Protein AF-0000000078836403 (afdb_homodimer)

Organism: Phenylobacterium zucineum (strain HLK1) (NCBI:txid450851)

Foldseek 3Di:
DPDAAFADDDPVAQDDPPNVQKDTGPVQQVLQQLLDFKKWKWDDDPNDIDTDIFGWHDDDQKIKTKDFPPDPVLVGLQVFGKMKIKGKDFFKWWDAQDPVRTDTWMKMKIFIWGKHWPDDLVVLQVVVLLVLCLQFPPCSVVDDRDDPVNSSGMIMIMTRGNGMMMGGDDDAQVPHDDDPPGDDDTGMGTDFAAAAQDDDDPPDDGDDDPSCVLRDHGDTSSRSSSVSNVNNVVVVVVVVD/DPDAAFADDDPVAQDDPPNVQKDTGPVQQVLQQLLDFKKWKWDDDPNDIDTDIFGWHDDVQKIKTKDFPPDPVLVRLQVFGKMKIKGKDFFKWWDAQDPVRTDTWMKMKIFIWGKHWPDDLVVLQVVVLLSLCLLFPPCSVVDDRDDPVRSSGMIMIMTRGNGMMMGGDDDAQVPHDDDPPGDDDTGMGTDFAAAAQDDDDPPDDGDDDPSCVLRDHGDTSSRSSSVSNVNNVVVVVVVVD

Sequence (482 aa):
MDDAPAFTPTPRSQVRRRPQRAAYDEAAVFEILDAGLMAHVGYVIDGQPYVTPTAYWREGRTLYWHGAAASRMLGTVGQGVPVCVTVSFLDGLIVGRSGIMHSLNYRSVMAFGRARAVAEPAAKRAAMDAFIDRLYAGRPLKLRPTTDAELARIALVEMEIEEASAKVRSADAAELEPEPGWAAWAGVFPIETRIGAPAPARGEAAPHTPDLSPYAEGARLDAALAAASRASRSAGSGRSGMDDAPAFTPTPRSQVRRRPQRAAYDEAAVFEILDAGLMAHVGYVIDGQPYVTPTAYWREGRTLYWHGAAASRMLGTVGQGVPVCVTVSFLDGLIVGRSGIMHSLNYRSVMAFGRARAVAEPAAKRAAMDAFIDRLYAGRPLKLRPTTDAELARIALVEMEIEEASAKVRSADAAELEPEPGWAAWAGVFPIETRIGAPAPARGEAAPHTPDLSPYAEGARLDAALAAASRASRSAGSGRSG

Secondary structure (DSSP, 8-state):
-----BPPP-TTT---SSGGGEE-BHHHHHHHHHT-SEEEEEEEETTEEEEEEEEEEEETTEEEEEEETT-HHHHHHTEEEEEEEEEEEEEEEEE-SBGGG-EEEEEEEEEEEEEEE---HHHHHHHHHHHHHHHSTTGGGGSBPPPHHHHHTEEEEEEE--EEEEEEE---GGGPPP-TT-----EEEEEEEEE---EEPTT------GGGTTS-TT-BHHHHHHHHHHHHHHHHHTT--/-----BPPP-TTT---SSGGGEE-BHHHHHHHHHT-SEEEEEEEETTEEEEEEEEEEEETTEEEEEEETT-HHHHHHTEEEEEEEEEEEEEEEEE-SBGGG-EEEEEEEEEEEEEEE---HHHHHHHHHHHHHHHSTTGGGGSBPPPHHHHHTEEEEEEE--EEEEEEE---GGGSPP-TT-----EEEEEEEEE---EEPTT------GGGTTS-TT-BHHHHHHHHHHHHHHHHHTT--

InterPro domains:
  IPR012349 FMN-binding split barrel [G3DSA:2.30.110.10] (7-217)
  IPR024747 Pyridoxamine 5'-phosphate oxidase-related [PF12900] (25-167)

Solvent-accessible surface area (backbone atoms only — not comparable to full-atom values): 24856 Å² total; per-residue (Å²): 131,90,75,71,67,53,40,71,73,42,93,84,42,47,65,71,79,68,47,86,34,48,44,35,37,44,68,64,38,47,52,55,57,44,32,49,51,60,31,33,39,10,32,70,58,95,82,38,31,40,40,48,74,40,57,48,50,73,59,91,64,27,39,35,40,63,45,46,52,82,31,66,65,56,63,50,38,30,71,47,42,58,32,14,42,23,37,73,45,71,42,24,43,32,42,36,49,29,71,86,54,42,49,64,20,30,42,33,35,44,32,31,34,43,25,32,56,52,78,54,65,70,60,41,52,52,50,55,44,50,50,48,17,32,65,22,31,70,41,60,82,48,36,45,78,80,46,70,73,59,53,65,48,47,33,42,32,39,24,55,58,67,32,36,28,21,40,49,43,78,81,52,27,66,71,49,74,86,54,89,96,46,81,43,69,37,24,26,35,36,33,45,48,26,27,36,68,70,37,42,13,68,94,48,66,80,89,84,49,78,39,52,56,58,70,36,64,70,34,47,44,39,59,24,36,36,51,19,38,51,49,26,52,55,54,51,59,54,63,77,99,130,93,74,73,67,54,38,71,73,44,91,84,41,46,64,72,80,67,49,86,33,48,45,36,38,43,68,64,39,47,53,56,57,45,31,49,52,59,33,34,39,9,33,69,59,95,82,38,32,39,40,48,74,40,56,47,49,73,61,90,63,28,39,36,41,64,48,50,53,81,31,65,66,56,64,49,38,30,71,48,42,57,32,15,44,23,38,73,46,72,42,23,42,33,39,36,49,28,71,88,53,42,49,65,22,29,41,34,34,44,32,31,33,43,26,32,56,51,76,53,66,69,59,41,52,53,49,54,40,47,50,48,17,32,64,22,30,69,43,61,82,48,34,44,78,80,46,70,72,59,54,64,48,46,34,40,32,40,24,53,58,68,32,38,26,20,42,49,42,78,81,51,26,64,71,49,73,88,51,89,95,45,78,46,70,38,24,26,35,36,32,45,46,26,27,35,68,70,37,41,13,67,94,48,66,80,90,81,50,80,38,52,57,58,71,36,64,71,34,48,43,41,59,24,36,36,51,19,37,51,50,26,51,56,54,54,60,54,64,78,98

pLDDT: mean 92.57, std 10.83, range [29.58, 98.94]

Radius of gyration: 22.56 Å; Cα contacts (8 Å, |Δi|>4): 1110; chains: 2; bounding box: 73×68×55 Å

Nearest PDB structures (foldseek):
  6rk0-assembly1_B  TM=8.862E-01  e=1.348E-21  Azotobacter vinelandii DJ
  4ybn-assembly1_B  TM=8.807E-01  e=3.259E-19  Mycolicibacterium smegmatis MC2 155
  2fur-assembly1_B  TM=8.818E-01  e=2.005E-16  Thermoplasma acidophilum
  2x1k-assembly1_A-2  TM=7.635E-01  e=1.810E-12  Deinococcus radiodurans
  2vpa-assembly1_A  TM=7.583E-01  e=4.884E-12  Deinococcus radiodurans

Structure (mmCIF, N/CA/C/O backbone):
data_AF-0000000078836403-model_v1
#
loop_
_entity.id
_entity.type
_entity.pdbx_description
1 polymer 'Conserved predicted flavin-nucleotide-binding protein'
#
loop_
_atom_site.group_PDB
_atom_site.id
_atom_site.type_symbol
_atom_site.label_atom_id
_atom_site.label_alt_id
_atom_site.label_comp_id
_atom_site.label_asym_id
_atom_site.label_entity_id
_atom_site.label_seq_id
_atom_site.pdbx_PDB_ins_code
_atom_site.Cartn_x
_atom_site.Cartn_y
_atom_site.Cartn_z
_atom_site.occupancy
_atom_site.B_iso_or_equiv
_atom_site.auth_seq_id
_atom_site.auth_comp_id
_atom_site.auth_asym_id
_atom_site.auth_atom_id
_atom_site.pdbx_PDB_model_num
ATOM 1 N N . MET A 1 1 ? 38.125 0.993 -4.699 1 35.19 1 MET A N 1
ATOM 2 C CA . MET A 1 1 ? 36.906 1.354 -3.994 1 35.19 1 MET A CA 1
ATOM 3 C C . MET A 1 1 ? 35.719 0.514 -4.484 1 35.19 1 MET A C 1
ATOM 5 O O . MET A 1 1 ? 35.281 0.66 -5.629 1 35.19 1 MET A O 1
ATOM 9 N N . ASP A 1 2 ? 35.531 -0.74 -4.316 1 46.12 2 ASP A N 1
ATOM 10 C CA . ASP A 1 2 ? 34.781 -1.883 -4.848 1 46.12 2 ASP A CA 1
ATOM 11 C C . ASP A 1 2 ? 33.281 -1.595 -4.898 1 46.12 2 ASP A C 1
ATOM 13 O O . ASP A 1 2 ? 32.625 -1.437 -3.857 1 46.12 2 ASP A O 1
ATOM 17 N N . ASP A 1 3 ? 32.594 -0.59 -5.848 1 62.5 3 ASP A N 1
ATOM 18 C CA . ASP A 1 3 ? 31.391 0.214 -6.02 1 62.5 3 ASP A CA 1
ATOM 19 C C . ASP A 1 3 ? 30.141 -0.666 -6.043 1 62.5 3 ASP A C 1
ATOM 21 O O . ASP A 1 3 ? 30 -1.528 -6.914 1 62.5 3 ASP A O 1
ATOM 25 N N . ALA A 1 4 ? 29.547 -0.943 -4.926 1 77.5 4 ALA A N 1
ATOM 26 C CA . ALA A 1 4 ? 28.344 -1.755 -4.824 1 77.5 4 ALA A CA 1
ATOM 27 C C . ALA A 1 4 ? 27.359 -1.422 -5.945 1 77.5 4 ALA A C 1
ATOM 29 O O . ALA A 1 4 ? 27.219 -0.257 -6.324 1 77.5 4 ALA A O 1
ATOM 30 N N . PRO A 1 5 ? 26.906 -2.514 -6.738 1 92.19 5 PRO A N 1
ATOM 31 C CA . PRO A 1 5 ? 25.938 -2.264 -7.816 1 92.19 5 PRO A CA 1
ATOM 32 C C . PRO A 1 5 ? 24.797 -1.34 -7.391 1 92.19 5 PRO A C 1
ATOM 34 O O . PRO A 1 5 ? 24.328 -1.425 -6.258 1 92.19 5 PRO A O 1
ATOM 37 N N . ALA A 1 6 ? 24.594 -0.326 -8.195 1 94.38 6 ALA A N 1
ATOM 38 C CA . ALA A 1 6 ? 23.562 0.67 -7.879 1 94.38 6 ALA A CA 1
ATOM 39 C C . ALA A 1 6 ? 22.812 1.102 -9.133 1 94.38 6 ALA A C 1
ATOM 41 O O . ALA A 1 6 ? 23.328 0.971 -10.25 1 94.38 6 ALA A O 1
ATOM 42 N N . PHE A 1 7 ? 21.656 1.489 -8.992 1 95.94 7 PHE A N 1
ATOM 43 C CA . PHE A 1 7 ? 20.922 2.174 -10.055 1 95.94 7 PHE A CA 1
ATOM 44 C C . PHE A 1 7 ? 21.375 3.627 -10.172 1 95.94 7 PHE A C 1
ATOM 46 O O . PHE A 1 7 ? 21.547 4.309 -9.156 1 95.94 7 PHE A O 1
ATOM 53 N N . THR A 1 8 ? 21.562 4.109 -11.328 1 93.75 8 THR A N 1
ATOM 54 C CA . THR A 1 8 ? 21.969 5.492 -11.547 1 93.75 8 THR A CA 1
ATOM 55 C C . THR A 1 8 ? 20.766 6.43 -11.453 1 93.75 8 THR A C 1
ATOM 57 O O . THR A 1 8 ? 19.797 6.293 -12.211 1 93.75 8 THR A O 1
ATOM 60 N N . PRO A 1 9 ? 20.844 7.32 -10.523 1 92.94 9 PRO A N 1
ATOM 61 C CA . PRO A 1 9 ? 19.734 8.273 -10.445 1 92.94 9 PRO A CA 1
ATOM 62 C C . PRO A 1 9 ? 19.594 9.125 -11.703 1 92.94 9 PRO A C 1
ATOM 64 O O . PRO A 1 9 ? 20.609 9.5 -12.312 1 92.94 9 PRO A O 1
ATOM 67 N N . THR A 1 10 ? 18.438 9.383 -12.18 1 93.69 10 THR A N 1
ATOM 68 C CA . THR A 1 10 ? 18.047 10.258 -13.289 1 93.69 10 THR A CA 1
ATOM 69 C C . THR A 1 10 ? 17 11.266 -12.836 1 93.69 10 THR A C 1
ATOM 71 O O . THR A 1 10 ? 16.484 11.18 -11.719 1 93.69 10 THR A O 1
ATOM 74 N N . PRO A 1 11 ? 16.672 12.227 -13.656 1 90.81 11 PRO A N 1
ATOM 75 C CA . PRO A 1 11 ? 15.594 13.148 -13.273 1 90.81 11 PRO A CA 1
ATOM 76 C C . PRO A 1 11 ? 14.289 12.43 -12.93 1 90.81 11 PRO A C 1
ATOM 78 O O . PRO A 1 11 ? 13.5 12.93 -12.125 1 90.81 11 PRO A O 1
ATOM 81 N N . ARG A 1 12 ? 14.086 11.273 -13.406 1 91.88 12 ARG A N 1
ATOM 82 C CA . ARG A 1 12 ? 12.883 10.477 -13.18 1 91.88 12 ARG A CA 1
ATOM 83 C C . ARG A 1 12 ? 12.914 9.82 -11.805 1 91.88 12 ARG A C 1
ATOM 85 O O . ARG A 1 12 ? 11.93 9.859 -11.07 1 91.88 12 ARG A O 1
ATOM 92 N N . SER A 1 13 ? 14.039 9.344 -11.422 1 91.5 13 SER A N 1
ATOM 93 C CA . SER A 1 13 ? 14.086 8.477 -10.258 1 91.5 13 SER A CA 1
ATOM 94 C C . SER A 1 13 ? 14.703 9.188 -9.062 1 91.5 13 SER A C 1
ATOM 96 O O . SER A 1 13 ? 14.625 8.703 -7.93 1 91.5 13 SER A O 1
ATOM 98 N N . GLN A 1 14 ? 15.281 10.281 -9.266 1 90.75 14 GLN A N 1
ATOM 99 C CA . GLN A 1 14 ? 15.969 10.977 -8.188 1 90.75 14 GLN A CA 1
ATOM 100 C C . GLN A 1 14 ? 14.977 11.539 -7.172 1 90.75 14 GLN A C 1
ATOM 102 O O . GLN A 1 14 ? 14.047 12.258 -7.543 1 90.75 14 GLN A O 1
ATOM 107 N N . VAL A 1 15 ? 15.25 11.211 -5.941 1 87.81 15 VAL A N 1
ATOM 108 C CA . VAL A 1 15 ? 14.445 11.758 -4.852 1 87.81 15 VAL A CA 1
ATOM 109 C C . VAL A 1 15 ? 14.82 13.219 -4.613 1 87.81 15 VAL A C 1
ATOM 111 O O . VAL A 1 15 ? 15.992 13.547 -4.457 1 87.81 15 VAL A O 1
ATOM 114 N N . ARG A 1 16 ? 13.836 14.039 -4.566 1 82.81 16 ARG A N 1
ATOM 115 C CA . ARG A 1 16 ? 14.102 15.469 -4.422 1 82.81 16 ARG A CA 1
ATOM 116 C C . ARG A 1 16 ? 13.812 15.938 -3 1 82.81 16 ARG A C 1
ATOM 118 O O . ARG A 1 16 ? 14.625 16.656 -2.402 1 82.81 16 ARG A O 1
ATOM 125 N N . ARG A 1 17 ? 12.703 15.578 -2.49 1 80.38 17 ARG A N 1
ATOM 126 C CA . ARG A 1 17 ? 12.367 15.961 -1.124 1 80.38 17 ARG A CA 1
ATOM 127 C C . ARG A 1 17 ? 13.109 15.094 -0.114 1 80.38 17 ARG A C 1
ATOM 129 O O . ARG A 1 17 ? 12.945 13.875 -0.09 1 80.38 17 ARG A O 1
ATOM 136 N N . ARG A 1 18 ? 13.867 15.711 0.8 1 86.69 18 ARG A N 1
ATOM 137 C CA . ARG A 1 18 ? 14.656 15.023 1.817 1 86.69 18 ARG A CA 1
ATOM 138 C C . ARG A 1 18 ? 15.547 13.953 1.192 1 86.69 18 ARG A C 1
ATOM 140 O O . ARG A 1 18 ? 15.445 12.773 1.539 1 86.69 18 ARG A O 1
ATOM 147 N N . PRO A 1 19 ? 16.516 14.344 0.31 1 86 19 PRO A N 1
ATOM 148 C CA . PRO A 1 19 ? 17.344 13.406 -0.463 1 86 19 PRO A CA 1
ATOM 149 C C . PRO A 1 19 ? 18.219 12.523 0.42 1 86 19 PRO A C 1
ATOM 151 O O . PRO A 1 19 ? 18.656 11.453 -0.017 1 86 19 PRO A O 1
ATOM 154 N N . GLN A 1 20 ? 18.375 12.906 1.633 1 86.56 20 GLN A N 1
ATOM 155 C CA . GLN A 1 20 ? 19.203 12.109 2.537 1 86.56 20 GLN A CA 1
ATOM 156 C C . GLN A 1 20 ? 18.5 10.812 2.92 1 86.56 20 GLN A C 1
ATOM 158 O O . GLN A 1 20 ? 19.125 9.898 3.471 1 86.56 20 GLN A O 1
ATOM 163 N N . ARG A 1 21 ? 17.25 10.727 2.623 1 91.44 21 ARG A N 1
ATOM 164 C CA . ARG A 1 21 ? 16.484 9.516 2.922 1 91.44 21 ARG A CA 1
ATOM 165 C C . ARG A 1 21 ? 16.5 8.547 1.746 1 91.44 21 ARG A C 1
ATOM 167 O O . ARG A 1 21 ? 15.93 7.457 1.824 1 91.44 21 ARG A O 1
ATOM 174 N N . ALA A 1 22 ? 17.219 8.922 0.697 1 94.44 22 ALA A N 1
ATOM 175 C CA . ALA A 1 22 ? 17.203 8.125 -0.527 1 94.44 22 ALA A CA 1
ATOM 176 C C . ALA A 1 22 ? 18.391 7.18 -0.591 1 94.44 22 ALA A C 1
ATOM 178 O O . ALA A 1 22 ? 19.453 7.473 -0.028 1 94.44 22 ALA A O 1
ATOM 179 N N . ALA A 1 23 ? 18.188 6.066 -1.176 1 94.12 23 ALA A N 1
ATOM 180 C CA . ALA A 1 23 ? 19.25 5.121 -1.545 1 94.12 23 ALA A CA 1
ATOM 181 C C . ALA A 1 23 ? 19.016 4.559 -2.943 1 94.12 23 ALA A C 1
ATOM 183 O O . ALA A 1 23 ? 17.859 4.359 -3.355 1 94.12 23 ALA A O 1
ATOM 184 N N . TYR A 1 24 ? 20.109 4.27 -3.621 1 95.5 24 TYR A N 1
ATOM 185 C CA . TYR A 1 24 ? 20.016 3.805 -5 1 95.5 24 TYR A CA 1
ATOM 186 C C . TYR A 1 24 ? 20.766 2.49 -5.188 1 95.5 24 TYR A C 1
ATOM 188 O O . TYR A 1 24 ? 20.703 1.874 -6.254 1 95.5 24 TYR A O 1
ATOM 196 N N . ASP A 1 25 ? 21.5 2.133 -4.184 1 96.31 25 ASP A N 1
ATOM 197 C CA . ASP A 1 25 ? 22.234 0.878 -4.312 1 96.31 25 ASP A CA 1
ATOM 198 C C . ASP A 1 25 ? 21.281 -0.314 -4.355 1 96.31 25 ASP A C 1
ATOM 200 O O . ASP A 1 25 ? 20.219 -0.286 -3.738 1 96.31 25 ASP A O 1
ATOM 204 N N . GLU A 1 26 ? 21.625 -1.345 -5.035 1 97.25 26 GLU A N 1
ATOM 205 C CA . GLU A 1 26 ? 20.781 -2.518 -5.246 1 97.25 26 GLU A CA 1
ATOM 206 C C . GLU A 1 26 ? 20.422 -3.18 -3.918 1 97.25 26 GLU A C 1
ATOM 208 O O . GLU A 1 26 ? 19.297 -3.646 -3.74 1 97.25 26 GLU A O 1
ATOM 213 N N . ALA A 1 27 ? 21.344 -3.252 -3.014 1 96.88 27 ALA A N 1
ATOM 214 C CA . ALA A 1 27 ? 21.109 -3.916 -1.735 1 96.88 27 ALA A CA 1
ATOM 215 C C . ALA A 1 27 ? 19.922 -3.291 -1.009 1 96.88 27 ALA A C 1
ATOM 217 O O . ALA A 1 27 ? 19.016 -4 -0.56 1 96.88 27 ALA A O 1
ATOM 218 N N . ALA A 1 28 ? 19.875 -1.956 -0.91 1 97.12 28 ALA A N 1
ATOM 219 C CA . ALA A 1 28 ? 18.797 -1.248 -0.233 1 97.12 28 ALA A CA 1
ATOM 220 C C . ALA A 1 28 ? 17.469 -1.426 -0.976 1 97.12 28 ALA A C 1
ATOM 222 O O . ALA A 1 28 ? 16.438 -1.689 -0.361 1 97.12 28 ALA A O 1
ATOM 223 N N . VAL A 1 29 ? 17.531 -1.277 -2.289 1 98.31 29 VAL A N 1
ATOM 224 C CA . VAL A 1 29 ? 16.328 -1.407 -3.121 1 98.31 29 VAL A CA 1
ATOM 225 C C . VAL A 1 29 ? 15.773 -2.826 -3.012 1 98.31 29 VAL A C 1
ATOM 227 O O . VAL A 1 29 ? 14.586 -3.014 -2.758 1 98.31 29 VAL A O 1
ATOM 230 N N . PHE A 1 30 ? 16.625 -3.816 -3.09 1 97.5 30 PHE A N 1
ATOM 231 C CA . PHE A 1 30 ? 16.203 -5.207 -3.111 1 97.5 30 PHE A CA 1
ATOM 232 C C . PHE A 1 30 ? 15.695 -5.641 -1.74 1 97.5 30 PHE A C 1
ATOM 234 O O . PHE A 1 30 ? 14.766 -6.445 -1.641 1 97.5 30 PHE A O 1
ATOM 241 N N . GLU A 1 31 ? 16.297 -5.137 -0.706 1 97.25 31 GLU A N 1
ATOM 242 C CA . GLU A 1 31 ? 15.836 -5.453 0.641 1 97.25 31 GLU A CA 1
ATOM 243 C C . GLU A 1 31 ? 14.375 -5.051 0.826 1 97.25 31 GLU A C 1
ATOM 245 O O . GLU A 1 31 ? 13.578 -5.812 1.379 1 97.25 31 GLU A O 1
ATOM 250 N N . ILE A 1 32 ? 14.031 -3.867 0.341 1 98.19 32 ILE A N 1
ATOM 251 C CA . ILE A 1 32 ? 12.656 -3.381 0.462 1 98.19 32 ILE A CA 1
ATOM 252 C C . ILE A 1 32 ? 11.742 -4.195 -0.447 1 98.19 32 ILE A C 1
ATOM 254 O O . ILE A 1 32 ? 10.656 -4.617 -0.03 1 98.19 32 ILE A O 1
ATOM 258 N N . LEU A 1 33 ? 12.156 -4.445 -1.658 1 98.12 33 LEU A N 1
ATOM 259 C CA . LEU A 1 33 ? 11.336 -5.211 -2.594 1 98.12 33 LEU A CA 1
ATOM 260 C C . LEU A 1 33 ? 11.078 -6.617 -2.062 1 98.12 33 LEU A C 1
ATOM 262 O O . LEU A 1 33 ? 9.961 -7.125 -2.15 1 98.12 33 LEU A O 1
ATOM 266 N N . ASP A 1 34 ? 12.086 -7.258 -1.456 1 96.69 34 ASP A N 1
ATOM 267 C CA . ASP A 1 34 ? 11.969 -8.648 -1.019 1 96.69 34 ASP A CA 1
ATOM 268 C C . ASP A 1 34 ? 11.156 -8.75 0.267 1 96.69 34 ASP A C 1
ATOM 270 O O . ASP A 1 34 ? 10.727 -9.844 0.649 1 96.69 34 ASP A O 1
ATOM 274 N N . ALA A 1 35 ? 10.914 -7.617 0.895 1 97.25 35 ALA A N 1
ATOM 275 C CA . ALA A 1 35 ? 10.125 -7.586 2.127 1 97.25 35 ALA A CA 1
ATOM 276 C C . ALA A 1 35 ? 8.641 -7.469 1.826 1 97.25 35 ALA A C 1
ATOM 278 O O . ALA A 1 35 ? 7.801 -7.613 2.723 1 97.25 35 ALA A O 1
ATOM 279 N N . GLY A 1 36 ? 8.328 -7.211 0.576 1 97.31 36 GLY A N 1
ATOM 280 C CA . GLY A 1 36 ? 6.934 -6.977 0.219 1 97.31 36 GLY A CA 1
ATOM 281 C C . GLY A 1 36 ? 6.344 -8.086 -0.63 1 97.31 36 GLY A C 1
ATOM 282 O O . GLY A 1 36 ? 7.066 -8.961 -1.115 1 97.31 36 GLY A O 1
ATOM 283 N N . LEU A 1 37 ? 5.004 -8.047 -0.761 1 98 37 LEU A N 1
ATOM 284 C CA . LEU A 1 37 ? 4.242 -8.984 -1.576 1 98 37 LEU A CA 1
ATOM 285 C C . LEU A 1 37 ? 3.293 -8.242 -2.514 1 98 37 LEU A C 1
ATOM 287 O O . LEU A 1 37 ? 2.951 -8.75 -3.584 1 98 37 LEU A O 1
ATOM 291 N N . MET A 1 38 ? 2.891 -7.074 -2.125 1 98.38 38 MET A N 1
ATOM 292 C CA . MET A 1 38 ? 1.973 -6.273 -2.928 1 98.38 38 MET A CA 1
ATOM 293 C C . MET A 1 38 ? 2.666 -5.023 -3.461 1 98.38 38 MET A C 1
ATOM 295 O O . MET A 1 38 ? 3.361 -4.328 -2.719 1 98.38 38 MET A O 1
ATOM 299 N N . ALA A 1 39 ? 2.516 -4.789 -4.691 1 98.88 39 ALA A N 1
ATOM 300 C CA . ALA A 1 39 ? 3.002 -3.584 -5.359 1 98.88 39 ALA A CA 1
ATOM 301 C C . ALA A 1 39 ? 1.853 -2.803 -5.988 1 98.88 39 ALA A C 1
ATOM 303 O O . ALA A 1 39 ? 0.739 -3.318 -6.113 1 98.88 39 ALA A O 1
ATOM 304 N N . HIS A 1 40 ? 2.066 -1.578 -6.258 1 98.94 40 HIS A N 1
ATOM 305 C CA . HIS A 1 40 ? 1.158 -0.721 -7.012 1 98.94 40 HIS A CA 1
ATOM 306 C C . HIS A 1 40 ? 1.749 -0.349 -8.367 1 98.94 40 HIS A C 1
ATOM 308 O O . HIS A 1 40 ? 2.725 0.401 -8.438 1 98.94 40 HIS A O 1
ATOM 314 N N . VAL A 1 41 ? 1.129 -0.866 -9.406 1 98.94 41 VAL A N 1
ATOM 315 C CA . VAL A 1 41 ? 1.634 -0.713 -10.766 1 98.94 41 VAL A CA 1
ATOM 316 C C . VAL A 1 41 ? 0.95 0.473 -11.438 1 98.94 41 VAL A C 1
ATOM 318 O O . VAL A 1 41 ? -0.275 0.493 -11.578 1 98.94 41 VAL A O 1
ATOM 321 N N . GLY A 1 42 ? 1.77 1.457 -11.828 1 98.94 42 GLY A N 1
ATOM 322 C CA . GLY A 1 42 ? 1.281 2.6 -12.586 1 98.94 42 GLY A CA 1
ATOM 323 C C . GLY A 1 42 ? 1.465 2.449 -14.078 1 98.94 42 GLY A C 1
ATOM 324 O O . GLY A 1 42 ? 2.549 2.092 -14.547 1 98.94 42 GLY A O 1
ATOM 325 N N . TYR A 1 43 ? 0.484 2.676 -14.828 1 98.88 43 TYR A N 1
ATOM 326 C CA . TYR A 1 43 ? 0.46 2.635 -16.281 1 98.88 43 TYR A CA 1
ATOM 327 C C . TYR A 1 43 ? -0.584 3.596 -16.844 1 98.88 43 TYR A C 1
ATOM 329 O O . TYR A 1 43 ? -1.366 4.176 -16.094 1 98.88 43 TYR A O 1
ATOM 337 N N . VAL A 1 44 ? -0.549 3.812 -18.219 1 98.69 44 VAL A N 1
ATOM 338 C CA . VAL A 1 44 ? -1.408 4.824 -18.828 1 98.69 44 VAL A CA 1
ATOM 339 C C . VAL A 1 44 ? -2.242 4.195 -19.938 1 98.69 44 VAL A C 1
ATOM 341 O O . VAL A 1 44 ? -1.721 3.434 -20.75 1 98.69 44 VAL A O 1
ATOM 344 N N . ILE A 1 45 ? -3.52 4.348 -19.906 1 97.56 45 ILE A N 1
ATOM 345 C CA . ILE A 1 45 ? -4.418 4.02 -21.016 1 97.56 45 ILE A CA 1
ATOM 346 C C . ILE A 1 45 ? -5.109 5.285 -21.516 1 97.56 45 ILE A C 1
ATOM 348 O O . ILE A 1 45 ? -5.836 5.941 -20.75 1 97.56 45 ILE A O 1
ATOM 352 N N . ASP A 1 46 ? -4.887 5.664 -22.75 1 95.56 46 ASP A N 1
ATOM 353 C CA . ASP A 1 46 ? -5.52 6.824 -23.375 1 95.56 46 ASP A CA 1
ATOM 354 C C . ASP A 1 46 ? -5.336 8.078 -22.516 1 95.56 46 ASP A C 1
ATOM 356 O O . ASP A 1 46 ? -6.297 8.797 -22.25 1 95.56 46 ASP A O 1
ATOM 360 N N . GLY A 1 47 ? -4.172 8.273 -21.953 1 96.5 47 GLY A N 1
ATOM 361 C CA . GLY A 1 47 ? -3.814 9.469 -21.203 1 96.5 47 GLY A CA 1
ATOM 362 C C . GLY A 1 47 ? -4.184 9.375 -19.734 1 96.5 47 GLY A C 1
ATOM 363 O O . GLY A 1 47 ? -3.715 10.172 -18.922 1 96.5 47 GLY A O 1
ATOM 364 N N . GLN A 1 48 ? -5.043 8.43 -19.328 1 98.31 48 GLN A N 1
ATOM 365 C CA . GLN A 1 48 ? -5.477 8.227 -17.953 1 98.31 48 GLN A CA 1
ATOM 366 C C . GLN A 1 48 ? -4.516 7.305 -17.203 1 98.31 48 GLN A C 1
ATOM 368 O O . GLN A 1 48 ? -4.293 6.164 -17.625 1 98.31 48 GLN A O 1
ATOM 373 N N . PRO A 1 49 ? -3.875 7.832 -16.141 1 98.75 49 PRO A N 1
ATOM 374 C CA . PRO A 1 49 ? -3.09 6.906 -15.328 1 98.75 49 PRO A CA 1
ATOM 375 C C . PRO A 1 49 ? -3.961 5.945 -14.523 1 98.75 49 PRO A C 1
ATOM 377 O O . PRO A 1 49 ? -5.047 6.32 -14.07 1 98.75 49 PRO A O 1
ATOM 380 N N . TYR A 1 50 ? -3.539 4.754 -14.375 1 98.81 50 TYR A N 1
ATOM 381 C CA . TYR A 1 50 ? -4.09 3.725 -13.5 1 98.81 50 TYR A CA 1
ATOM 382 C C . TYR A 1 50 ? -3.043 3.246 -12.5 1 98.81 50 TYR A C 1
ATOM 384 O O . TYR A 1 50 ? -1.849 3.229 -12.805 1 98.81 50 TYR A O 1
ATOM 392 N N . VAL A 1 51 ? -3.414 2.959 -11.312 1 98.88 51 VAL A N 1
ATOM 393 C CA . VAL A 1 51 ? -2.578 2.35 -10.281 1 98.88 51 VAL A CA 1
ATOM 394 C C . VAL A 1 51 ? -3.236 1.067 -9.781 1 98.88 51 VAL A C 1
ATOM 396 O O . VAL A 1 51 ? -4.141 1.114 -8.938 1 98.88 51 VAL A O 1
ATOM 399 N N . THR A 1 52 ? -2.797 -0.061 -10.211 1 98.62 52 THR A N 1
ATOM 400 C CA . THR A 1 52 ? -3.408 -1.338 -9.859 1 98.62 52 THR A CA 1
ATOM 401 C C . THR A 1 52 ? -2.553 -2.092 -8.852 1 98.62 52 THR A C 1
ATOM 403 O O . THR A 1 52 ? -1.365 -2.328 -9.086 1 98.62 52 THR A O 1
ATOM 406 N N . PRO A 1 53 ? -3.139 -2.391 -7.691 1 98.56 53 PRO A N 1
ATOM 407 C CA . PRO A 1 53 ? -2.393 -3.242 -6.762 1 98.56 53 PRO A CA 1
ATOM 408 C C . PRO A 1 53 ? -2.33 -4.699 -7.215 1 98.56 53 PRO A C 1
ATOM 410 O O . PRO A 1 53 ? -3.301 -5.215 -7.773 1 98.56 53 PRO A O 1
ATOM 413 N N . THR A 1 54 ? -1.225 -5.352 -7.062 1 98.19 54 THR A N 1
ATOM 414 C CA . THR A 1 54 ? -1.042 -6.746 -7.445 1 98.19 54 THR A CA 1
ATOM 415 C C . THR A 1 54 ? 0.108 -7.375 -6.66 1 98.19 54 THR A C 1
ATOM 417 O O . THR A 1 54 ? 0.979 -6.668 -6.152 1 98.19 54 THR A O 1
ATOM 420 N N . ALA A 1 55 ? 0.094 -8.695 -6.555 1 98.12 55 ALA A N 1
ATOM 421 C CA . ALA A 1 55 ? 1.26 -9.406 -6.035 1 98.12 55 ALA A CA 1
ATOM 422 C C . ALA A 1 55 ? 2.412 -9.375 -7.035 1 98.12 55 ALA A C 1
ATOM 424 O O . ALA A 1 55 ? 2.189 -9.32 -8.25 1 98.12 55 ALA A O 1
ATOM 425 N N . TYR A 1 56 ? 3.623 -9.375 -6.508 1 98.25 56 TYR A N 1
ATOM 426 C CA . TYR A 1 56 ? 4.824 -9.359 -7.332 1 98.25 56 TYR A CA 1
ATOM 427 C C . TYR A 1 56 ? 5.926 -10.211 -6.703 1 98.25 56 TYR A C 1
ATOM 429 O O . TYR A 1 56 ? 5.812 -10.633 -5.551 1 98.25 56 TYR A O 1
ATOM 437 N N . TRP A 1 57 ? 6.902 -10.5 -7.484 1 96.69 57 TRP A N 1
ATOM 438 C CA . TRP A 1 57 ? 8.156 -11.008 -6.938 1 96.69 57 TRP A CA 1
ATOM 439 C C . TRP A 1 57 ? 9.344 -10.562 -7.785 1 96.69 57 TRP A C 1
ATOM 441 O O . TRP A 1 57 ? 9.164 -9.992 -8.867 1 96.69 57 TRP A O 1
ATOM 451 N N . ARG A 1 58 ? 10.484 -10.742 -7.223 1 96.5 58 ARG A N 1
ATOM 452 C CA . ARG A 1 58 ? 11.719 -10.289 -7.867 1 96.5 58 ARG A CA 1
ATOM 453 C C . ARG A 1 58 ? 12.688 -11.445 -8.078 1 96.5 58 ARG A C 1
ATOM 455 O O . ARG A 1 58 ? 12.844 -12.297 -7.195 1 96.5 58 ARG A O 1
ATOM 462 N N . GLU A 1 59 ? 13.305 -11.547 -9.203 1 95 59 GLU A N 1
ATOM 463 C CA . GLU A 1 59 ? 14.484 -12.352 -9.516 1 95 59 GLU A CA 1
ATOM 464 C C . GLU A 1 59 ? 15.602 -11.484 -10.102 1 95 59 GLU A C 1
ATOM 466 O O . GLU A 1 59 ? 15.492 -10.992 -11.219 1 95 59 GLU A O 1
ATOM 471 N N . GLY A 1 60 ? 16.672 -11.352 -9.344 1 94.5 60 GLY A N 1
ATOM 472 C CA . GLY A 1 60 ? 17.672 -10.375 -9.758 1 94.5 60 GLY A CA 1
ATOM 473 C C . GLY A 1 60 ? 17.109 -8.977 -9.914 1 94.5 60 GLY A C 1
ATOM 474 O O . GLY A 1 60 ? 16.469 -8.453 -9.008 1 94.5 60 GLY A O 1
ATOM 475 N N . ARG A 1 61 ? 17.297 -8.336 -11.125 1 97.56 61 ARG A N 1
ATOM 476 C CA . ARG A 1 61 ? 16.797 -6.996 -11.398 1 97.56 61 ARG A CA 1
ATOM 477 C C . ARG A 1 61 ? 15.453 -7.043 -12.102 1 97.56 61 ARG A C 1
ATOM 479 O O . ARG A 1 61 ? 15.031 -6.059 -12.711 1 97.56 61 ARG A O 1
ATOM 486 N N . THR A 1 62 ? 14.852 -8.18 -12.047 1 98 62 THR A N 1
ATOM 487 C CA . THR A 1 62 ? 13.609 -8.328 -12.789 1 98 62 THR A CA 1
ATOM 488 C C . THR A 1 62 ? 12.422 -8.484 -11.836 1 98 62 THR A C 1
ATOM 490 O O . THR A 1 62 ? 12.484 -9.273 -10.891 1 98 62 THR A O 1
ATOM 493 N N . LEU A 1 63 ? 11.422 -7.703 -12.078 1 98.62 63 LEU A N 1
ATOM 494 C CA . LEU A 1 63 ? 10.141 -7.848 -11.391 1 98.62 63 LEU A CA 1
ATOM 495 C C . LEU A 1 63 ? 9.156 -8.648 -12.242 1 98.62 63 LEU A C 1
ATOM 497 O O . LEU A 1 63 ? 9.141 -8.516 -13.469 1 98.62 63 LEU A O 1
ATOM 501 N N . TYR A 1 64 ? 8.352 -9.438 -11.555 1 98.56 64 TYR A N 1
ATOM 502 C CA . TYR A 1 64 ? 7.285 -10.219 -12.18 1 98.56 64 TYR A CA 1
ATOM 503 C C . TYR A 1 64 ? 5.949 -9.961 -11.492 1 98.56 64 TYR A C 1
ATOM 505 O O . TYR A 1 64 ? 5.895 -9.773 -10.273 1 98.56 64 TYR A O 1
ATOM 513 N N . TRP A 1 65 ? 4.93 -9.922 -12.297 1 98.5 65 TRP A N 1
ATOM 514 C CA . TRP A 1 65 ? 3.588 -10 -11.727 1 98.5 65 TRP A CA 1
ATOM 515 C C . TRP A 1 65 ? 2.607 -10.609 -12.727 1 98.5 65 TRP A C 1
ATOM 517 O O . TRP A 1 65 ? 2.9 -10.695 -13.922 1 98.5 65 TRP A O 1
ATOM 527 N N . HIS A 1 66 ? 1.524 -11.18 -12.18 1 97.75 66 HIS A N 1
ATOM 528 C CA . HIS A 1 66 ? 0.568 -11.914 -13 1 97.75 66 HIS A CA 1
ATOM 529 C C . HIS A 1 66 ? -0.858 -11.438 -12.742 1 97.75 66 HIS A C 1
ATOM 531 O O . HIS A 1 66 ? -1.095 -10.633 -11.836 1 97.75 66 HIS A O 1
ATOM 537 N N . GLY A 1 67 ? -1.728 -11.859 -13.547 1 95.94 67 GLY A N 1
ATOM 538 C CA . GLY A 1 67 ? -3.162 -11.633 -13.477 1 95.94 67 GLY A CA 1
ATOM 539 C C . GLY A 1 67 ? -3.949 -12.469 -14.469 1 95.94 67 GLY A C 1
ATOM 540 O O . GLY A 1 67 ? -3.438 -13.453 -15.008 1 95.94 67 GLY A O 1
ATOM 541 N N . ALA A 1 68 ? -5.188 -12.109 -14.562 1 95.12 68 ALA A N 1
ATOM 542 C CA . ALA A 1 68 ? -6.035 -12.805 -15.523 1 95.12 68 ALA A CA 1
ATOM 543 C C . ALA A 1 68 ? -5.586 -12.531 -16.953 1 95.12 68 ALA A C 1
ATOM 545 O O . ALA A 1 68 ? -5.117 -11.43 -17.266 1 95.12 68 ALA A O 1
ATOM 546 N N . ALA A 1 69 ? -5.805 -13.531 -17.781 1 94 69 ALA A N 1
ATOM 547 C CA . ALA A 1 69 ? -5.473 -13.375 -19.188 1 94 69 ALA A CA 1
ATOM 548 C C . ALA A 1 69 ? -6.219 -12.195 -19.797 1 94 69 ALA A C 1
ATOM 550 O O . ALA A 1 69 ? -5.703 -11.523 -20.703 1 94 69 ALA A O 1
ATOM 551 N N . ALA A 1 70 ? -7.371 -11.906 -19.297 1 92.56 70 ALA A N 1
ATOM 552 C CA . ALA A 1 70 ? -8.211 -10.844 -19.844 1 92.56 70 ALA A CA 1
ATOM 553 C C . ALA A 1 70 ? -7.926 -9.516 -19.156 1 92.56 70 ALA A C 1
ATOM 555 O O . ALA A 1 70 ? -8.602 -8.516 -19.422 1 92.56 70 ALA A O 1
ATOM 556 N N . SER A 1 71 ? -6.957 -9.453 -18.312 1 94.31 71 SER A N 1
ATOM 557 C CA . SER A 1 71 ? -6.629 -8.258 -17.547 1 94.31 71 SER A CA 1
ATOM 558 C C . SER A 1 71 ? -6.281 -7.094 -18.453 1 94.31 71 SER A C 1
ATOM 560 O O . SER A 1 71 ? -5.375 -7.195 -19.281 1 94.31 71 SER A O 1
ATOM 562 N N . ARG A 1 72 ? -6.922 -5.988 -18.25 1 93.31 72 ARG A N 1
ATOM 563 C CA . ARG A 1 72 ? -6.613 -4.762 -18.984 1 93.31 72 ARG A CA 1
ATOM 564 C C . ARG A 1 72 ? -5.207 -4.27 -18.656 1 93.31 72 ARG A C 1
ATOM 566 O O . ARG A 1 72 ? -4.48 -3.811 -19.547 1 93.31 72 ARG A O 1
ATOM 573 N N . MET A 1 73 ? -4.832 -4.328 -17.391 1 95.62 73 MET A N 1
ATOM 574 C CA . MET A 1 73 ? -3.49 -3.92 -16.984 1 95.62 73 MET A CA 1
ATOM 575 C C . MET A 1 73 ? -2.426 -4.734 -17.719 1 95.62 73 MET A C 1
ATOM 577 O O . MET A 1 73 ? -1.518 -4.168 -18.328 1 95.62 73 MET A O 1
ATOM 581 N N . LEU A 1 74 ? -2.559 -6.055 -17.703 1 97.44 74 LEU A N 1
ATOM 582 C CA . LEU A 1 74 ? -1.522 -6.918 -18.25 1 97.44 74 LEU A CA 1
ATOM 583 C C . LEU A 1 74 ? -1.474 -6.809 -19.766 1 97.44 74 LEU A C 1
ATOM 585 O O . LEU A 1 74 ? -0.393 -6.836 -20.359 1 97.44 74 LEU A O 1
ATOM 589 N N . GLY A 1 75 ? -2.678 -6.68 -20.391 1 97 75 GLY A N 1
ATOM 590 C CA . GLY A 1 75 ? -2.705 -6.426 -21.812 1 97 75 GLY A CA 1
ATOM 591 C C . GLY A 1 75 ? -2.01 -5.137 -22.203 1 97 75 GLY A C 1
ATOM 592 O O . GLY A 1 75 ? -1.398 -5.051 -23.281 1 97 75 GLY A O 1
ATOM 593 N N . THR A 1 76 ? -2.074 -4.141 -21.375 1 97.75 76 THR A N 1
ATOM 594 C CA . THR A 1 76 ? -1.485 -2.832 -21.625 1 97.75 76 THR A CA 1
ATOM 595 C C . THR A 1 76 ? 0.02 -2.855 -21.375 1 97.75 76 THR A C 1
ATOM 597 O O . THR A 1 76 ? 0.808 -2.6 -22.297 1 97.75 76 THR A O 1
ATOM 600 N N . VAL A 1 77 ? 0.424 -3.252 -20.172 1 98.38 77 VAL A N 1
ATOM 601 C CA . VAL A 1 77 ? 1.829 -3.131 -19.797 1 98.38 77 VAL A CA 1
ATOM 602 C C . VAL A 1 77 ? 2.658 -4.152 -20.578 1 98.38 77 VAL A C 1
ATOM 604 O O . VAL A 1 77 ? 3.842 -3.924 -20.844 1 98.38 77 VAL A O 1
ATOM 607 N N . GLY A 1 78 ? 2.047 -5.234 -20.969 1 98.25 78 GLY A N 1
ATOM 608 C CA . GLY A 1 78 ? 2.744 -6.258 -21.734 1 98.25 78 GLY A CA 1
ATOM 609 C C . GLY A 1 78 ? 3.207 -5.777 -23.094 1 98.25 78 GLY A C 1
ATOM 610 O O . GLY A 1 78 ? 4.02 -6.434 -23.75 1 98.25 78 GLY A O 1
ATOM 611 N N . GLN A 1 79 ? 2.734 -4.621 -23.547 1 97.62 79 GLN A N 1
ATOM 612 C CA . GLN A 1 79 ? 3.092 -4.059 -24.844 1 97.62 79 GLN A CA 1
ATOM 613 C C . GLN A 1 79 ? 4.375 -3.234 -24.75 1 97.62 79 GLN A C 1
ATOM 615 O O . GLN A 1 79 ? 4.805 -2.635 -25.734 1 97.62 79 GLN A O 1
ATOM 620 N N . GLY A 1 80 ? 4.91 -3.139 -23.625 1 98.19 80 GLY A N 1
ATOM 621 C CA . GLY A 1 80 ? 6.195 -2.473 -23.469 1 98.19 80 GLY A CA 1
ATOM 622 C C . GLY A 1 80 ? 6.066 -0.978 -23.25 1 98.19 80 GLY A C 1
ATOM 623 O O . GLY A 1 80 ? 6.969 -0.213 -23.594 1 98.19 80 GLY A O 1
ATOM 624 N N . VAL A 1 81 ? 4.953 -0.518 -22.734 1 98.19 81 VAL A N 1
ATOM 625 C CA . VAL A 1 81 ? 4.781 0.894 -22.406 1 98.19 81 VAL A CA 1
ATOM 626 C C . VAL A 1 81 ? 5.52 1.22 -21.109 1 98.19 81 VAL A C 1
ATOM 628 O O . VAL A 1 81 ? 5.859 0.319 -20.344 1 98.19 81 VAL A O 1
ATOM 631 N N . PRO A 1 82 ? 5.879 2.539 -20.828 1 98.62 82 PRO A N 1
ATOM 632 C CA . PRO A 1 82 ? 6.5 2.896 -19.547 1 98.62 82 PRO A CA 1
ATOM 633 C C . PRO A 1 82 ? 5.629 2.543 -18.344 1 98.62 82 PRO A C 1
ATOM 635 O O . PRO A 1 82 ? 4.414 2.748 -18.375 1 98.62 82 PRO A O 1
ATOM 638 N N . VAL A 1 83 ? 6.242 1.981 -17.312 1 98.88 83 VAL A N 1
ATOM 639 C CA . VAL A 1 83 ? 5.559 1.544 -16.109 1 98.88 83 VAL A CA 1
ATOM 640 C C . VAL A 1 83 ? 6.309 2.053 -14.875 1 98.88 83 VAL A C 1
ATOM 642 O O . VAL A 1 83 ? 7.531 2.197 -14.906 1 98.88 83 VAL A O 1
ATOM 645 N N . CYS A 1 84 ? 5.664 2.402 -13.859 1 98.94 84 CYS A N 1
ATOM 646 C CA . CYS A 1 84 ? 6.199 2.637 -12.523 1 98.94 84 CYS A CA 1
ATOM 647 C C . CYS A 1 84 ? 5.648 1.624 -11.531 1 98.94 84 CYS A C 1
ATOM 649 O O . CYS A 1 84 ? 4.43 1.471 -11.406 1 98.94 84 CYS A O 1
ATOM 651 N N . VAL A 1 85 ? 6.453 0.88 -10.867 1 98.94 85 VAL A N 1
ATOM 652 C CA . VAL A 1 85 ? 6.059 -0.079 -9.844 1 98.94 85 VAL A CA 1
ATOM 653 C C . VAL A 1 85 ? 6.516 0.414 -8.469 1 98.94 85 VAL A C 1
ATOM 655 O O . VAL A 1 85 ? 7.711 0.63 -8.25 1 98.94 85 VAL A O 1
ATOM 658 N N . THR A 1 86 ? 5.594 0.606 -7.527 1 98.94 86 THR A N 1
ATOM 659 C CA . THR A 1 86 ? 5.918 1.134 -6.207 1 98.94 86 THR A CA 1
ATOM 660 C C . THR A 1 86 ? 5.586 0.113 -5.121 1 98.94 86 THR A C 1
ATOM 662 O O . THR A 1 86 ? 4.508 -0.485 -5.133 1 98.94 86 THR A O 1
ATOM 665 N N . VAL A 1 87 ? 6.492 -0.149 -4.246 1 98.88 87 VAL A N 1
ATOM 666 C CA . VAL A 1 87 ? 6.316 -0.927 -3.021 1 98.88 87 VAL A CA 1
ATOM 667 C C . VAL A 1 87 ? 6.574 -0.041 -1.805 1 98.88 87 VAL A C 1
ATOM 669 O O . VAL A 1 87 ? 7.582 0.668 -1.748 1 98.88 87 VAL A O 1
ATOM 672 N N . SER A 1 88 ? 5.648 -0.008 -0.892 1 98.69 88 SER A N 1
ATOM 673 C CA . SER A 1 88 ? 5.785 0.885 0.255 1 98.69 88 SER A CA 1
ATOM 674 C C . SER A 1 88 ? 5.328 0.205 1.541 1 98.69 88 SER A C 1
ATOM 676 O O . SER A 1 88 ? 4.496 -0.705 1.508 1 98.69 88 SER A O 1
ATOM 678 N N . PHE A 1 89 ? 5.871 0.615 2.623 1 98.56 89 PHE A N 1
ATOM 679 C CA . PHE A 1 89 ? 5.543 0.167 3.971 1 98.56 89 PHE A CA 1
ATOM 680 C C . PHE A 1 89 ? 5.305 1.355 4.895 1 98.56 89 PHE A C 1
ATOM 682 O O . PHE A 1 89 ? 6.039 2.344 4.848 1 98.56 89 PHE A O 1
ATOM 689 N N . LEU A 1 90 ? 4.246 1.295 5.641 1 98.5 90 LEU A N 1
ATOM 690 C CA . LEU A 1 90 ? 4.039 2.186 6.777 1 98.5 90 LEU A CA 1
ATOM 691 C C . LEU A 1 90 ? 4.621 1.581 8.055 1 98.5 90 LEU A C 1
ATOM 693 O O . LEU A 1 90 ? 4.102 0.586 8.562 1 98.5 90 LEU A O 1
ATOM 697 N N . ASP A 1 91 ? 5.68 2.201 8.594 1 98.44 91 ASP A N 1
ATOM 698 C CA . ASP A 1 91 ? 6.422 1.571 9.688 1 98.44 91 ASP A CA 1
ATOM 699 C C . ASP A 1 91 ? 6.172 2.289 11.008 1 98.44 91 ASP A C 1
ATOM 701 O O . ASP A 1 91 ? 6.508 1.771 12.078 1 98.44 91 ASP A O 1
ATOM 705 N N . GLY A 1 92 ? 5.543 3.477 10.93 1 98.5 92 GLY A N 1
ATOM 706 C CA . GLY A 1 92 ? 5.293 4.164 12.188 1 98.5 92 GLY A CA 1
ATOM 707 C C . GLY A 1 92 ? 4.547 5.473 12.008 1 98.5 92 GLY A C 1
ATOM 708 O O . GLY A 1 92 ? 4.598 6.086 10.945 1 98.5 92 GLY A O 1
ATOM 709 N N . LEU A 1 93 ? 3.836 5.875 13.062 1 98.06 93 LEU A N 1
ATOM 710 C CA . LEU A 1 93 ? 3.234 7.195 13.188 1 98.06 93 LEU A CA 1
ATOM 711 C C . LEU A 1 93 ? 4.07 8.086 14.102 1 98.06 93 LEU A C 1
ATOM 713 O O . LEU A 1 93 ? 4.281 7.762 15.266 1 98.06 93 LEU A O 1
ATOM 717 N N . ILE A 1 94 ? 4.57 9.125 13.555 1 97.12 94 ILE A N 1
ATOM 718 C CA . ILE A 1 94 ? 5.289 10.109 14.344 1 97.12 94 ILE A CA 1
ATOM 719 C C . ILE A 1 94 ? 4.328 11.211 14.789 1 97.12 94 ILE A C 1
ATOM 721 O O . ILE A 1 94 ? 3.719 11.883 13.953 1 97.12 94 ILE A O 1
ATOM 725 N N . VAL A 1 95 ? 4.246 11.375 16.047 1 95.69 95 VAL A N 1
ATOM 726 C CA . VAL A 1 95 ? 3.373 12.367 16.672 1 95.69 95 VAL A CA 1
ATOM 727 C C . VAL A 1 95 ? 4.215 13.43 17.375 1 95.69 95 VAL A C 1
ATOM 729 O O . VAL A 1 95 ? 5.047 13.109 18.219 1 95.69 95 VAL A O 1
ATOM 732 N N . GLY A 1 96 ? 3.963 14.672 16.922 1 93.38 96 GLY A N 1
ATOM 733 C CA . GLY A 1 96 ? 4.723 15.766 17.5 1 93.38 96 GLY A CA 1
ATOM 734 C C . GLY A 1 96 ? 3.85 16.812 18.188 1 93.38 96 GLY A C 1
ATOM 735 O O . GLY A 1 96 ? 2.689 16.531 18.5 1 93.38 96 GLY A O 1
ATOM 736 N N . ARG A 1 97 ? 4.492 18.016 18.469 1 93.5 97 ARG A N 1
ATOM 737 C CA . ARG A 1 97 ? 3.795 19.047 19.219 1 93.5 97 ARG A CA 1
ATOM 738 C C . ARG A 1 97 ? 3.381 20.203 18.328 1 93.5 97 ARG A C 1
ATOM 740 O O . ARG A 1 97 ? 2.971 21.266 18.812 1 93.5 97 ARG A O 1
ATOM 747 N N . SER A 1 98 ? 3.52 20.031 17.078 1 92.81 98 SER A N 1
ATOM 748 C CA . SER A 1 98 ? 2.959 20.891 16.031 1 92.81 98 SER A CA 1
ATOM 749 C C . SER A 1 98 ? 2.514 20.078 14.828 1 92.81 98 SER A C 1
ATOM 751 O O . SER A 1 98 ? 2.941 18.922 14.648 1 92.81 98 SER A O 1
ATOM 753 N N . GLY A 1 99 ? 1.599 20.609 14.078 1 91.94 99 GLY A N 1
ATOM 754 C CA . GLY A 1 99 ? 1.093 19.891 12.914 1 91.94 99 GLY A CA 1
ATOM 755 C C . GLY A 1 99 ? 2.191 19.406 11.992 1 91.94 99 GLY A C 1
ATOM 756 O O . GLY A 1 99 ? 2.168 18.25 11.547 1 91.94 99 GLY A O 1
ATOM 757 N N . ILE A 1 100 ? 3.182 20.234 11.742 1 91 100 ILE A N 1
ATOM 758 C CA . ILE A 1 100 ? 4.203 19.938 10.742 1 91 100 ILE A CA 1
ATOM 759 C C . ILE A 1 100 ? 5.148 18.875 11.281 1 91 100 ILE A C 1
ATOM 761 O O . ILE A 1 100 ? 5.926 18.281 10.516 1 91 100 ILE A O 1
ATOM 765 N N . MET A 1 101 ? 5.133 18.609 12.609 1 91.88 101 MET A N 1
ATOM 766 C CA . MET A 1 101 ? 6.012 17.609 13.219 1 91.88 101 MET A CA 1
ATOM 767 C C . MET A 1 101 ? 5.352 16.234 13.219 1 91.88 101 MET A C 1
ATOM 769 O O . MET A 1 101 ? 5.965 15.258 13.641 1 91.88 101 MET A O 1
ATOM 773 N N . HIS A 1 102 ? 4.109 16.156 12.828 1 95.19 102 HIS A N 1
ATOM 774 C CA . HIS A 1 102 ? 3.502 14.852 12.57 1 95.19 102 HIS A CA 1
ATOM 775 C C . HIS A 1 102 ? 3.975 14.281 11.234 1 95.19 102 HIS A C 1
ATOM 777 O O . HIS A 1 102 ? 4.059 15.008 10.242 1 95.19 102 HIS A O 1
ATOM 783 N N . SER A 1 103 ? 4.309 13.031 11.281 1 95.81 103 SER A N 1
ATOM 784 C CA . SER A 1 103 ? 4.84 12.398 10.078 1 95.81 103 SER A CA 1
ATOM 785 C C . SER A 1 103 ? 4.727 10.883 10.156 1 95.81 103 SER A C 1
ATOM 787 O O . SER A 1 103 ? 3.902 10.352 10.906 1 95.81 103 SER A O 1
ATOM 789 N N . LEU A 1 104 ? 5.41 10.227 9.211 1 97.62 104 LEU A N 1
ATOM 790 C CA . LEU A 1 104 ? 5.398 8.766 9.141 1 97.62 104 LEU A CA 1
ATOM 791 C C . LEU A 1 104 ? 6.816 8.219 9.047 1 97.62 104 LEU A C 1
ATOM 793 O O . LEU A 1 104 ? 7.684 8.828 8.414 1 97.62 104 LEU A O 1
ATOM 797 N N . ASN A 1 105 ? 7.082 7.148 9.742 1 98.06 105 ASN A N 1
ATOM 798 C CA . ASN A 1 105 ? 8.156 6.25 9.328 1 98.06 105 ASN A CA 1
ATOM 799 C C . ASN A 1 105 ? 7.703 5.309 8.219 1 98.06 105 ASN A C 1
ATOM 801 O O . ASN A 1 105 ? 6.582 4.797 8.25 1 98.06 105 ASN A O 1
ATOM 805 N N . TYR A 1 106 ? 8.555 5.133 7.223 1 98.44 106 TYR A N 1
ATOM 806 C CA . TYR A 1 106 ? 8.164 4.359 6.051 1 98.44 106 TYR A CA 1
ATOM 807 C C . TYR A 1 106 ? 9.391 3.793 5.34 1 98.44 106 TYR A C 1
ATOM 809 O O . TYR A 1 106 ? 10.516 4.223 5.594 1 98.44 106 TYR A O 1
ATOM 817 N N . ARG A 1 107 ? 9.258 2.832 4.52 1 98.44 107 ARG A N 1
ATOM 818 C CA . ARG A 1 107 ? 10.148 2.33 3.475 1 98.44 107 ARG A CA 1
ATOM 819 C C . ARG A 1 107 ? 9.43 2.256 2.133 1 98.44 107 ARG A C 1
ATOM 821 O O . ARG A 1 107 ? 8.273 1.821 2.062 1 98.44 107 ARG A O 1
ATOM 828 N N . SER A 1 108 ? 10.094 2.693 1.1 1 98.69 108 SER A N 1
ATOM 829 C CA . SER A 1 108 ? 9.461 2.572 -0.209 1 98.69 108 SER A CA 1
ATOM 830 C C . SER A 1 108 ? 10.5 2.434 -1.316 1 98.69 108 SER A C 1
ATOM 832 O O . SER A 1 108 ? 11.656 2.812 -1.139 1 98.69 108 SER A O 1
ATOM 834 N N . VAL A 1 109 ? 10.109 1.833 -2.389 1 98.81 109 VAL A N 1
ATOM 835 C CA . VAL A 1 109 ? 10.852 1.79 -3.648 1 98.81 109 VAL A CA 1
ATOM 836 C C . VAL A 1 109 ? 9.93 2.189 -4.801 1 98.81 109 VAL A C 1
ATOM 838 O O . VAL A 1 109 ? 8.781 1.738 -4.871 1 98.81 109 VAL A O 1
ATOM 841 N N . MET A 1 110 ? 10.367 3.051 -5.57 1 98.81 110 MET A N 1
ATOM 842 C CA . MET A 1 110 ? 9.781 3.293 -6.887 1 98.81 110 MET A CA 1
ATOM 843 C C . MET A 1 110 ? 10.703 2.805 -7.992 1 98.81 110 MET A C 1
ATOM 845 O O . MET A 1 110 ? 11.859 3.236 -8.086 1 98.81 110 MET A O 1
ATOM 849 N N . ALA A 1 111 ? 10.227 1.907 -8.805 1 98.88 111 ALA A N 1
ATOM 850 C CA . ALA A 1 111 ? 10.992 1.299 -9.891 1 98.88 111 ALA A CA 1
ATOM 851 C C . ALA A 1 111 ? 10.359 1.607 -11.242 1 98.88 111 ALA A C 1
ATOM 853 O O . ALA A 1 111 ? 9.133 1.591 -11.383 1 98.88 111 ALA A O 1
ATOM 854 N N . PHE A 1 112 ? 11.227 1.832 -12.195 1 98.88 112 PHE A N 1
ATOM 855 C CA . PHE A 1 112 ? 10.773 2.207 -13.531 1 98.88 112 PHE A CA 1
ATOM 856 C C . PHE A 1 112 ? 11.32 1.24 -14.57 1 98.88 112 PHE A C 1
ATOM 858 O O . PHE A 1 112 ? 12.453 0.765 -14.461 1 98.88 112 PHE A O 1
ATOM 865 N N . GLY A 1 113 ? 10.5 1 -15.562 1 98.75 113 GLY A N 1
ATOM 866 C CA . GLY A 1 113 ? 10.883 0.153 -16.688 1 98.75 113 GLY A CA 1
ATOM 867 C C . GLY A 1 113 ? 9.766 -0.047 -17.688 1 98.75 113 GLY A C 1
ATOM 868 O O . GLY A 1 113 ? 8.812 0.733 -17.734 1 98.75 113 GLY A O 1
ATOM 869 N N . ARG A 1 114 ? 9.93 -1.003 -18.547 1 98.81 114 ARG A N 1
ATOM 870 C CA . ARG A 1 114 ? 8.961 -1.463 -19.531 1 98.81 114 ARG A CA 1
ATOM 871 C C . ARG A 1 114 ? 8.727 -2.965 -19.406 1 98.81 114 ARG A C 1
ATOM 873 O O . ARG A 1 114 ? 9.672 -3.756 -19.531 1 98.81 114 ARG A O 1
ATOM 880 N N . ALA A 1 115 ? 7.48 -3.305 -19.125 1 98.69 115 ALA A N 1
ATOM 881 C CA . ALA A 1 115 ? 7.168 -4.719 -18.938 1 98.69 115 ALA A CA 1
ATOM 882 C C . ALA A 1 115 ? 6.906 -5.398 -20.281 1 98.69 115 ALA A C 1
ATOM 884 O O . ALA A 1 115 ? 6.547 -4.738 -21.266 1 98.69 115 ALA A O 1
ATOM 885 N N . ARG A 1 116 ? 7.094 -6.652 -20.312 1 98.31 116 ARG A N 1
ATOM 886 C CA . ARG A 1 116 ? 6.801 -7.484 -21.484 1 98.31 116 ARG A CA 1
ATOM 887 C C . ARG A 1 116 ? 6.059 -8.75 -21.062 1 98.31 116 ARG A C 1
ATOM 889 O O . ARG A 1 116 ? 6.316 -9.312 -20 1 98.31 116 ARG A O 1
ATOM 896 N N . ALA A 1 117 ? 5.242 -9.211 -21.953 1 98.25 117 ALA A N 1
ATOM 897 C CA . ALA A 1 117 ? 4.496 -10.445 -21.719 1 98.25 117 ALA A CA 1
ATOM 898 C C . ALA A 1 117 ? 5.422 -11.664 -21.766 1 98.25 117 ALA A C 1
ATOM 900 O O . ALA A 1 117 ? 6.309 -11.742 -22.609 1 98.25 117 ALA A O 1
ATOM 901 N N . VAL A 1 118 ? 5.324 -12.516 -20.797 1 97.75 118 VAL A N 1
ATOM 902 C CA . VAL A 1 118 ? 5.914 -13.844 -20.875 1 97.75 118 VAL A CA 1
ATOM 903 C C . VAL A 1 118 ? 4.934 -14.812 -21.547 1 97.75 118 VAL A C 1
ATOM 905 O O . VAL A 1 118 ? 3.996 -15.289 -20.906 1 97.75 118 VAL A O 1
ATOM 908 N N . ALA A 1 119 ? 5.156 -15.133 -22.812 1 93.81 119 ALA A N 1
ATOM 909 C CA . ALA A 1 119 ? 4.141 -15.805 -23.625 1 93.81 119 ALA A CA 1
ATOM 910 C C . ALA A 1 119 ? 4.418 -17.297 -23.719 1 93.81 119 ALA A C 1
ATOM 912 O O . ALA A 1 119 ? 3.494 -18.109 -23.875 1 93.81 119 ALA A O 1
ATOM 913 N N . GLU A 1 120 ? 5.676 -17.719 -23.641 1 95.31 120 GLU A N 1
ATOM 914 C CA . GLU A 1 120 ? 6.02 -19.125 -23.797 1 95.31 120 GLU A CA 1
ATOM 915 C C . GLU A 1 120 ? 5.527 -19.953 -22.609 1 95.31 120 GLU A C 1
ATOM 917 O O . GLU A 1 120 ? 5.891 -19.672 -21.469 1 95.31 120 GLU A O 1
ATOM 922 N N . PRO A 1 121 ? 4.73 -20.984 -22.859 1 95.31 121 PRO A N 1
ATOM 923 C CA . PRO A 1 121 ? 4.086 -21.719 -21.766 1 95.31 121 PRO A CA 1
ATOM 924 C C . PRO A 1 121 ? 5.086 -22.297 -20.766 1 95.31 121 PRO A C 1
ATOM 926 O O . PRO A 1 121 ? 4.852 -22.25 -19.562 1 95.31 121 PRO A O 1
ATOM 929 N N . ALA A 1 122 ? 6.156 -22.859 -21.25 1 95.5 122 ALA A N 1
ATOM 930 C CA . ALA A 1 122 ? 7.152 -23.422 -20.344 1 95.5 122 ALA A CA 1
ATOM 931 C C . ALA A 1 122 ? 7.746 -22.344 -19.438 1 95.5 122 ALA A C 1
ATOM 933 O O . ALA A 1 122 ? 7.949 -22.578 -18.234 1 95.5 122 ALA A O 1
ATOM 934 N N . ALA A 1 123 ? 8.047 -21.219 -20 1 95.56 123 ALA A N 1
ATOM 935 C CA . ALA A 1 123 ? 8.578 -20.094 -19.234 1 95.56 123 ALA A CA 1
ATOM 936 C C . ALA A 1 123 ? 7.555 -19.594 -18.219 1 95.56 123 ALA A C 1
ATOM 938 O O . ALA A 1 123 ? 7.902 -19.281 -17.078 1 95.56 123 ALA A O 1
ATOM 939 N N . LYS A 1 124 ? 6.348 -19.516 -18.641 1 95.25 124 LYS A N 1
ATOM 940 C CA . LYS A 1 124 ? 5.273 -19.094 -17.75 1 95.25 124 LYS A CA 1
ATOM 941 C C . LYS A 1 124 ? 5.133 -20.047 -16.562 1 95.25 124 LYS A C 1
ATOM 943 O O . LYS A 1 124 ? 5.043 -19.609 -15.414 1 95.25 124 LYS A O 1
ATOM 948 N N . ARG A 1 125 ? 5.133 -21.312 -16.844 1 95.06 125 ARG A N 1
ATOM 949 C CA . ARG A 1 125 ? 5.023 -22.312 -15.797 1 95.06 125 ARG A CA 1
ATOM 950 C C . ARG A 1 125 ? 6.168 -22.203 -14.797 1 95.06 125 ARG A C 1
ATOM 952 O O . ARG A 1 125 ? 5.945 -22.203 -13.586 1 95.06 125 ARG A O 1
ATOM 959 N N . ALA A 1 126 ? 7.344 -22.078 -15.336 1 94.19 126 ALA A N 1
ATOM 960 C CA . ALA A 1 126 ? 8.523 -21.953 -14.484 1 94.19 126 ALA A CA 1
ATOM 961 C C . ALA A 1 126 ? 8.43 -20.719 -13.594 1 94.19 126 ALA A C 1
ATOM 963 O O . ALA A 1 126 ? 8.758 -20.781 -12.406 1 94.19 126 ALA A O 1
ATOM 964 N N . ALA A 1 127 ? 7.996 -19.625 -14.141 1 94.5 127 ALA A N 1
ATOM 965 C CA . ALA A 1 127 ? 7.887 -18.375 -13.398 1 94.5 127 ALA A CA 1
ATOM 966 C C . ALA A 1 127 ? 6.824 -18.469 -12.305 1 94.5 127 ALA A C 1
ATOM 968 O O . ALA A 1 127 ? 7.027 -18 -11.188 1 94.5 127 ALA A O 1
ATOM 969 N N . MET A 1 128 ? 5.746 -19.062 -12.609 1 94.5 128 MET A N 1
ATOM 970 C CA . MET A 1 128 ? 4.68 -19.203 -11.617 1 94.5 128 MET A CA 1
ATOM 971 C C . MET A 1 128 ? 5.121 -20.094 -10.469 1 94.5 128 MET A C 1
ATOM 973 O O . MET A 1 128 ? 4.801 -19.828 -9.305 1 94.5 128 MET A O 1
ATOM 977 N N . ASP A 1 129 ? 5.836 -21.156 -10.828 1 94.06 129 ASP A N 1
ATOM 978 C CA . ASP A 1 129 ? 6.402 -22 -9.789 1 94.06 129 ASP A CA 1
ATOM 979 C C . ASP A 1 129 ? 7.402 -21.234 -8.922 1 94.06 129 ASP A C 1
ATOM 981 O O . ASP A 1 129 ? 7.43 -21.391 -7.703 1 94.06 129 ASP A O 1
ATOM 985 N N . ALA A 1 130 ? 8.195 -20.422 -9.586 1 94.06 130 ALA A N 1
ATOM 986 C CA . ALA A 1 130 ? 9.172 -19.609 -8.867 1 94.06 130 ALA A CA 1
ATOM 987 C C . ALA A 1 130 ? 8.477 -18.656 -7.902 1 94.06 130 ALA A C 1
ATOM 989 O O . ALA A 1 130 ? 8.938 -18.438 -6.777 1 94.06 130 ALA A O 1
ATOM 990 N N . PHE A 1 131 ? 7.406 -18.141 -8.391 1 96.19 131 PHE A N 1
ATOM 991 C CA . PHE A 1 131 ? 6.625 -17.25 -7.543 1 96.19 131 PHE A CA 1
ATOM 992 C C . PHE A 1 131 ? 6.199 -17.953 -6.258 1 96.19 131 PHE A C 1
ATOM 994 O O . PHE A 1 131 ? 6.441 -17.453 -5.16 1 96.19 131 PHE A O 1
ATOM 1001 N N . ILE A 1 132 ? 5.594 -19.062 -6.312 1 96 132 ILE A N 1
ATOM 1002 C CA . ILE A 1 132 ? 5.129 -19.812 -5.16 1 96 132 ILE A CA 1
ATOM 1003 C C . ILE A 1 132 ? 6.32 -20.219 -4.289 1 96 132 ILE A C 1
ATOM 1005 O O . ILE A 1 132 ? 6.262 -20.109 -3.061 1 96 132 ILE A O 1
ATOM 1009 N N . ASP A 1 133 ? 7.391 -20.609 -4.934 1 95.62 133 ASP A N 1
ATOM 1010 C CA . ASP A 1 133 ? 8.586 -21.031 -4.199 1 95.62 133 ASP A CA 1
ATOM 1011 C C . ASP A 1 133 ? 9.156 -19.859 -3.395 1 95.62 133 ASP A C 1
ATOM 1013 O O . ASP A 1 133 ? 9.648 -20.062 -2.279 1 95.62 133 ASP A O 1
ATOM 1017 N N . ARG A 1 134 ? 9.086 -18.703 -3.906 1 94.56 134 ARG A N 1
ATOM 1018 C CA . ARG A 1 134 ? 9.594 -17.516 -3.23 1 94.56 134 ARG A CA 1
ATOM 1019 C C . ARG A 1 134 ? 8.812 -17.234 -1.95 1 94.56 134 ARG A C 1
ATOM 1021 O O . ARG A 1 134 ? 9.383 -16.75 -0.965 1 94.56 134 ARG A O 1
ATOM 1028 N N . LEU A 1 135 ? 7.566 -17.531 -1.972 1 96.25 135 LEU A N 1
ATOM 1029 C CA . LEU A 1 135 ? 6.719 -17.297 -0.809 1 96.25 135 LEU A CA 1
ATOM 1030 C C . LEU A 1 135 ? 6.73 -18.5 0.131 1 96.25 135 LEU A C 1
ATOM 1032 O O . LEU A 1 135 ? 6.688 -18.328 1.353 1 96.25 135 LEU A O 1
ATOM 1036 N N . TYR A 1 136 ? 6.727 -19.641 -0.483 1 96.44 136 TYR A N 1
ATOM 1037 C CA . TYR A 1 136 ? 6.648 -20.906 0.228 1 96.44 136 TYR A CA 1
ATOM 1038 C C . TYR A 1 136 ? 7.699 -21.891 -0.283 1 96.44 136 TYR A C 1
ATOM 1040 O O . TYR A 1 136 ? 7.398 -22.766 -1.104 1 96.44 136 TYR A O 1
ATOM 1048 N N . ALA A 1 137 ? 8.883 -21.734 0.308 1 94.75 137 ALA A N 1
ATOM 1049 C CA . ALA A 1 137 ? 10.047 -22.438 -0.211 1 94.75 137 ALA A CA 1
ATOM 1050 C C . ALA A 1 137 ? 9.812 -23.953 -0.22 1 94.75 137 ALA A C 1
ATOM 1052 O O . ALA A 1 137 ? 9.461 -24.531 0.808 1 94.75 137 ALA A O 1
ATOM 1053 N N . GLY A 1 138 ? 9.953 -24.578 -1.442 1 94 138 GLY A N 1
ATOM 1054 C CA . GLY A 1 138 ? 9.82 -26.016 -1.605 1 94 138 GLY A CA 1
ATOM 1055 C C . GLY A 1 138 ? 8.391 -26.453 -1.877 1 94 138 GLY A C 1
ATOM 1056 O O . GLY A 1 138 ? 8.148 -27.609 -2.225 1 94 138 GLY A O 1
ATOM 1057 N N . ARG A 1 139 ? 7.422 -25.625 -1.83 1 94.81 139 ARG A N 1
ATOM 1058 C CA . ARG A 1 139 ? 6.012 -25.984 -1.884 1 94.81 139 ARG A CA 1
ATOM 1059 C C . ARG A 1 139 ? 5.617 -26.453 -3.283 1 94.81 139 ARG A C 1
ATOM 1061 O O . ARG A 1 139 ? 4.793 -27.359 -3.434 1 94.81 139 ARG A O 1
ATOM 1068 N N . PRO A 1 140 ? 6.125 -25.859 -4.324 1 94.25 140 PRO A N 1
ATOM 1069 C CA . PRO A 1 140 ? 5.707 -26.297 -5.66 1 94.25 140 PRO A CA 1
ATOM 1070 C C . PRO A 1 140 ? 5.824 -27.797 -5.863 1 94.25 140 PRO A C 1
ATOM 1072 O O . PRO A 1 140 ? 5.023 -28.391 -6.59 1 94.25 140 PRO A O 1
ATOM 1075 N N . LEU A 1 141 ? 6.727 -28.453 -5.195 1 92.38 141 LEU A N 1
ATOM 1076 C CA . LEU A 1 141 ? 6.98 -29.891 -5.352 1 92.38 141 LEU A CA 1
ATOM 1077 C C . LEU A 1 141 ? 5.852 -30.703 -4.742 1 92.38 141 LEU A C 1
ATOM 1079 O O . LEU A 1 141 ? 5.73 -31.906 -5.016 1 92.38 141 LEU A O 1
ATOM 1083 N N . LYS A 1 142 ? 5.016 -30.109 -3.984 1 92.25 142 LYS A N 1
ATOM 1084 C CA . LYS A 1 142 ? 3.971 -30.828 -3.25 1 92.25 142 LYS A CA 1
ATOM 1085 C C . LYS A 1 142 ? 2.592 -30.531 -3.834 1 92.25 142 LYS A C 1
ATOM 1087 O O . LYS A 1 142 ? 1.589 -31.078 -3.385 1 92.25 142 LYS A O 1
ATOM 1092 N N . LEU A 1 143 ? 2.527 -29.688 -4.812 1 94.31 143 LEU A N 1
ATOM 1093 C CA . LEU A 1 143 ? 1.253 -29.188 -5.328 1 94.31 143 LEU A CA 1
ATOM 1094 C C . LEU A 1 143 ? 0.778 -30.031 -6.504 1 94.31 143 LEU A C 1
ATOM 1096 O O . LEU A 1 143 ? 1.593 -30.609 -7.23 1 94.31 143 LEU A O 1
ATOM 1100 N N . ARG A 1 144 ? -0.558 -30.109 -6.574 1 94 144 ARG A N 1
ATOM 1101 C CA . ARG A 1 144 ? -1.114 -30.578 -7.84 1 94 144 ARG A CA 1
ATOM 1102 C C . ARG A 1 144 ? -0.588 -29.75 -9.008 1 94 144 ARG A C 1
ATOM 1104 O O . ARG A 1 144 ? -0.633 -28.516 -8.969 1 94 144 ARG A O 1
ATOM 1111 N N . PRO A 1 145 ? -0.164 -30.406 -10.039 1 91.69 145 PRO A N 1
ATOM 1112 C CA . PRO A 1 145 ? 0.367 -29.641 -11.18 1 91.69 145 PRO A CA 1
ATOM 1113 C C . PRO A 1 145 ? -0.686 -28.766 -11.844 1 91.69 145 PRO A C 1
ATOM 1115 O O . PRO A 1 145 ? -1.854 -29.141 -11.938 1 91.69 145 PRO A O 1
ATOM 1118 N N . THR A 1 146 ? -0.211 -27.594 -12.25 1 92.75 146 THR A N 1
ATOM 1119 C CA . THR A 1 146 ? -1.069 -26.688 -13.008 1 92.75 146 THR A CA 1
ATOM 1120 C C . THR A 1 146 ? -1.343 -27.25 -14.398 1 92.75 146 THR A C 1
ATOM 1122 O O . THR A 1 146 ? -0.418 -27.656 -15.102 1 92.75 146 THR A O 1
ATOM 1125 N N . THR A 1 147 ? -2.594 -27.25 -14.805 1 94.31 147 THR A N 1
ATOM 1126 C CA . THR A 1 147 ? -2.949 -27.75 -16.125 1 94.31 147 THR A CA 1
ATOM 1127 C C . THR A 1 147 ? -2.705 -26.672 -17.188 1 94.31 147 THR A C 1
ATOM 1129 O O . THR A 1 147 ? -2.576 -25.484 -16.859 1 94.31 147 THR A O 1
ATOM 1132 N N . ASP A 1 148 ? -2.691 -27.141 -18.438 1 95.5 148 ASP A N 1
ATOM 1133 C CA . ASP A 1 148 ? -2.551 -26.188 -19.531 1 95.5 148 ASP A CA 1
ATOM 1134 C C . ASP A 1 148 ? -3.738 -25.219 -19.578 1 95.5 148 ASP A C 1
ATOM 1136 O O . ASP A 1 148 ? -3.574 -24.031 -19.875 1 95.5 148 ASP A O 1
ATOM 1140 N N . ALA A 1 149 ? -4.875 -25.781 -19.312 1 95.5 149 ALA A N 1
ATOM 1141 C CA . ALA A 1 149 ? -6.078 -24.953 -19.312 1 95.5 149 ALA A CA 1
ATOM 1142 C C . ALA A 1 149 ? -6.008 -23.891 -18.234 1 95.5 149 ALA A C 1
ATOM 1144 O O . ALA A 1 149 ? -6.402 -22.75 -18.453 1 95.5 149 ALA A O 1
ATOM 1145 N N . GLU A 1 150 ? -5.52 -24.234 -17.078 1 94.19 150 GLU A N 1
ATOM 1146 C CA . GLU A 1 150 ? -5.348 -23.281 -15.984 1 94.19 150 GLU A CA 1
ATOM 1147 C C . GLU A 1 150 ? -4.293 -22.234 -16.328 1 94.19 150 GLU A C 1
ATOM 1149 O O . GLU A 1 150 ? -4.496 -21.047 -16.094 1 94.19 150 GLU A O 1
ATOM 1154 N N . LEU A 1 151 ? -3.217 -22.672 -16.844 1 95.5 151 LEU A N 1
ATOM 1155 C CA . LEU A 1 151 ? -2.133 -21.766 -17.219 1 95.5 151 LEU A CA 1
ATOM 1156 C C . LEU A 1 151 ? -2.605 -20.75 -18.266 1 95.5 151 LEU A C 1
ATOM 1158 O O . LEU A 1 151 ? -2.191 -19.594 -18.219 1 95.5 151 LEU A O 1
ATOM 1162 N N . ALA A 1 152 ? -3.494 -21.172 -19.172 1 94.81 152 ALA A N 1
ATOM 1163 C CA . ALA A 1 152 ? -3.988 -20.328 -20.25 1 94.81 152 ALA A CA 1
ATOM 1164 C C . ALA A 1 152 ? -4.832 -19.188 -19.703 1 94.81 152 ALA A C 1
ATOM 1166 O O . ALA A 1 152 ? -5.027 -18.172 -20.375 1 94.81 152 ALA A O 1
ATOM 1167 N N . ARG A 1 153 ? -5.305 -19.297 -18.516 1 94.31 153 ARG A N 1
ATOM 1168 C CA . ARG A 1 153 ? -6.164 -18.281 -17.906 1 94.31 153 ARG A CA 1
ATOM 1169 C C . ARG A 1 153 ? -5.336 -17.203 -17.219 1 94.31 153 ARG A C 1
ATOM 1171 O O . ARG A 1 153 ? -5.883 -16.234 -16.703 1 94.31 153 ARG A O 1
ATOM 1178 N N . ILE A 1 154 ? -4.062 -17.359 -17.172 1 95.19 154 ILE A N 1
ATOM 1179 C CA . ILE A 1 154 ? -3.156 -16.453 -16.469 1 95.19 154 ILE A CA 1
ATOM 1180 C C . ILE A 1 154 ? -2.318 -15.672 -17.469 1 95.19 154 ILE A C 1
ATOM 1182 O O . ILE A 1 154 ? -1.818 -16.234 -18.453 1 95.19 154 ILE A O 1
ATOM 1186 N N . ALA A 1 155 ? -2.26 -14.422 -17.375 1 97.31 155 ALA A N 1
ATOM 1187 C CA . ALA A 1 155 ? -1.236 -13.602 -18.016 1 97.31 155 ALA A CA 1
ATOM 1188 C C . ALA A 1 155 ? -0.106 -13.273 -17.047 1 97.31 155 ALA A C 1
ATOM 1190 O O . ALA A 1 155 ? -0.327 -13.18 -15.828 1 97.31 155 ALA A O 1
ATOM 1191 N N . LEU A 1 156 ? 1.111 -13.211 -17.516 1 98 156 LEU A N 1
ATOM 1192 C CA . LEU A 1 156 ? 2.326 -12.938 -16.766 1 98 156 LEU A CA 1
ATOM 1193 C C . LEU A 1 156 ? 3.205 -11.93 -17.484 1 98 156 LEU A C 1
ATOM 1195 O O . LEU A 1 156 ? 3.383 -12.016 -18.703 1 98 156 LEU A O 1
ATOM 1199 N N . VAL A 1 157 ? 3.752 -10.969 -16.734 1 98.62 157 VAL A N 1
ATOM 1200 C CA . VAL A 1 157 ? 4.707 -10.039 -17.328 1 98.62 157 VAL A CA 1
ATOM 1201 C C . VAL A 1 157 ? 5.984 -10.008 -16.5 1 98.62 157 VAL A C 1
ATOM 1203 O O . VAL A 1 157 ? 5.977 -10.383 -15.32 1 98.62 157 VAL A O 1
ATOM 1206 N N . GLU A 1 158 ? 7.027 -9.656 -17.109 1 98.62 158 GLU A N 1
ATOM 1207 C CA . GLU A 1 158 ? 8.305 -9.352 -16.484 1 98.62 158 GLU A CA 1
ATOM 1208 C C . GLU A 1 158 ? 8.773 -7.941 -16.828 1 98.62 158 GLU A C 1
ATOM 1210 O O . GLU A 1 158 ? 8.477 -7.438 -17.922 1 98.62 158 GLU A O 1
ATOM 1215 N N . MET A 1 159 ? 9.492 -7.305 -15.922 1 98.81 159 MET A N 1
ATOM 1216 C CA . MET A 1 159 ? 10.047 -5.969 -16.141 1 98.81 159 MET A CA 1
ATOM 1217 C C . MET A 1 159 ? 11.453 -5.863 -15.555 1 98.81 159 MET A C 1
ATOM 1219 O O . MET A 1 159 ? 11.648 -5.996 -14.352 1 98.81 159 MET A O 1
ATOM 1223 N N . GLU A 1 160 ? 12.398 -5.664 -16.422 1 98.69 160 GLU A N 1
ATOM 1224 C CA . GLU A 1 160 ? 13.703 -5.262 -15.906 1 98.69 160 GLU A CA 1
ATOM 1225 C C . GLU A 1 160 ? 13.641 -3.885 -15.258 1 98.69 160 GLU A C 1
ATOM 1227 O O . GLU A 1 160 ? 13.125 -2.936 -15.852 1 98.69 160 GLU A O 1
ATOM 1232 N N . ILE A 1 161 ? 14.164 -3.781 -14.031 1 98.75 161 ILE A N 1
ATOM 1233 C CA . ILE A 1 161 ? 14.266 -2.482 -13.383 1 98.75 161 ILE A CA 1
ATOM 1234 C C . ILE A 1 161 ? 15.336 -1.637 -14.062 1 98.75 161 ILE A C 1
ATOM 1236 O O . ILE A 1 161 ? 16.531 -1.932 -13.961 1 98.75 161 ILE A O 1
ATOM 1240 N N . GLU A 1 162 ? 14.93 -0.643 -14.734 1 98.56 162 GLU A N 1
ATOM 1241 C CA . GLU A 1 162 ? 15.867 0.262 -15.391 1 98.56 162 GLU A CA 1
ATOM 1242 C C . GLU A 1 162 ? 16.375 1.321 -14.422 1 98.56 162 GLU A C 1
ATOM 1244 O O . GLU A 1 162 ? 17.562 1.659 -14.438 1 98.56 162 GLU A O 1
ATOM 1249 N N . GLU A 1 163 ? 15.508 1.879 -13.672 1 98.31 163 GLU A N 1
ATOM 1250 C CA . GLU A 1 163 ? 15.781 2.861 -12.625 1 98.31 163 GLU A CA 1
ATOM 1251 C C . GLU A 1 163 ? 15 2.543 -11.352 1 98.31 163 GLU A C 1
ATOM 1253 O O . GLU A 1 163 ? 13.898 1.994 -11.414 1 98.31 163 GLU A O 1
ATOM 1258 N N . ALA A 1 164 ? 15.578 2.896 -10.25 1 98.56 164 ALA A N 1
ATOM 1259 C CA . ALA A 1 164 ? 14.867 2.729 -8.984 1 98.56 164 ALA A CA 1
ATOM 1260 C C . ALA A 1 164 ? 15.422 3.666 -7.918 1 98.56 164 ALA A C 1
ATOM 1262 O O . ALA A 1 164 ? 16.594 4.047 -7.965 1 98.56 164 ALA A O 1
ATOM 1263 N N . SER A 1 165 ? 14.602 4.031 -7.016 1 98.12 165 SER A N 1
ATOM 1264 C CA . SER A 1 165 ? 14.984 4.766 -5.812 1 98.12 165 SER A CA 1
ATOM 1265 C C . SER A 1 165 ? 14.305 4.191 -4.578 1 98.12 165 SER A C 1
ATOM 1267 O O . SER A 1 165 ? 13.109 3.889 -4.605 1 98.12 165 SER A O 1
ATOM 1269 N N . ALA A 1 166 ? 15.078 3.961 -3.574 1 98.31 166 ALA A N 1
ATOM 1270 C CA . ALA A 1 166 ? 14.555 3.652 -2.248 1 98.31 166 ALA A CA 1
ATOM 1271 C C . ALA A 1 166 ? 14.469 4.91 -1.386 1 98.31 166 ALA A C 1
ATOM 1273 O O . ALA A 1 166 ? 15.328 5.785 -1.472 1 98.31 166 ALA A O 1
ATOM 1274 N N . LYS A 1 167 ? 13.469 5.035 -0.639 1 97.62 167 LYS A N 1
ATOM 1275 C CA . LYS A 1 167 ? 13.32 6.094 0.356 1 97.62 167 LYS A CA 1
ATOM 1276 C C . LYS A 1 167 ? 12.922 5.52 1.712 1 97.62 167 LYS A C 1
ATOM 1278 O O . LYS A 1 167 ? 11.969 4.742 1.805 1 97.62 167 LYS A O 1
ATOM 1283 N N . VAL A 1 168 ? 13.68 5.824 2.756 1 97.56 168 VAL A N 1
ATOM 1284 C CA . VAL A 1 168 ? 13.445 5.27 4.086 1 97.56 168 VAL A CA 1
ATOM 1285 C C . VAL A 1 168 ? 13.5 6.387 5.125 1 97.56 168 VAL A C 1
ATOM 1287 O O . VAL A 1 168 ? 14.398 7.23 5.094 1 97.56 168 VAL A O 1
ATOM 1290 N N . ARG A 1 169 ? 12.5 6.41 5.945 1 96.44 169 ARG A N 1
ATOM 1291 C CA . ARG A 1 169 ? 12.547 7.184 7.184 1 96.44 169 ARG A CA 1
ATOM 1292 C C . ARG A 1 169 ? 12.383 6.277 8.398 1 96.44 169 ARG A C 1
ATOM 1294 O O . ARG A 1 169 ? 11.477 5.449 8.445 1 96.44 169 ARG A O 1
ATOM 1301 N N . SER A 1 170 ? 13.203 6.406 9.336 1 93.69 170 SER A N 1
ATOM 1302 C CA . SER A 1 170 ? 13.156 5.66 10.586 1 93.69 170 SER A CA 1
ATOM 1303 C C . SER A 1 170 ? 13.508 6.551 11.773 1 93.69 170 SER A C 1
ATOM 1305 O O . SER A 1 170 ? 14.469 6.277 12.5 1 93.69 170 SER A O 1
ATOM 1307 N N . ALA A 1 171 ? 12.695 7.539 11.898 1 88.31 171 ALA A N 1
ATOM 1308 C CA . ALA A 1 171 ? 12.938 8.461 13 1 88.31 171 ALA A CA 1
ATOM 1309 C C . ALA A 1 171 ? 12.734 7.777 14.344 1 88.31 171 ALA A C 1
ATOM 1311 O O . ALA A 1 171 ? 11.805 6.988 14.508 1 88.31 171 ALA A O 1
ATOM 1312 N N . ASP A 1 172 ? 13.633 8.133 15.234 1 88.5 172 ASP A N 1
ATOM 1313 C CA . ASP A 1 172 ? 13.555 7.648 16.609 1 88.5 172 ASP A CA 1
ATOM 1314 C C . ASP A 1 172 ? 12.844 8.648 17.516 1 88.5 172 ASP A C 1
ATOM 1316 O O . ASP A 1 172 ? 13.07 9.859 17.406 1 88.5 172 ASP A O 1
ATOM 1320 N N . ALA A 1 173 ? 11.977 8.086 18.344 1 87.56 173 ALA A N 1
ATOM 1321 C CA . ALA A 1 173 ? 11.227 8.938 19.25 1 87.56 173 ALA A CA 1
ATOM 1322 C C . ALA A 1 173 ? 12.164 9.836 20.062 1 87.56 173 ALA A C 1
ATOM 1324 O O . ALA A 1 173 ? 11.828 10.984 20.359 1 87.56 173 ALA A O 1
ATOM 1325 N N . ALA A 1 174 ? 13.273 9.328 20.328 1 83.25 174 ALA A N 1
ATOM 1326 C CA . ALA A 1 174 ? 14.242 10.055 21.141 1 83.25 174 ALA A CA 1
ATOM 1327 C C . ALA A 1 174 ? 14.766 11.289 20.406 1 83.25 174 ALA A C 1
ATOM 1329 O O . ALA A 1 174 ? 15.32 12.203 21.031 1 83.25 174 ALA A O 1
ATOM 1330 N N . GLU A 1 175 ? 14.586 11.32 19.094 1 82.44 175 GLU A N 1
ATOM 1331 C CA . GLU A 1 175 ? 15.094 12.414 18.281 1 82.44 175 GLU A CA 1
ATOM 1332 C C . GLU A 1 175 ? 14.102 13.57 18.219 1 82.44 175 GLU A C 1
ATOM 1334 O O . GLU A 1 175 ? 14.438 14.664 17.766 1 82.44 175 GLU A O 1
ATOM 1339 N N . LEU A 1 176 ? 12.953 13.266 18.734 1 83.75 176 LEU A N 1
ATOM 1340 C CA . LEU A 1 176 ? 11.93 14.305 18.703 1 83.75 176 LEU A CA 1
ATOM 1341 C C . LEU A 1 176 ? 12.195 15.352 19.781 1 83.75 176 LEU A C 1
ATOM 1343 O O . LEU A 1 176 ? 12.43 15.008 20.953 1 83.75 176 LEU A O 1
ATOM 1347 N N . GLU A 1 177 ? 12.211 16.594 19.359 1 77.12 177 GLU A N 1
ATOM 1348 C CA . GLU A 1 177 ? 12.586 17.688 20.266 1 77.12 177 GLU A CA 1
ATOM 1349 C C . GLU A 1 177 ? 11.383 18.188 21.047 1 77.12 177 GLU A C 1
ATOM 1351 O O . GLU A 1 177 ? 10.297 18.375 20.484 1 77.12 177 GLU A O 1
ATOM 1356 N N . PRO A 1 178 ? 11.688 18.406 22.344 1 74 178 PRO A N 1
ATOM 1357 C CA . PRO A 1 178 ? 10.625 19.047 23.125 1 74 178 PRO A CA 1
ATOM 1358 C C . PRO A 1 178 ? 10.328 20.469 22.672 1 74 178 PRO A C 1
ATOM 1360 O O . PRO A 1 178 ? 11.227 21.172 22.219 1 74 178 PRO A O 1
ATOM 1363 N N . GLU A 1 179 ? 9.141 20.859 22.594 1 78.25 179 GLU A N 1
ATOM 1364 C CA . GLU A 1 179 ? 8.703 22.25 22.406 1 78.25 179 GLU A CA 1
ATOM 1365 C C . GLU A 1 179 ? 8.195 22.844 23.719 1 78.25 179 GLU A C 1
ATOM 1367 O O . GLU A 1 179 ? 7.059 22.578 24.125 1 78.25 179 GLU A O 1
ATOM 1372 N N . PRO A 1 180 ? 9.039 23.641 24.281 1 78.44 180 PRO A N 1
ATOM 1373 C CA . PRO A 1 180 ? 8.617 24.188 25.578 1 78.44 180 PRO A CA 1
ATOM 1374 C C . PRO A 1 180 ? 7.27 24.906 25.516 1 78.44 180 PRO A C 1
ATOM 1376 O O . PRO A 1 180 ? 6.98 25.594 24.531 1 78.44 180 PRO A O 1
ATOM 1379 N N . GLY A 1 181 ? 6.457 24.656 26.453 1 83.19 181 GLY A N 1
ATOM 1380 C CA . GLY A 1 181 ? 5.188 25.359 26.562 1 83.19 181 GLY A CA 1
ATOM 1381 C C . GLY A 1 181 ? 4.027 24.594 25.953 1 83.19 181 GLY A C 1
ATOM 1382 O O . GLY A 1 181 ? 2.873 25.016 26.078 1 83.19 181 GLY A O 1
ATOM 1383 N N . TRP A 1 182 ? 4.348 23.562 25.281 1 83.94 182 TRP A N 1
ATOM 1384 C CA . TRP A 1 182 ? 3.281 22.766 24.688 1 83.94 182 TRP A CA 1
ATOM 1385 C C . TRP A 1 182 ? 3.295 21.344 25.234 1 83.94 182 TRP A C 1
ATOM 1387 O O . TRP A 1 182 ? 4.324 20.656 25.188 1 83.94 182 TRP A O 1
ATOM 1397 N N . ALA A 1 183 ? 2.146 20.953 25.75 1 82.75 183 ALA A N 1
ATOM 1398 C CA . ALA A 1 183 ? 2.104 19.734 26.547 1 82.75 183 ALA A CA 1
ATOM 1399 C C . ALA A 1 183 ? 1.608 18.547 25.734 1 82.75 183 ALA A C 1
ATOM 1401 O O . ALA A 1 183 ? 1.532 17.422 26.25 1 82.75 183 ALA A O 1
ATOM 1402 N N . ALA A 1 184 ? 1.302 18.734 24.484 1 91.19 184 ALA A N 1
ATOM 1403 C CA . ALA A 1 184 ? 0.875 17.578 23.688 1 91.19 184 ALA A CA 1
ATOM 1404 C C . ALA A 1 184 ? 1.932 16.484 23.703 1 91.19 184 ALA A C 1
ATOM 1406 O O . ALA A 1 184 ? 3.131 16.766 23.641 1 91.19 184 ALA A O 1
ATOM 1407 N N . TRP A 1 185 ? 1.508 15.25 23.875 1 93.44 185 TRP A N 1
ATOM 1408 C CA . TRP A 1 185 ? 2.422 14.109 23.875 1 93.44 185 TRP A CA 1
ATOM 1409 C C . TRP A 1 185 ? 3.145 13.977 22.547 1 93.44 185 TRP A C 1
ATOM 1411 O O . TRP A 1 185 ? 2.545 14.172 21.484 1 93.44 185 TRP A O 1
ATOM 1421 N N . ALA A 1 186 ? 4.371 13.656 22.609 1 94.69 186 ALA A N 1
ATOM 1422 C CA . ALA A 1 186 ? 5.18 13.406 21.422 1 94.69 186 ALA A CA 1
ATOM 1423 C C . ALA A 1 186 ? 5.828 12.023 21.484 1 94.69 186 ALA A C 1
ATOM 1425 O O . ALA A 1 186 ? 6.27 11.586 22.547 1 94.69 186 ALA A O 1
ATOM 1426 N N . GLY A 1 187 ? 5.914 11.336 20.406 1 96.06 187 GLY A N 1
ATOM 1427 C CA . GLY A 1 187 ? 6.504 10.008 20.312 1 96.06 187 GLY A CA 1
ATOM 1428 C C . GLY A 1 187 ? 6.207 9.312 19 1 96.06 187 GLY A C 1
ATOM 1429 O O . GLY A 1 187 ? 5.875 9.961 18 1 96.06 187 GLY A O 1
ATOM 1430 N N . VAL A 1 188 ? 6.508 8.047 18.984 1 97.5 188 VAL A N 1
ATOM 1431 C CA . VAL A 1 188 ? 6.316 7.242 17.781 1 97.5 188 VAL A CA 1
ATOM 1432 C C . VAL A 1 188 ? 5.457 6.02 18.109 1 97.5 188 VAL A C 1
ATOM 1434 O O . VAL A 1 188 ? 5.664 5.363 19.141 1 97.5 188 VAL A O 1
ATOM 1437 N N . PHE A 1 189 ? 4.406 5.812 17.359 1 97.75 189 PHE A N 1
ATOM 1438 C CA . PHE A 1 189 ? 3.699 4.535 17.359 1 97.75 189 PHE A CA 1
ATOM 1439 C C . PHE A 1 189 ? 4.254 3.615 16.281 1 97.75 189 PHE A C 1
ATOM 1441 O O . PHE A 1 189 ? 4.016 3.83 15.086 1 97.75 189 PHE A O 1
ATOM 1448 N N . PRO A 1 190 ? 5.016 2.576 16.688 1 97.75 190 PRO A N 1
ATOM 1449 C CA . PRO A 1 190 ? 5.449 1.627 15.656 1 97.75 190 PRO A CA 1
ATOM 1450 C C . PRO A 1 190 ? 4.277 0.917 14.977 1 97.75 190 PRO A C 1
ATOM 1452 O O . PRO A 1 190 ? 3.277 0.609 15.633 1 97.75 190 PRO A O 1
ATOM 1455 N N . ILE A 1 191 ? 4.352 0.733 13.719 1 98.56 191 ILE A N 1
ATOM 1456 C CA . ILE A 1 191 ? 3.352 0.009 12.938 1 98.56 191 ILE A CA 1
ATOM 1457 C C . ILE A 1 191 ? 3.988 -1.224 12.305 1 98.56 191 ILE A C 1
ATOM 1459 O O . ILE A 1 191 ? 5.07 -1.139 11.719 1 98.56 191 ILE A O 1
ATOM 1463 N N . GLU A 1 192 ? 3.318 -2.359 12.422 1 98.19 192 GLU A N 1
ATOM 1464 C CA . GLU A 1 192 ? 3.824 -3.609 11.859 1 98.19 192 GLU A CA 1
ATOM 1465 C C . GLU A 1 192 ? 2.701 -4.422 11.227 1 98.19 192 GLU A C 1
ATOM 1467 O O . GLU A 1 192 ? 1.585 -4.465 11.75 1 98.19 192 GLU A O 1
ATOM 1472 N N . THR A 1 193 ? 2.975 -5.012 10.109 1 98.5 193 THR A N 1
ATOM 1473 C CA . THR A 1 193 ? 2.08 -6.008 9.531 1 98.5 193 THR A CA 1
ATOM 1474 C C . THR A 1 193 ? 2.4 -7.398 10.078 1 98.5 193 THR A C 1
ATOM 1476 O O . THR A 1 193 ? 3.529 -7.879 9.938 1 98.5 193 THR A O 1
ATOM 1479 N N . ARG A 1 194 ? 1.441 -8.031 10.641 1 98.19 194 ARG A N 1
ATOM 1480 C CA . ARG A 1 194 ? 1.673 -9.281 11.344 1 98.19 194 ARG A CA 1
ATOM 1481 C C . ARG A 1 194 ? 0.792 -10.398 10.789 1 98.19 194 ARG A C 1
ATOM 1483 O O . ARG A 1 194 ? -0.256 -10.125 10.195 1 98.19 194 ARG A O 1
ATOM 1490 N N . ILE A 1 195 ? 1.235 -11.586 11.023 1 98.25 195 ILE A N 1
ATOM 1491 C CA . ILE A 1 195 ? 0.538 -12.805 10.617 1 98.25 195 ILE A CA 1
ATOM 1492 C C . ILE A 1 195 ? -0.346 -13.297 11.758 1 98.25 195 ILE A C 1
ATOM 1494 O O . ILE A 1 195 ? 0.117 -13.445 12.891 1 98.25 195 ILE A O 1
ATOM 1498 N N . GLY A 1 196 ? -1.63 -13.484 11.453 1 96.88 196 GLY A N 1
ATOM 1499 C CA . GLY A 1 196 ? -2.553 -14.023 12.438 1 96.88 196 GLY A CA 1
ATOM 1500 C C . GLY A 1 196 ? -2.5 -15.531 12.547 1 96.88 196 GLY A C 1
ATOM 1501 O O . GLY A 1 196 ? -1.679 -16.188 11.891 1 96.88 196 GLY A O 1
ATOM 1502 N N . ALA A 1 197 ? -3.365 -16.047 13.438 1 95.94 197 ALA A N 1
ATOM 1503 C CA . ALA A 1 197 ? -3.469 -17.5 13.586 1 95.94 197 ALA A CA 1
ATOM 1504 C C . ALA A 1 197 ? -3.91 -18.141 12.273 1 95.94 197 ALA A C 1
ATOM 1506 O O . ALA A 1 197 ? -4.918 -17.75 11.688 1 95.94 197 ALA A O 1
ATOM 1507 N N . PRO A 1 198 ? -3.127 -19.156 11.852 1 96.06 198 PRO A N 1
ATOM 1508 C CA . PRO A 1 198 ? -3.557 -19.828 10.625 1 96.06 198 PRO A CA 1
ATOM 1509 C C . PRO A 1 198 ? -4.949 -20.438 10.742 1 96.06 198 PRO A C 1
ATOM 1511 O O . PRO A 1 198 ? -5.277 -21.031 11.766 1 96.06 198 PRO A O 1
ATOM 1514 N N . ALA A 1 199 ? -5.746 -20.219 9.75 1 95.88 199 ALA A N 1
ATOM 1515 C CA . ALA A 1 199 ? -7.062 -20.844 9.648 1 95.88 199 ALA A CA 1
ATOM 1516 C C . ALA A 1 199 ? -7.043 -22 8.656 1 95.88 199 ALA A C 1
ATOM 1518 O O . ALA A 1 199 ? -6.965 -21.797 7.441 1 95.88 199 ALA A O 1
ATOM 1519 N N . PRO A 1 200 ? -7.141 -23.234 9.148 1 93.69 200 PRO A N 1
ATOM 1520 C CA . PRO A 1 200 ? -7.07 -24.391 8.258 1 93.69 200 PRO A CA 1
ATOM 1521 C C . PRO A 1 200 ? -8.344 -24.578 7.43 1 93.69 200 PRO A C 1
ATOM 1523 O O . PRO A 1 200 ? -9.438 -24.234 7.887 1 93.69 200 PRO A O 1
ATOM 1526 N N . ALA A 1 201 ? -8.117 -25.062 6.207 1 91.81 201 ALA A N 1
ATOM 1527 C CA . ALA A 1 201 ? -9.281 -25.531 5.453 1 91.81 201 ALA A CA 1
ATOM 1528 C C . ALA A 1 201 ? -10.039 -26.594 6.227 1 91.81 201 ALA A C 1
ATOM 1530 O O . ALA A 1 201 ? -9.539 -27.109 7.23 1 91.81 201 ALA A O 1
ATOM 1531 N N . ARG A 1 202 ? -11.266 -26.75 5.746 1 82.94 202 ARG A N 1
ATOM 1532 C CA . ARG A 1 202 ? -12.102 -27.734 6.434 1 82.94 202 ARG A CA 1
ATOM 1533 C C . ARG A 1 202 ? -11.398 -29.078 6.527 1 82.94 202 ARG A C 1
ATOM 1535 O O . ARG A 1 202 ? -10.914 -29.609 5.523 1 82.94 202 ARG A O 1
ATOM 1542 N N . GLY A 1 203 ? -11.297 -29.625 7.785 1 82 203 GLY A N 1
ATOM 1543 C CA . GLY A 1 203 ? -10.75 -30.953 7.988 1 82 203 GLY A CA 1
ATOM 1544 C C . GLY A 1 203 ? -9.234 -30.969 8.109 1 82 203 GLY A C 1
ATOM 1545 O O . GLY A 1 203 ? -8.625 -32 8.312 1 82 203 GLY A O 1
ATOM 1546 N N . GLU A 1 204 ? -8.625 -29.812 7.977 1 86.31 204 GLU A N 1
ATOM 1547 C CA . GLU A 1 204 ? -7.168 -29.719 8.062 1 86.31 204 GLU A CA 1
ATOM 1548 C C . GLU A 1 204 ? -6.715 -29.391 9.477 1 86.31 204 GLU A C 1
ATOM 1550 O O . GLU A 1 204 ? -7.41 -28.672 10.211 1 86.31 204 GLU A O 1
ATOM 1555 N N . ALA A 1 205 ? -5.59 -29.969 9.844 1 86.69 205 ALA A N 1
ATOM 1556 C CA . ALA A 1 205 ? -4.918 -29.578 11.078 1 86.69 205 ALA A CA 1
ATOM 1557 C C . ALA A 1 205 ? -4.129 -28.281 10.898 1 86.69 205 ALA A C 1
ATOM 1559 O O . ALA A 1 205 ? -4.148 -27.688 9.812 1 86.69 205 ALA A O 1
ATOM 1560 N N . ALA A 1 206 ? -3.527 -27.859 11.945 1 86.81 206 ALA A N 1
ATOM 1561 C CA . ALA A 1 206 ? -2.66 -26.688 11.867 1 86.81 206 ALA A CA 1
ATOM 1562 C C . ALA A 1 206 ? -1.455 -26.969 10.969 1 86.81 206 ALA A C 1
ATOM 1564 O O . ALA A 1 206 ? -0.979 -28.094 10.883 1 86.81 206 ALA A O 1
ATOM 1565 N N . PRO A 1 207 ? -1.047 -25.859 10.289 1 82.81 207 PRO A N 1
ATOM 1566 C CA . PRO A 1 207 ? 0.117 -26.078 9.422 1 82.81 207 PRO A CA 1
ATOM 1567 C C . PRO A 1 207 ? 1.375 -26.438 10.211 1 82.81 207 PRO A C 1
ATOM 1569 O O . PRO A 1 207 ? 1.648 -25.844 11.25 1 82.81 207 PRO A O 1
ATOM 1572 N N . HIS A 1 208 ? 2.141 -27.391 9.633 1 81.31 208 HIS A N 1
ATOM 1573 C CA . HIS A 1 208 ? 3.342 -27.828 10.328 1 81.31 208 HIS A CA 1
ATOM 1574 C C . HIS A 1 208 ? 4.445 -28.203 9.352 1 81.31 208 HIS A C 1
ATOM 1576 O O . HIS A 1 208 ? 5.406 -28.891 9.719 1 81.31 208 HIS A O 1
ATOM 1582 N N . THR A 1 209 ? 4.391 -27.719 8.18 1 86.75 209 THR A N 1
ATOM 1583 C CA . THR A 1 209 ? 5.383 -28.062 7.168 1 86.75 209 THR A CA 1
ATOM 1584 C C . THR A 1 209 ? 6.418 -26.953 7.016 1 86.75 209 THR A C 1
ATOM 1586 O O . THR A 1 209 ? 6.109 -25.781 7.215 1 86.75 209 THR A O 1
ATOM 1589 N N . PRO A 1 210 ? 7.652 -27.344 6.645 1 87.06 210 PRO A N 1
ATOM 1590 C CA . PRO A 1 210 ? 8.758 -26.375 6.562 1 87.06 210 PRO A CA 1
ATOM 1591 C C . PRO A 1 210 ? 8.461 -25.203 5.629 1 87.06 210 PRO A C 1
ATOM 1593 O O . PRO A 1 210 ? 8.883 -24.078 5.891 1 87.06 210 PRO A O 1
ATOM 1596 N N . ASP A 1 211 ? 7.766 -25.438 4.566 1 90.62 211 ASP A N 1
ATOM 1597 C CA . ASP A 1 211 ? 7.473 -24.391 3.586 1 90.62 211 ASP A CA 1
ATOM 1598 C C . ASP A 1 211 ? 6.617 -23.281 4.199 1 90.62 211 ASP A C 1
ATOM 1600 O O . ASP A 1 211 ? 6.586 -22.156 3.693 1 90.62 211 ASP A O 1
ATOM 1604 N N . LEU A 1 212 ? 5.969 -23.578 5.293 1 95 212 LEU A N 1
ATOM 1605 C CA . LEU A 1 212 ? 5.051 -22.625 5.902 1 95 212 LEU A CA 1
ATOM 1606 C C . LEU A 1 212 ? 5.602 -22.109 7.227 1 95 212 LEU A C 1
ATOM 1608 O O . LEU A 1 212 ? 5.012 -21.219 7.852 1 95 212 LEU A O 1
ATOM 1612 N N . SER A 1 213 ? 6.766 -22.578 7.668 1 94 213 SER A N 1
ATOM 1613 C CA . SER A 1 213 ? 7.336 -22.297 8.984 1 94 213 SER A CA 1
ATOM 1614 C C . SER A 1 213 ? 7.594 -20.812 9.18 1 94 213 SER A C 1
ATOM 1616 O O . SER A 1 213 ? 7.438 -20.281 10.281 1 94 213 SER A O 1
ATOM 1618 N N . PRO A 1 214 ? 7.965 -20.078 8.078 1 95.38 214 PRO A N 1
ATOM 1619 C CA . PRO A 1 214 ? 8.18 -18.641 8.297 1 95.38 214 PRO A CA 1
ATOM 1620 C C . PRO A 1 214 ? 6.902 -17.906 8.68 1 95.38 214 PRO A C 1
ATOM 1622 O O . PRO A 1 214 ? 6.965 -16.797 9.219 1 95.38 214 PRO A O 1
ATOM 1625 N N . TYR A 1 215 ? 5.785 -18.406 8.406 1 97.25 215 TYR A N 1
ATOM 1626 C CA . TYR A 1 215 ? 4.512 -17.734 8.594 1 97.25 215 TYR A CA 1
ATOM 1627 C C . TYR A 1 215 ? 3.861 -18.141 9.906 1 97.25 215 TYR A C 1
ATOM 1629 O O . TYR A 1 215 ? 2.729 -18.625 9.922 1 97.25 215 TYR A O 1
ATOM 1637 N N . ALA A 1 216 ? 4.578 -17.828 10.969 1 96.5 216 ALA A N 1
ATOM 1638 C CA . ALA A 1 216 ? 4.129 -18.156 12.32 1 96.5 216 ALA A CA 1
ATOM 1639 C C . ALA A 1 216 ? 3.186 -17.094 12.867 1 96.5 216 ALA A C 1
ATOM 1641 O O . ALA A 1 216 ? 3.352 -15.906 12.586 1 96.5 216 ALA A O 1
ATOM 1642 N N . GLU A 1 217 ? 2.246 -17.578 13.664 1 96.31 217 GLU A N 1
ATOM 1643 C CA . GLU A 1 217 ? 1.351 -16.641 14.336 1 96.31 217 GLU A CA 1
ATOM 1644 C C . GLU A 1 217 ? 2.137 -15.578 15.109 1 96.31 217 GLU A C 1
ATOM 1646 O O . GLU A 1 217 ? 3.027 -15.914 15.891 1 96.31 217 GLU A O 1
ATOM 1651 N N . GLY A 1 218 ? 1.785 -14.312 14.836 1 95.81 218 GLY A N 1
ATOM 1652 C CA . GLY A 1 218 ? 2.412 -13.219 15.562 1 95.81 218 GLY A CA 1
ATOM 1653 C C . GLY A 1 218 ? 3.652 -12.688 14.875 1 95.81 218 GLY A C 1
ATOM 1654 O O . GLY A 1 218 ? 4.125 -11.594 15.195 1 95.81 218 GLY A O 1
ATOM 1655 N N . ALA A 1 219 ? 4.203 -13.406 13.93 1 97.25 219 ALA A N 1
ATOM 1656 C CA . ALA A 1 219 ? 5.414 -12.969 13.242 1 97.25 219 ALA A CA 1
ATOM 1657 C C . ALA A 1 219 ? 5.125 -11.781 12.328 1 97.25 219 ALA A C 1
ATOM 1659 O O . ALA A 1 219 ? 3.988 -11.578 11.898 1 97.25 219 ALA A O 1
ATOM 1660 N N . ARG A 1 220 ? 6.133 -10.953 12.141 1 98.06 220 ARG A N 1
ATOM 1661 C CA . ARG A 1 220 ? 6.023 -9.891 11.148 1 98.06 220 ARG A CA 1
ATOM 1662 C C . ARG A 1 220 ? 6.004 -10.461 9.734 1 98.06 220 ARG A C 1
ATOM 1664 O O . ARG A 1 220 ? 6.809 -11.336 9.398 1 98.06 220 ARG A O 1
ATOM 1671 N N . LEU A 1 221 ? 5.129 -9.953 8.922 1 98.5 221 LEU A N 1
ATOM 1672 C CA . LEU A 1 221 ? 5.008 -10.461 7.559 1 98.5 221 LEU A CA 1
ATOM 1673 C C . LEU A 1 221 ? 6.266 -10.156 6.75 1 98.5 221 LEU A C 1
ATOM 1675 O O . LEU A 1 221 ? 6.738 -11 5.988 1 98.5 221 LEU A O 1
ATOM 1679 N N . ASP A 1 222 ? 6.797 -8.93 6.855 1 98.06 222 ASP A N 1
ATOM 1680 C CA . ASP A 1 222 ? 7.965 -8.555 6.062 1 98.06 222 ASP A CA 1
ATOM 1681 C C . ASP A 1 222 ? 9.156 -9.461 6.379 1 98.06 222 ASP A C 1
ATOM 1683 O O . ASP A 1 222 ? 9.891 -9.867 5.473 1 98.06 222 ASP A O 1
ATOM 1687 N N . ALA A 1 223 ? 9.328 -9.805 7.625 1 96.88 223 ALA A N 1
ATOM 1688 C CA . ALA A 1 223 ? 10.398 -10.719 8.016 1 96.88 223 ALA A CA 1
ATOM 1689 C C . ALA A 1 223 ? 10.164 -12.117 7.453 1 96.88 223 ALA A C 1
ATOM 1691 O O . ALA A 1 223 ? 11.102 -12.773 6.992 1 96.88 223 ALA A O 1
ATOM 1692 N N . ALA A 1 224 ? 8.961 -12.578 7.508 1 97.56 224 ALA A N 1
ATOM 1693 C CA . ALA A 1 224 ? 8.617 -13.898 6.98 1 97.56 224 ALA A CA 1
ATOM 1694 C C . ALA A 1 224 ? 8.883 -13.977 5.48 1 97.56 224 ALA A C 1
ATOM 1696 O O . ALA A 1 224 ? 9.461 -14.953 4.996 1 97.56 224 ALA A O 1
ATOM 1697 N N . LEU A 1 225 ? 8.492 -12.93 4.75 1 97 225 LEU A N 1
ATOM 1698 C CA . LEU A 1 225 ? 8.672 -12.891 3.301 1 97 225 LEU A CA 1
ATOM 1699 C C . LEU A 1 225 ? 10.156 -12.844 2.941 1 97 225 LEU A C 1
ATOM 1701 O O . LEU A 1 225 ? 10.594 -13.523 2.01 1 97 225 LEU A O 1
ATOM 1705 N N . ALA A 1 226 ? 10.875 -12.047 3.678 1 94 226 ALA A N 1
ATOM 1706 C CA . ALA A 1 226 ? 12.312 -11.977 3.439 1 94 226 ALA A CA 1
ATOM 1707 C C . ALA A 1 226 ? 12.977 -13.32 3.707 1 94 226 ALA A C 1
ATOM 1709 O O . ALA A 1 226 ? 13.844 -13.75 2.943 1 94 226 ALA A O 1
ATOM 1710 N N . ALA A 1 227 ? 12.578 -13.992 4.758 1 93.94 227 ALA A N 1
ATOM 1711 C CA . ALA A 1 227 ? 13.125 -15.297 5.102 1 93.94 227 ALA A CA 1
ATOM 1712 C C . ALA A 1 227 ? 12.789 -16.328 4.027 1 93.94 227 ALA A C 1
ATOM 1714 O O . ALA A 1 227 ? 13.641 -17.141 3.639 1 93.94 227 ALA A O 1
ATOM 1715 N N . ALA A 1 228 ? 11.578 -16.312 3.596 1 94.19 228 ALA A N 1
ATOM 1716 C CA . ALA A 1 228 ? 11.141 -17.234 2.555 1 94.19 228 ALA A CA 1
ATOM 1717 C C . ALA A 1 228 ? 11.93 -17.016 1.263 1 94.19 228 ALA A C 1
ATOM 1719 O O . ALA A 1 228 ? 12.32 -17.969 0.598 1 94.19 228 ALA A O 1
ATOM 1720 N N . SER A 1 229 ? 12.102 -15.734 0.936 1 90.56 229 SER A N 1
ATOM 1721 C CA . SER A 1 229 ? 12.859 -15.398 -0.261 1 90.56 229 SER A CA 1
ATOM 1722 C C . SER A 1 229 ? 14.289 -15.93 -0.179 1 90.56 229 SER A C 1
ATOM 1724 O O . SER A 1 229 ? 14.812 -16.469 -1.157 1 90.56 229 SER A O 1
ATOM 1726 N N . ARG A 1 230 ? 14.898 -15.82 0.938 1 89.81 230 ARG A N 1
ATOM 1727 C CA . ARG A 1 230 ? 16.25 -16.312 1.144 1 89.81 230 ARG A CA 1
ATOM 1728 C C . ARG A 1 230 ? 16.312 -17.844 1.034 1 89.81 230 ARG A C 1
ATOM 1730 O O . ARG A 1 230 ? 17.234 -18.391 0.434 1 89.81 230 ARG A O 1
ATOM 1737 N N . ALA A 1 231 ? 15.344 -18.469 1.59 1 90.19 231 ALA A N 1
ATOM 1738 C CA . ALA A 1 231 ? 15.289 -19.922 1.564 1 90.19 231 ALA A CA 1
ATOM 1739 C C . ALA A 1 231 ? 15.125 -20.453 0.138 1 90.19 231 ALA A C 1
ATOM 1741 O O . ALA A 1 231 ? 15.742 -21.453 -0.239 1 90.19 231 ALA A O 1
ATOM 1742 N N . SER A 1 232 ? 14.305 -19.766 -0.594 1 89.88 232 SER A N 1
ATOM 1743 C CA . SER A 1 232 ? 14.062 -20.156 -1.98 1 89.88 232 SER A CA 1
ATOM 1744 C C . SER A 1 232 ? 15.336 -20.016 -2.818 1 89.88 232 SER A C 1
ATOM 1746 O O . SER A 1 232 ? 15.633 -20.875 -3.646 1 89.88 232 SER A O 1
ATOM 1748 N N . ARG A 1 233 ? 16.062 -18.969 -2.643 1 84.5 233 ARG A N 1
ATOM 1749 C CA . ARG A 1 233 ? 17.281 -18.719 -3.398 1 84.5 233 ARG A CA 1
ATOM 1750 C C . ARG A 1 233 ? 18.375 -19.734 -3.051 1 84.5 233 ARG A C 1
ATOM 1752 O O . ARG A 1 233 ? 19.156 -20.125 -3.91 1 84.5 233 ARG A O 1
ATOM 1759 N N . SER A 1 234 ? 18.375 -20.062 -1.81 1 79.94 234 SER A N 1
ATOM 1760 C CA . SER A 1 234 ? 19.359 -21.047 -1.366 1 79.94 234 SER A CA 1
ATOM 1761 C C . SER A 1 234 ? 19.062 -22.422 -1.943 1 79.94 234 SER A C 1
ATOM 1763 O O . SER A 1 234 ? 19.984 -23.172 -2.275 1 79.94 234 SER A O 1
ATOM 1765 N N . ALA A 1 235 ? 17.828 -22.734 -2.072 1 70.19 235 ALA A N 1
ATOM 1766 C CA . ALA A 1 235 ? 17.422 -24.016 -2.621 1 70.19 235 ALA A CA 1
ATOM 1767 C C . ALA A 1 235 ? 17.656 -24.078 -4.129 1 70.19 235 ALA A C 1
ATOM 1769 O O . ALA A 1 235 ? 18 -25.125 -4.676 1 70.19 235 ALA A O 1
ATOM 1770 N N . GLY A 1 236 ? 17.344 -22.969 -4.785 1 62.34 236 GLY A N 1
ATOM 1771 C CA . GLY A 1 236 ? 17.562 -22.906 -6.219 1 62.34 236 GLY A CA 1
ATOM 1772 C C . GLY A 1 236 ? 19.031 -22.938 -6.602 1 62.34 236 GLY A C 1
ATOM 1773 O O . GLY A 1 236 ? 19.391 -23.469 -7.652 1 62.34 236 GLY A O 1
ATOM 1774 N N . SER A 1 237 ? 19.844 -22.156 -5.793 1 52.09 237 SER A N 1
ATOM 1775 C CA . SER A 1 237 ? 21.266 -22.234 -6.051 1 52.09 237 SER A CA 1
ATOM 1776 C C . SER A 1 237 ? 21.781 -23.672 -5.922 1 52.09 237 SER A C 1
ATOM 1778 O O . SER A 1 237 ? 22.75 -24.047 -6.586 1 52.09 237 SER A O 1
ATOM 1780 N N . GLY A 1 238 ? 21.156 -24.406 -5.121 1 41.91 238 GLY A N 1
ATOM 1781 C CA . GLY A 1 238 ? 21.562 -25.797 -5.008 1 41.91 238 GLY A CA 1
ATOM 1782 C C . GLY A 1 238 ? 21.109 -26.641 -6.184 1 41.91 238 GLY A C 1
ATOM 1783 O O . GLY A 1 238 ? 21.562 -27.781 -6.348 1 41.91 238 GLY A O 1
ATOM 1784 N N . ARG A 1 239 ? 20.156 -26.312 -6.914 1 43.31 239 ARG A N 1
ATOM 1785 C CA . ARG A 1 239 ? 19.703 -27.094 -8.055 1 43.31 239 ARG A CA 1
ATOM 1786 C C . ARG A 1 239 ? 20.625 -26.906 -9.258 1 43.31 239 ARG A C 1
ATOM 1788 O O . ARG A 1 239 ? 20.609 -27.703 -10.195 1 43.31 239 ARG A O 1
ATOM 1795 N N . SER A 1 240 ? 21.344 -25.797 -9.375 1 38.25 240 SER A N 1
ATOM 1796 C CA . SER A 1 240 ? 22.297 -25.641 -10.469 1 38.25 240 SER A CA 1
ATOM 1797 C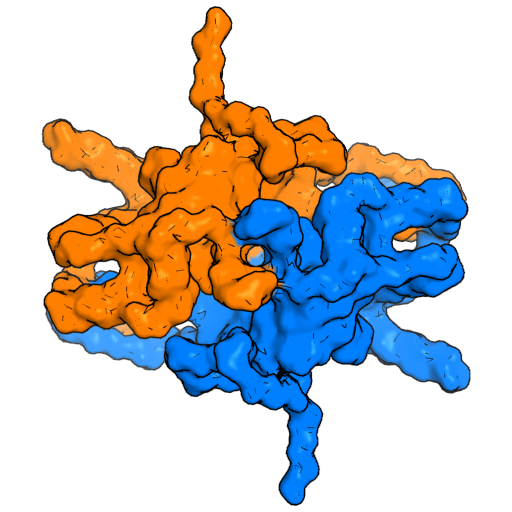 C . SER A 1 240 ? 23.625 -26.312 -10.141 1 38.25 240 SER A C 1
ATOM 1799 O O . SER A 1 240 ? 24.578 -26.234 -10.914 1 38.25 240 SER A O 1
ATOM 1801 N N . GLY A 1 241 ? 23.75 -26.797 -8.945 1 29.92 241 GLY A N 1
ATOM 1802 C CA . GLY A 1 241 ? 24.938 -27.625 -8.812 1 29.92 241 GLY A CA 1
ATOM 1803 C C . GLY A 1 241 ? 24.719 -29.062 -9.266 1 29.92 241 GLY A C 1
ATOM 1804 O O . GLY A 1 241 ? 23.594 -29.562 -9.242 1 29.92 241 GLY A O 1
ATOM 1805 N N . MET B 1 1 ? -37.688 2.568 -3.41 1 35 1 MET B N 1
ATOM 1806 C CA . MET B 1 1 ? -36.438 1.802 -3.273 1 35 1 MET B CA 1
ATOM 1807 C C . MET B 1 1 ? -35.25 2.719 -2.967 1 35 1 MET B C 1
ATOM 1809 O O . MET B 1 1 ? -34.844 3.494 -3.824 1 35 1 MET B O 1
ATOM 1813 N N . ASP B 1 2 ? -35.031 3.391 -1.887 1 45.41 2 ASP B N 1
ATOM 1814 C CA . ASP B 1 2 ? -34.25 4.527 -1.385 1 45.41 2 ASP B CA 1
ATOM 1815 C C . ASP B 1 2 ? -32.75 4.348 -1.665 1 45.41 2 ASP B C 1
ATOM 1817 O O . ASP B 1 2 ? -32.125 3.443 -1.117 1 45.41 2 ASP B O 1
ATOM 1821 N N . ASP B 1 3 ? -32.094 4.422 -3.043 1 61.78 3 ASP B N 1
ATOM 1822 C CA . ASP B 1 3 ? -30.906 4.039 -3.789 1 61.78 3 ASP B CA 1
ATOM 1823 C C . ASP B 1 3 ? -29.641 4.609 -3.143 1 61.78 3 ASP B C 1
ATOM 1825 O O . ASP B 1 3 ? -29.5 5.828 -3.018 1 61.78 3 ASP B O 1
ATOM 1829 N N . ALA B 1 4 ? -29.016 3.916 -2.25 1 76 4 ALA B N 1
ATOM 1830 C CA . ALA B 1 4 ? -27.797 4.352 -1.562 1 76 4 ALA B CA 1
ATOM 1831 C C . ALA B 1 4 ? -26.844 5.027 -2.529 1 76 4 ALA B C 1
ATOM 1833 O O . ALA B 1 4 ? -26.703 4.609 -3.682 1 76 4 ALA B O 1
ATOM 1834 N N . PRO B 1 5 ? -26.359 6.34 -2.17 1 92 5 PRO B N 1
ATOM 1835 C CA . PRO B 1 5 ? -25.406 7.031 -3.049 1 92 5 PRO B CA 1
ATOM 1836 C C . PRO B 1 5 ? -24.281 6.125 -3.521 1 92 5 PRO B C 1
ATOM 1838 O O . PRO B 1 5 ? -23.797 5.289 -2.756 1 92 5 PRO B O 1
ATOM 1841 N N . ALA B 1 6 ? -24.094 6.121 -4.816 1 94.25 6 ALA B N 1
ATOM 1842 C CA . ALA B 1 6 ? -23.078 5.254 -5.41 1 94.25 6 ALA B CA 1
ATOM 1843 C C . ALA B 1 6 ? -22.344 5.973 -6.539 1 94.25 6 ALA B C 1
ATOM 1845 O O . ALA B 1 6 ? -22.859 6.926 -7.121 1 94.25 6 ALA B O 1
ATOM 1846 N N . PHE B 1 7 ? -21.188 5.621 -6.77 1 95.81 7 PHE B N 1
ATOM 1847 C CA . PHE B 1 7 ? -20.453 6.023 -7.969 1 95.81 7 PHE B CA 1
ATOM 1848 C C . PHE B 1 7 ? -20.922 5.211 -9.172 1 95.81 7 PHE B C 1
ATOM 1850 O O . PHE B 1 7 ? -21.062 3.992 -9.086 1 95.81 7 PHE B O 1
ATOM 1857 N N . THR B 1 8 ? -21.125 5.828 -10.266 1 93.44 8 THR B N 1
ATOM 1858 C CA . THR B 1 8 ? -21.547 5.145 -11.484 1 93.44 8 THR B CA 1
ATOM 1859 C C . THR B 1 8 ? -20.344 4.488 -12.172 1 93.44 8 THR B C 1
ATOM 1861 O O . THR B 1 8 ? -19.391 5.168 -12.547 1 93.44 8 THR B O 1
ATOM 1864 N N . PRO B 1 9 ? -20.438 3.199 -12.297 1 92.94 9 PRO B N 1
ATOM 1865 C CA . PRO B 1 9 ? -19.328 2.545 -13 1 92.94 9 PRO B CA 1
ATOM 1866 C C . PRO B 1 9 ? -19.203 3.008 -14.453 1 92.94 9 PRO B C 1
ATOM 1868 O O . PRO B 1 9 ? -20.203 3.252 -15.125 1 92.94 9 PRO B O 1
ATOM 1871 N N . THR B 1 10 ? -18.031 3.236 -14.953 1 93.56 10 THR B N 1
ATOM 1872 C CA . THR B 1 10 ? -17.656 3.561 -16.328 1 93.56 10 THR B CA 1
ATOM 1873 C C . THR B 1 10 ? -16.609 2.582 -16.844 1 93.56 10 THR B C 1
ATOM 1875 O O . THR B 1 10 ? -16.078 1.76 -16.094 1 93.56 10 THR B O 1
ATOM 1878 N N . PRO B 1 11 ? -16.281 2.625 -18.125 1 90.62 11 PRO B N 1
ATOM 1879 C CA . PRO B 1 11 ? -15.203 1.753 -18.609 1 90.62 11 PRO B CA 1
ATOM 1880 C C . PRO B 1 11 ? -13.898 1.929 -17.844 1 90.62 11 PRO B C 1
ATOM 1882 O O . PRO B 1 11 ? -13.109 0.989 -17.75 1 90.62 11 PRO B O 1
ATOM 1885 N N . ARG B 1 12 ? -13.695 3.016 -17.234 1 91.75 12 ARG B N 1
ATOM 1886 C CA . ARG B 1 12 ? -12.484 3.334 -16.484 1 91.75 12 ARG B CA 1
ATOM 1887 C C . ARG B 1 12 ? -12.5 2.67 -15.117 1 91.75 12 ARG B C 1
ATOM 1889 O O . ARG B 1 12 ? -11.508 2.068 -14.703 1 91.75 12 ARG B O 1
ATOM 1896 N N . SER B 1 13 ? -13.617 2.67 -14.5 1 91.44 13 SER B N 1
ATOM 1897 C CA . SER B 1 13 ? -13.648 2.295 -13.094 1 91.44 13 SER B CA 1
ATOM 1898 C C . SER B 1 13 ? -14.258 0.91 -12.906 1 91.44 13 SER B C 1
ATOM 1900 O O . SER B 1 13 ? -14.156 0.325 -11.82 1 91.44 13 SER B O 1
ATOM 1902 N N . GLN B 1 14 ? -14.852 0.398 -13.883 1 90.75 14 GLN B N 1
ATOM 1903 C CA . GLN B 1 14 ? -15.531 -0.884 -13.742 1 90.75 14 GLN B CA 1
ATOM 1904 C C . GLN B 1 14 ? -14.531 -2.023 -13.562 1 90.75 14 GLN B C 1
ATOM 1906 O O . GLN B 1 14 ? -13.609 -2.18 -14.367 1 90.75 14 GLN B O 1
ATOM 1911 N N . VAL B 1 15 ? -14.797 -2.779 -12.539 1 87.94 15 VAL B N 1
ATOM 1912 C CA . VAL B 1 15 ? -13.984 -3.969 -12.297 1 87.94 15 VAL B CA 1
ATOM 1913 C C . VAL B 1 15 ? -14.367 -5.062 -13.289 1 87.94 15 VAL B C 1
ATOM 1915 O O . VAL B 1 15 ? -15.547 -5.395 -13.438 1 87.94 15 VAL B O 1
ATOM 1918 N N . ARG B 1 16 ? -13.391 -5.605 -13.93 1 82.69 16 ARG B N 1
ATOM 1919 C CA . ARG B 1 16 ? -13.656 -6.602 -14.961 1 82.69 16 ARG B CA 1
ATOM 1920 C C . ARG B 1 16 ? -13.367 -8.008 -14.445 1 82.69 16 ARG B C 1
ATOM 1922 O O . ARG B 1 16 ? -14.188 -8.914 -14.617 1 82.69 16 ARG B O 1
ATOM 1929 N N . ARG B 1 17 ? -12.25 -8.195 -13.859 1 80.31 17 ARG B N 1
ATOM 1930 C CA . ARG B 1 17 ? -11.914 -9.508 -13.312 1 80.31 17 ARG B CA 1
ATOM 1931 C C . ARG B 1 17 ? -12.641 -9.758 -12 1 80.31 17 ARG B C 1
ATOM 1933 O O . ARG B 1 17 ? -12.477 -9.008 -11.031 1 80.31 17 ARG B O 1
ATOM 1940 N N . ARG B 1 18 ? -13.391 -10.859 -11.898 1 86.38 18 ARG B N 1
ATOM 1941 C CA . ARG B 1 18 ? -14.164 -11.227 -10.719 1 86.38 18 ARG B CA 1
ATOM 1942 C C . ARG B 1 18 ? -15.055 -10.078 -10.258 1 86.38 18 ARG B C 1
ATOM 1944 O O . ARG B 1 18 ? -14.945 -9.617 -9.125 1 86.38 18 ARG B O 1
ATOM 1951 N N . PRO B 1 19 ? -16.047 -9.641 -11.117 1 85.44 19 PRO B N 1
ATOM 1952 C CA . PRO B 1 19 ? -16.859 -8.453 -10.852 1 85.44 19 PRO B CA 1
ATOM 1953 C C . PRO B 1 19 ? -17.719 -8.594 -9.602 1 85.44 19 PRO B C 1
ATOM 1955 O O . PRO B 1 19 ? -18.156 -7.594 -9.031 1 85.44 19 PRO B O 1
ATOM 1958 N N . GLN B 1 20 ? -17.875 -9.781 -9.141 1 86.25 20 GLN B N 1
ATOM 1959 C CA . GLN B 1 20 ? -18.688 -10 -7.953 1 86.25 20 GLN B CA 1
ATOM 1960 C C . GLN B 1 20 ? -17.969 -9.492 -6.703 1 86.25 20 GLN B C 1
ATOM 1962 O O . GLN B 1 20 ? -18.578 -9.359 -5.641 1 86.25 20 GLN B O 1
ATOM 1967 N N . ARG B 1 21 ? -16.719 -9.203 -6.836 1 91.25 21 ARG B N 1
ATOM 1968 C CA . ARG B 1 21 ? -15.945 -8.688 -5.715 1 91.25 21 ARG B CA 1
ATOM 1969 C C . ARG B 1 21 ? -15.977 -7.16 -5.68 1 91.25 21 ARG B C 1
ATOM 1971 O O . ARG B 1 21 ? -15.406 -6.543 -4.777 1 91.25 21 ARG B O 1
ATOM 1978 N N . ALA B 1 22 ? -16.703 -6.578 -6.621 1 94.44 22 ALA B N 1
ATOM 1979 C CA . ALA B 1 22 ? -16.688 -5.125 -6.758 1 94.44 22 ALA B CA 1
ATOM 1980 C C . ALA B 1 22 ? -17.891 -4.496 -6.051 1 94.44 22 ALA B C 1
ATOM 1982 O O . ALA B 1 22 ? -18.938 -5.121 -5.926 1 94.44 22 ALA B O 1
ATOM 1983 N N . ALA B 1 23 ? -17.688 -3.334 -5.527 1 94.06 23 ALA B N 1
ATOM 1984 C CA . ALA B 1 23 ? -18.75 -2.463 -5.012 1 94.06 23 ALA B CA 1
ATOM 1985 C C . ALA B 1 23 ? -18.516 -1.017 -5.438 1 94.06 23 ALA B C 1
ATOM 1987 O O . ALA B 1 23 ? -17.375 -0.564 -5.539 1 94.06 23 ALA B O 1
ATOM 1988 N N . TYR B 1 24 ? -19.625 -0.318 -5.637 1 95.44 24 TYR B N 1
ATOM 1989 C CA . TYR B 1 24 ? -19.531 1.052 -6.133 1 95.44 24 TYR B CA 1
ATOM 1990 C C . TYR B 1 24 ? -20.281 2.012 -5.211 1 95.44 24 TYR B C 1
ATOM 1992 O O . TYR B 1 24 ? -20.219 3.229 -5.395 1 95.44 24 TYR B O 1
ATOM 2000 N N . ASP B 1 25 ? -21 1.449 -4.297 1 96.19 25 ASP B N 1
ATOM 2001 C CA . ASP B 1 25 ? -21.719 2.324 -3.383 1 96.19 25 ASP B CA 1
ATOM 2002 C C . ASP B 1 25 ? -20.766 3.104 -2.486 1 96.19 25 ASP B C 1
ATOM 2004 O O . ASP B 1 25 ? -19.688 2.605 -2.133 1 96.19 25 ASP B O 1
ATOM 2008 N N . GLU B 1 26 ? -21.109 4.273 -2.1 1 97.25 26 GLU B N 1
ATOM 2009 C CA . GLU B 1 26 ? -20.266 5.168 -1.316 1 97.25 26 GLU B CA 1
ATOM 2010 C C . GLU B 1 26 ? -19.891 4.543 0.022 1 97.25 26 GLU B C 1
ATOM 2012 O O . GLU B 1 26 ? -18.75 4.695 0.489 1 97.25 26 GLU B O 1
ATOM 2017 N N . ALA B 1 27 ? -20.797 3.875 0.654 1 96.88 27 ALA B N 1
ATOM 2018 C CA . ALA B 1 27 ? -20.547 3.287 1.967 1 96.88 27 ALA B CA 1
ATOM 2019 C C . ALA B 1 27 ? -19.359 2.332 1.917 1 96.88 27 ALA B C 1
ATOM 2021 O O . ALA B 1 27 ? -18.453 2.42 2.744 1 96.88 27 ALA B O 1
ATOM 2022 N N . ALA B 1 28 ? -19.328 1.419 0.928 1 97.19 28 ALA B N 1
ATOM 2023 C CA . ALA B 1 28 ? -18.25 0.451 0.783 1 97.19 28 ALA B CA 1
ATOM 2024 C C . ALA B 1 28 ? -16.922 1.148 0.45 1 97.19 28 ALA B C 1
ATOM 2026 O O . ALA B 1 28 ? -15.883 0.832 1.03 1 97.19 28 ALA B O 1
ATOM 2027 N N . VAL B 1 29 ? -16.984 2.092 -0.477 1 98.31 29 VAL B N 1
ATOM 2028 C CA . VAL B 1 29 ? -15.797 2.828 -0.901 1 98.31 29 VAL B CA 1
ATOM 2029 C C . VAL B 1 29 ? -15.234 3.625 0.275 1 98.31 29 VAL B C 1
ATOM 2031 O O . VAL B 1 29 ? -14.039 3.549 0.569 1 98.31 29 VAL B O 1
ATOM 2034 N N . PHE B 1 30 ? -16.078 4.297 1.013 1 97.69 30 PHE B N 1
ATOM 2035 C CA . PHE B 1 30 ? -15.648 5.184 2.088 1 97.69 30 PHE B CA 1
ATOM 2036 C C . PHE B 1 30 ? -15.133 4.379 3.273 1 97.69 30 PHE B C 1
ATOM 2038 O O . PHE B 1 30 ? -14.195 4.801 3.959 1 97.69 30 PHE B O 1
ATOM 2045 N N . GLU B 1 31 ? -15.734 3.25 3.527 1 97.44 31 GLU B N 1
ATOM 2046 C CA . GLU B 1 31 ? -15.258 2.393 4.605 1 97.44 31 GLU B CA 1
ATOM 2047 C C . GLU B 1 31 ? -13.797 2.002 4.395 1 97.44 31 GLU B C 1
ATOM 2049 O O . GLU B 1 31 ? -12.992 2.045 5.328 1 97.44 31 GLU B O 1
ATOM 2054 N N . ILE B 1 32 ? -13.469 1.651 3.164 1 98.25 32 ILE B N 1
ATOM 2055 C CA . ILE B 1 32 ? -12.102 1.26 2.844 1 98.25 32 ILE B CA 1
ATOM 2056 C C . ILE B 1 32 ? -11.18 2.479 2.912 1 98.25 32 ILE B C 1
ATOM 2058 O O . ILE B 1 32 ? -10.094 2.416 3.49 1 98.25 32 ILE B O 1
ATOM 2062 N N . LEU B 1 33 ? -11.609 3.584 2.354 1 98.25 33 LEU B N 1
ATOM 2063 C CA . LEU B 1 33 ? -10.797 4.797 2.367 1 98.25 33 LEU B CA 1
ATOM 2064 C C . LEU B 1 33 ? -10.531 5.254 3.797 1 98.25 33 LEU B C 1
ATOM 2066 O O . LEU B 1 33 ? -9.406 5.637 4.129 1 98.25 33 LEU B O 1
ATOM 2070 N N . ASP B 1 34 ? -11.523 5.172 4.691 1 96.94 34 ASP B N 1
ATOM 2071 C CA . ASP B 1 34 ? -11.398 5.691 6.051 1 96.94 34 ASP B CA 1
ATOM 2072 C C . ASP B 1 34 ? -10.57 4.75 6.922 1 96.94 34 ASP B C 1
ATOM 2074 O O . ASP B 1 34 ? -10.125 5.129 8.008 1 96.94 34 ASP B O 1
ATOM 2078 N N . ALA B 1 35 ? -10.336 3.555 6.418 1 97.44 35 ALA B N 1
ATOM 2079 C CA . ALA B 1 35 ? -9.539 2.572 7.148 1 97.44 35 ALA B CA 1
ATOM 2080 C C . ALA B 1 35 ? -8.047 2.738 6.848 1 97.44 35 ALA B C 1
ATOM 2082 O O . ALA B 1 35 ? -7.207 2.123 7.504 1 97.44 35 ALA B O 1
ATOM 2083 N N . GLY B 1 36 ? -7.75 3.564 5.871 1 97.44 36 GLY B N 1
ATOM 2084 C CA . GLY B 1 36 ? -6.367 3.703 5.453 1 97.44 36 GLY B CA 1
ATOM 2085 C C . GLY B 1 36 ? -5.773 5.059 5.789 1 97.44 36 GLY B C 1
ATOM 2086 O O . GLY B 1 36 ? -6.496 5.977 6.18 1 97.44 36 GLY B O 1
ATOM 2087 N N . LEU B 1 37 ? -4.438 5.141 5.652 1 98.06 37 LEU B N 1
ATOM 2088 C CA . LEU B 1 37 ? -3.676 6.363 5.879 1 98.06 37 LEU B CA 1
ATOM 2089 C C . LEU B 1 37 ? -2.732 6.641 4.711 1 98.06 37 LEU B C 1
ATOM 2091 O O . LEU B 1 37 ? -2.391 7.797 4.445 1 98.06 37 LEU B O 1
ATOM 2095 N N . MET B 1 38 ? -2.334 5.609 4.031 1 98.38 38 MET B N 1
ATOM 2096 C CA . MET B 1 38 ? -1.425 5.746 2.896 1 98.38 38 MET B CA 1
ATOM 2097 C C . MET B 1 38 ? -2.127 5.387 1.592 1 98.38 38 MET B C 1
ATOM 2099 O O . MET B 1 38 ? -2.82 4.371 1.513 1 98.38 38 MET B O 1
ATOM 2103 N N . ALA B 1 39 ? -1.988 6.211 0.648 1 98.88 39 ALA B N 1
ATOM 2104 C CA . ALA B 1 39 ? -2.486 5.984 -0.707 1 98.88 39 ALA B CA 1
ATOM 2105 C C . ALA B 1 39 ? -1.345 6 -1.719 1 98.88 39 ALA B C 1
ATOM 2107 O O . ALA B 1 39 ? -0.231 6.426 -1.403 1 98.88 39 ALA B O 1
ATOM 2108 N N . HIS B 1 40 ? -1.557 5.445 -2.848 1 98.94 40 HIS B N 1
ATOM 2109 C CA . HIS B 1 40 ? -0.657 5.504 -3.992 1 98.94 40 HIS B CA 1
ATOM 2110 C C . HIS B 1 40 ? -1.257 6.332 -5.125 1 98.94 40 HIS B C 1
ATOM 2112 O O . HIS B 1 40 ? -2.232 5.918 -5.754 1 98.94 40 HIS B O 1
ATOM 2118 N N . VAL B 1 41 ? -0.647 7.477 -5.363 1 98.94 41 VAL B N 1
ATOM 2119 C CA . VAL B 1 41 ? -1.163 8.445 -6.32 1 98.94 41 VAL B CA 1
ATOM 2120 C C . VAL B 1 41 ? -0.489 8.242 -7.676 1 98.94 41 VAL B C 1
ATOM 2122 O O . VAL B 1 41 ? 0.734 8.352 -7.793 1 98.94 41 VAL B O 1
ATOM 2125 N N . GLY B 1 42 ? -1.316 7.934 -8.68 1 98.94 42 GLY B N 1
ATOM 2126 C CA . GLY B 1 42 ? -0.838 7.812 -10.055 1 98.94 42 GLY B CA 1
ATOM 2127 C C . GLY B 1 42 ? -1.033 9.078 -10.867 1 98.94 42 GLY B C 1
ATOM 2128 O O . GLY B 1 42 ? -2.123 9.656 -10.875 1 98.94 42 GLY B O 1
ATOM 2129 N N . TYR B 1 43 ? -0.057 9.531 -11.508 1 98.88 43 TYR B N 1
ATOM 2130 C CA . TYR B 1 43 ? -0.044 10.703 -12.383 1 98.88 43 TYR B CA 1
ATOM 2131 C C . TYR B 1 43 ? 0.993 10.547 -13.484 1 98.88 43 TYR B C 1
ATOM 2133 O O . TYR B 1 43 ? 1.778 9.594 -13.477 1 98.88 43 TYR B O 1
ATOM 2141 N N . VAL B 1 44 ? 0.951 11.484 -14.508 1 98.69 44 VAL B N 1
ATOM 2142 C CA . VAL B 1 44 ? 1.803 11.336 -15.68 1 98.69 44 VAL B CA 1
ATOM 2143 C C . VAL B 1 44 ? 2.631 12.609 -15.883 1 98.69 44 VAL B C 1
ATOM 2145 O O . VAL B 1 44 ? 2.107 13.719 -15.789 1 98.69 44 VAL B O 1
ATOM 2148 N N . ILE B 1 45 ? 3.904 12.5 -16 1 97.56 45 ILE B N 1
ATOM 2149 C CA . ILE B 1 45 ? 4.793 13.57 -16.438 1 97.56 45 ILE B CA 1
ATOM 2150 C C . ILE B 1 45 ? 5.477 13.172 -17.75 1 97.56 45 ILE B C 1
ATOM 2152 O O . ILE B 1 45 ? 6.203 12.18 -17.797 1 97.56 45 ILE B O 1
ATOM 2156 N N . ASP B 1 46 ? 5.234 13.898 -18.812 1 95.56 46 ASP B N 1
ATOM 2157 C CA . ASP B 1 46 ? 5.855 13.664 -20.109 1 95.56 46 ASP B CA 1
ATOM 2158 C C . ASP B 1 46 ? 5.672 12.219 -20.562 1 95.56 46 ASP B C 1
ATOM 2160 O O . ASP B 1 46 ? 6.633 11.562 -20.984 1 95.56 46 ASP B O 1
ATOM 2164 N N . GLY B 1 47 ? 4.52 11.656 -20.359 1 96.44 47 GLY B N 1
ATOM 2165 C CA . GLY B 1 47 ? 4.164 10.32 -20.828 1 96.44 47 GLY B CA 1
ATOM 2166 C C . GLY B 1 47 ? 4.543 9.227 -19.844 1 96.44 47 GLY B C 1
ATOM 2167 O O . GLY B 1 47 ? 4.078 8.094 -19.953 1 96.44 47 GLY B O 1
ATOM 2168 N N . GLN B 1 48 ? 5.406 9.5 -18.859 1 98.31 48 GLN B N 1
ATOM 2169 C CA . GLN B 1 48 ? 5.855 8.555 -17.844 1 98.31 48 GLN B CA 1
ATOM 2170 C C . GLN B 1 48 ? 4.902 8.531 -16.656 1 98.31 48 GLN B C 1
ATOM 2172 O O . GLN B 1 48 ? 4.68 9.562 -16.016 1 98.31 48 GLN B O 1
ATOM 2177 N N . PRO B 1 49 ? 4.273 7.371 -16.406 1 98.75 49 PRO B N 1
ATOM 2178 C CA . PRO B 1 49 ? 3.496 7.301 -15.156 1 98.75 49 PRO B CA 1
ATOM 2179 C C . PRO B 1 49 ? 4.379 7.273 -13.914 1 98.75 49 PRO B C 1
ATOM 2181 O O . PRO B 1 49 ? 5.465 6.691 -13.938 1 98.75 49 PRO B O 1
ATOM 2184 N N . TYR B 1 50 ? 3.969 7.902 -12.891 1 98.81 50 TYR B N 1
ATOM 2185 C CA . TYR B 1 50 ? 4.527 7.855 -11.547 1 98.81 50 TYR B CA 1
ATOM 2186 C C . TYR B 1 50 ? 3.49 7.367 -10.539 1 98.81 50 TYR B C 1
ATOM 2188 O O . TYR B 1 50 ? 2.293 7.617 -10.703 1 98.81 50 TYR B O 1
ATOM 2196 N N . VAL B 1 51 ? 3.865 6.609 -9.578 1 98.88 51 VAL B N 1
ATOM 2197 C CA . VAL B 1 51 ? 3.039 6.176 -8.461 1 98.88 51 VAL B CA 1
ATOM 2198 C C . VAL B 1 51 ? 3.703 6.578 -7.141 1 98.88 51 VAL B C 1
ATOM 2200 O O . VAL B 1 51 ? 4.609 5.891 -6.664 1 98.88 51 VAL B O 1
ATOM 2203 N N . THR B 1 52 ? 3.268 7.621 -6.52 1 98.62 52 THR B N 1
ATOM 2204 C CA . THR B 1 52 ? 3.887 8.141 -5.305 1 98.62 52 THR B CA 1
ATOM 2205 C C . THR B 1 52 ? 3.041 7.812 -4.082 1 98.62 52 THR B C 1
ATOM 2207 O O . THR B 1 52 ? 1.854 8.141 -4.031 1 98.62 52 THR B O 1
ATOM 2210 N N . PRO B 1 53 ? 3.633 7.09 -3.133 1 98.56 53 PRO B N 1
ATOM 2211 C CA . PRO B 1 53 ? 2.896 6.887 -1.882 1 98.56 53 PRO B CA 1
ATOM 2212 C C . PRO B 1 53 ? 2.838 8.148 -1.021 1 98.56 53 PRO B C 1
ATOM 2214 O O . PRO B 1 53 ? 3.805 8.914 -0.97 1 98.56 53 PRO B O 1
ATOM 2217 N N . THR B 1 54 ? 1.739 8.43 -0.405 1 98.12 54 THR B N 1
ATOM 2218 C CA . THR B 1 54 ? 1.56 9.594 0.454 1 98.12 54 THR B CA 1
ATOM 2219 C C . THR B 1 54 ? 0.417 9.367 1.44 1 98.12 54 THR B C 1
ATOM 2221 O O . THR B 1 54 ? -0.451 8.523 1.21 1 98.12 54 THR B O 1
ATOM 2224 N N . ALA B 1 55 ? 0.43 10.102 2.537 1 98.19 55 ALA B N 1
ATOM 2225 C CA . ALA B 1 55 ? -0.729 10.133 3.426 1 98.19 55 ALA B CA 1
ATOM 2226 C C . ALA B 1 55 ? -1.889 10.891 2.791 1 98.19 55 ALA B C 1
ATOM 2228 O O . ALA B 1 55 ? -1.674 11.812 1.999 1 98.19 55 ALA B O 1
ATOM 2229 N N . TYR B 1 56 ? -3.098 10.469 3.131 1 98.25 56 TYR B N 1
ATOM 2230 C CA . TYR B 1 56 ? -4.309 11.109 2.617 1 98.25 56 TYR B CA 1
ATOM 2231 C C . TYR B 1 56 ? -5.398 11.141 3.682 1 98.25 56 TYR B C 1
ATOM 2233 O O . TYR B 1 56 ? -5.277 10.492 4.727 1 98.25 56 TYR B O 1
ATOM 2241 N N . TRP B 1 57 ? -6.375 11.938 3.428 1 96.81 57 TRP B N 1
ATOM 2242 C CA . TRP B 1 57 ? -7.621 11.82 4.18 1 96.81 57 TRP B CA 1
ATOM 2243 C C . TRP B 1 57 ? -8.82 12.211 3.314 1 96.81 57 TRP B C 1
ATOM 2245 O O . TRP B 1 57 ? -8.648 12.703 2.195 1 96.81 57 TRP B O 1
ATOM 2255 N N . ARG B 1 58 ? -9.953 11.867 3.809 1 96.62 58 ARG B N 1
ATOM 2256 C CA . ARG B 1 58 ? -11.188 12.086 3.062 1 96.62 58 ARG B CA 1
ATOM 2257 C C . ARG B 1 58 ? -12.156 12.969 3.848 1 96.62 58 ARG B C 1
ATOM 2259 O O . ARG B 1 58 ? -12.305 12.805 5.062 1 96.62 58 ARG B O 1
ATOM 2266 N N . GLU B 1 59 ? -12.781 13.914 3.236 1 95.12 59 GLU B N 1
ATOM 2267 C CA . GLU B 1 59 ? -13.961 14.656 3.678 1 95.12 59 GLU B CA 1
ATOM 2268 C C . GLU B 1 59 ? -15.086 14.57 2.65 1 95.12 59 GLU B C 1
ATOM 2270 O O . GLU B 1 59 ? -14.984 15.156 1.567 1 95.12 59 GLU B O 1
ATOM 2275 N N . GLY B 1 60 ? -16.156 13.875 3.016 1 94.56 60 GLY B N 1
ATOM 2276 C CA . GLY B 1 60 ? -17.156 13.586 2.002 1 94.56 60 GLY B CA 1
ATOM 2277 C C . GLY B 1 60 ? -16.594 12.852 0.799 1 94.56 60 GLY B C 1
ATOM 2278 O O . GLY B 1 60 ? -15.945 11.82 0.948 1 94.56 60 GLY B O 1
ATOM 2279 N N . ARG B 1 61 ? -16.797 13.406 -0.433 1 97.56 61 ARG B N 1
ATOM 2280 C CA . ARG B 1 61 ? -16.312 12.789 -1.665 1 97.56 61 ARG B CA 1
ATOM 2281 C C . ARG B 1 61 ? -14.969 13.375 -2.074 1 97.56 61 ARG B C 1
ATOM 2283 O O . ARG B 1 61 ? -14.555 13.25 -3.227 1 97.56 61 ARG B O 1
ATOM 2290 N N . THR B 1 62 ? -14.375 14.047 -1.144 1 98 62 THR B N 1
ATOM 2291 C CA . THR B 1 62 ? -13.133 14.727 -1.499 1 98 62 THR B CA 1
ATOM 2292 C C . THR B 1 62 ? -11.938 14.078 -0.794 1 98 62 THR B C 1
ATOM 2294 O O . THR B 1 62 ? -11.984 13.828 0.413 1 98 62 THR B O 1
ATOM 2297 N N . LEU B 1 63 ? -10.945 13.781 -1.568 1 98.62 63 LEU B N 1
ATOM 2298 C CA . LEU B 1 63 ? -9.656 13.344 -1.039 1 98.62 63 LEU B CA 1
ATOM 2299 C C . LEU B 1 63 ? -8.68 14.508 -0.948 1 98.62 63 LEU B C 1
ATOM 2301 O O . LEU B 1 63 ? -8.672 15.391 -1.812 1 98.62 63 LEU B O 1
ATOM 2305 N N . TYR B 1 64 ? -7.863 14.469 0.092 1 98.56 64 TYR B N 1
ATOM 2306 C CA . TYR B 1 64 ? -6.797 15.438 0.309 1 98.56 64 TYR B CA 1
ATOM 2307 C C . TYR B 1 64 ? -5.457 14.75 0.519 1 98.56 64 TYR B C 1
ATOM 2309 O O . TYR B 1 64 ? -5.395 13.68 1.129 1 98.56 64 TYR B O 1
ATOM 2317 N N . TRP B 1 65 ? -4.441 15.359 -0.03 1 98.5 65 TRP B N 1
ATOM 2318 C CA . TRP B 1 65 ? -3.096 14.961 0.375 1 98.5 65 TRP B CA 1
ATOM 2319 C C . TRP B 1 65 ? -2.121 16.125 0.225 1 98.5 65 TRP B C 1
ATOM 2321 O O . TRP B 1 65 ? -2.426 17.125 -0.442 1 98.5 65 TRP B O 1
ATOM 2331 N N . HIS B 1 66 ? -1.035 16.062 1.011 1 97.75 66 HIS B N 1
ATOM 2332 C CA . HIS B 1 66 ? -0.081 17.156 1.062 1 97.75 66 HIS B CA 1
ATOM 2333 C C . HIS B 1 66 ? 1.344 16.672 0.835 1 97.75 66 HIS B C 1
ATOM 2335 O O . HIS B 1 66 ? 1.582 15.461 0.756 1 97.75 66 HIS B O 1
ATOM 2341 N N . GLY B 1 67 ? 2.215 17.562 0.652 1 95.81 67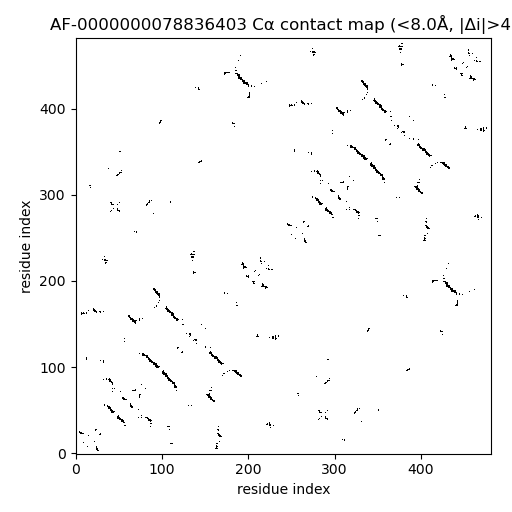 GLY B N 1
ATOM 2342 C CA . GLY B 1 67 ? 3.648 17.359 0.5 1 95.81 67 GLY B CA 1
ATOM 2343 C C . GLY B 1 67 ? 4.434 18.656 0.533 1 95.81 67 GLY B C 1
ATOM 2344 O O . GLY B 1 67 ? 3.924 19.688 0.979 1 95.81 67 GLY B O 1
ATOM 2345 N N . ALA B 1 68 ? 5.676 18.5 0.193 1 95.06 68 ALA B N 1
ATOM 2346 C CA . ALA B 1 68 ? 6.52 19.688 0.138 1 95.06 68 ALA B CA 1
ATOM 2347 C C . ALA B 1 68 ? 6.055 20.641 -0.963 1 95.06 68 ALA B C 1
ATOM 2349 O O . ALA B 1 68 ? 5.586 20.203 -2.016 1 95.06 68 ALA B O 1
ATOM 2350 N N . ALA B 1 69 ? 6.273 21.922 -0.687 1 93.81 69 ALA B N 1
ATOM 2351 C CA . ALA B 1 69 ? 5.93 22.938 -1.684 1 93.81 69 ALA B CA 1
ATOM 2352 C C . ALA B 1 69 ? 6.66 22.688 -2.998 1 93.81 69 ALA B C 1
ATOM 2354 O O . ALA B 1 69 ? 6.133 22.969 -4.074 1 93.81 69 ALA B O 1
ATOM 2355 N N . ALA B 1 70 ? 7.82 22.094 -2.918 1 92.38 70 ALA B N 1
ATOM 2356 C CA . ALA B 1 70 ? 8.648 21.875 -4.102 1 92.38 70 ALA B CA 1
ATOM 2357 C C . ALA B 1 70 ? 8.359 20.5 -4.715 1 92.38 70 ALA B C 1
ATOM 2359 O O . ALA B 1 70 ? 9.023 20.094 -5.668 1 92.38 70 ALA B O 1
ATOM 2360 N N . SER B 1 71 ? 7.398 19.797 -4.223 1 94.25 71 SER B N 1
ATOM 2361 C CA . SER B 1 71 ? 7.066 18.453 -4.68 1 94.25 71 SER B CA 1
ATOM 2362 C C . SER B 1 71 ? 6.707 18.453 -6.164 1 94.25 71 SER B C 1
ATOM 2364 O O . SER B 1 71 ? 5.789 19.172 -6.586 1 94.25 71 SER B O 1
ATOM 2366 N N . ARG B 1 72 ? 7.336 17.609 -6.898 1 93.44 72 ARG B N 1
ATOM 2367 C CA . ARG B 1 72 ? 7.016 17.438 -8.312 1 93.44 72 ARG B CA 1
ATOM 2368 C C . ARG B 1 72 ? 5.609 16.859 -8.484 1 93.44 72 ARG B C 1
ATOM 2370 O O . ARG B 1 72 ? 4.879 17.266 -9.391 1 93.44 72 ARG B O 1
ATOM 2377 N N . MET B 1 73 ? 5.254 15.914 -7.656 1 95.69 73 MET B N 1
ATOM 2378 C CA . MET B 1 73 ? 3.916 15.336 -7.707 1 95.69 73 MET B CA 1
ATOM 2379 C C . MET B 1 73 ? 2.852 16.406 -7.512 1 95.69 73 MET B C 1
ATOM 2381 O O . MET B 1 73 ? 1.936 16.531 -8.328 1 95.69 73 MET B O 1
ATOM 2385 N N . LEU B 1 74 ? 2.988 17.219 -6.477 1 97.44 74 LEU B N 1
ATOM 2386 C CA . LEU B 1 74 ? 1.954 18.188 -6.133 1 97.44 74 LEU B CA 1
ATOM 2387 C C . LEU B 1 74 ? 1.892 19.297 -7.172 1 97.44 74 LEU B C 1
ATOM 2389 O O . LEU B 1 74 ? 0.807 19.781 -7.512 1 97.44 74 LEU B O 1
ATOM 2393 N N . GLY B 1 75 ? 3.086 19.703 -7.66 1 96.94 75 GLY B N 1
ATOM 2394 C CA . GLY B 1 75 ? 3.104 20.672 -8.75 1 96.94 75 GLY B CA 1
ATOM 2395 C C . GLY B 1 75 ? 2.4 20.172 -10 1 96.94 75 GLY B C 1
ATOM 2396 O O . GLY B 1 75 ? 1.783 20.953 -10.727 1 96.94 75 GLY B O 1
ATOM 2397 N N . THR B 1 76 ? 2.469 18.891 -10.25 1 97.75 76 THR B N 1
ATOM 2398 C CA . THR B 1 76 ? 1.874 18.281 -11.438 1 97.75 76 THR B CA 1
ATOM 2399 C C . THR B 1 76 ? 0.37 18.094 -11.25 1 97.75 76 THR B C 1
ATOM 2401 O O . THR B 1 76 ? -0.426 18.656 -12.016 1 97.75 76 THR B O 1
ATOM 2404 N N . VAL B 1 77 ? -0.021 17.391 -10.18 1 98.38 77 VAL B N 1
ATOM 2405 C CA . VAL B 1 77 ? -1.425 17.031 -10.031 1 98.38 77 VAL B CA 1
ATOM 2406 C C . VAL B 1 77 ? -2.254 18.266 -9.711 1 98.38 77 VAL B C 1
ATOM 2408 O O . VAL B 1 77 ? -3.439 18.328 -10.047 1 98.38 77 VAL B O 1
ATOM 2411 N N . GLY B 1 78 ? -1.636 19.25 -9.117 1 98.19 78 GLY B N 1
ATOM 2412 C CA . GLY B 1 78 ? -2.332 20.484 -8.789 1 98.19 78 GLY B CA 1
ATOM 2413 C C . GLY B 1 78 ? -2.811 21.25 -10.008 1 98.19 78 GLY B C 1
ATOM 2414 O O . GLY B 1 78 ? -3.623 22.172 -9.891 1 98.19 78 GLY B O 1
ATOM 2415 N N . GLN B 1 79 ? -2.35 20.891 -11.195 1 97.62 79 GLN B N 1
ATOM 2416 C CA . GLN B 1 79 ? -2.723 21.562 -12.445 1 97.62 79 GLN B CA 1
ATOM 2417 C C . GLN B 1 79 ? -4.012 20.969 -13.016 1 97.62 79 GLN B C 1
ATOM 2419 O O . GLN B 1 79 ? -4.457 21.375 -14.094 1 97.62 79 GLN B O 1
ATOM 2424 N N . GLY B 1 80 ? -4.539 20.016 -12.383 1 98.19 80 GLY B N 1
ATOM 2425 C CA . GLY B 1 80 ? -5.824 19.484 -12.797 1 98.19 80 GLY B CA 1
ATOM 2426 C C . GLY B 1 80 ? -5.707 18.375 -13.82 1 98.19 80 GLY B C 1
ATOM 2427 O O . GLY B 1 80 ? -6.621 18.156 -14.625 1 98.19 80 GLY B O 1
ATOM 2428 N N . VAL B 1 81 ? -4.594 17.688 -13.875 1 98.19 81 VAL B N 1
ATOM 2429 C CA . VAL B 1 81 ? -4.426 16.562 -14.781 1 98.19 81 VAL B CA 1
ATOM 2430 C C . VAL B 1 81 ? -5.152 15.336 -14.227 1 98.19 81 VAL B C 1
ATOM 2432 O O . VAL B 1 81 ? -5.48 15.289 -13.039 1 98.19 81 VAL B O 1
ATOM 2435 N N . PRO B 1 82 ? -5.516 14.297 -15.078 1 98.62 82 PRO B N 1
ATOM 2436 C CA . PRO B 1 82 ? -6.129 13.07 -14.562 1 98.62 82 PRO B CA 1
ATOM 2437 C C . PRO B 1 82 ? -5.242 12.352 -13.547 1 98.62 82 PRO B C 1
ATOM 2439 O O . PRO B 1 82 ? -4.027 12.25 -13.742 1 98.62 82 PRO B O 1
ATOM 2442 N N . VAL B 1 83 ? -5.848 11.891 -12.461 1 98.88 83 VAL B N 1
ATOM 2443 C CA . VAL B 1 83 ? -5.148 11.211 -11.375 1 98.88 83 VAL B CA 1
ATOM 2444 C C . VAL B 1 83 ? -5.891 9.93 -11 1 98.88 83 VAL B C 1
ATOM 2446 O O . VAL B 1 83 ? -7.113 9.859 -11.125 1 98.88 83 VAL B O 1
ATOM 2449 N N . CYS B 1 84 ? -5.23 8.922 -10.656 1 98.94 84 CYS B N 1
ATOM 2450 C CA . CYS B 1 84 ? -5.758 7.727 -10.008 1 98.94 84 CYS B CA 1
ATOM 2451 C C . CYS B 1 84 ? -5.195 7.578 -8.602 1 98.94 84 CYS B C 1
ATOM 2453 O O . CYS B 1 84 ? -3.977 7.582 -8.414 1 98.94 84 CYS B O 1
ATOM 2455 N N . VAL B 1 85 ? -5.992 7.516 -7.594 1 98.94 85 VAL B N 1
ATOM 2456 C CA . VAL B 1 85 ? -5.586 7.309 -6.207 1 98.94 85 VAL B CA 1
ATOM 2457 C C . VAL B 1 85 ? -6.035 5.926 -5.738 1 98.94 85 VAL B C 1
ATOM 2459 O O . VAL B 1 85 ? -7.227 5.613 -5.758 1 98.94 85 VAL B O 1
ATOM 2462 N N . THR B 1 86 ? -5.105 5.074 -5.312 1 98.94 86 THR B N 1
ATOM 2463 C CA . THR B 1 86 ? -5.418 3.711 -4.902 1 98.94 86 THR B CA 1
ATOM 2464 C C . THR B 1 86 ? -5.074 3.494 -3.432 1 98.94 86 THR B C 1
ATOM 2466 O O . THR B 1 86 ? -3.992 3.881 -2.979 1 98.94 86 THR B O 1
ATOM 2469 N N . VAL B 1 87 ? -5.973 2.963 -2.678 1 98.88 87 VAL B N 1
ATOM 2470 C CA . VAL B 1 87 ? -5.785 2.488 -1.311 1 98.88 87 VAL B CA 1
ATOM 2471 C C . VAL B 1 87 ? -6.035 0.984 -1.245 1 98.88 87 VAL B C 1
ATOM 2473 O O . VAL B 1 87 ? -7.047 0.495 -1.753 1 98.88 87 VAL B O 1
ATOM 2476 N N . SER B 1 88 ? -5.102 0.252 -0.708 1 98.69 88 SER B N 1
ATOM 2477 C CA . SER B 1 88 ? -5.23 -1.202 -0.692 1 98.69 88 SER B CA 1
ATOM 2478 C C . SER B 1 88 ? -4.766 -1.784 0.639 1 98.69 88 SER B C 1
ATOM 2480 O O . SER B 1 88 ? -3.936 -1.188 1.326 1 98.69 88 SER B O 1
ATOM 2482 N N . PHE B 1 89 ? -5.312 -2.889 0.992 1 98.56 89 PHE B N 1
ATOM 2483 C CA . PHE B 1 89 ? -4.973 -3.664 2.18 1 98.56 89 PHE B CA 1
ATOM 2484 C C . PHE B 1 89 ? -4.727 -5.125 1.819 1 98.56 89 PHE B C 1
ATOM 2486 O O . PHE B 1 89 ? -5.473 -5.711 1.029 1 98.56 89 PHE B O 1
ATOM 2493 N N . LEU B 1 90 ? -3.658 -5.668 2.32 1 98.56 90 LEU B N 1
ATOM 2494 C CA . LEU B 1 90 ? -3.445 -7.113 2.326 1 98.56 90 LEU B CA 1
ATOM 2495 C C . LEU B 1 90 ? -4.016 -7.742 3.594 1 98.56 90 LEU B C 1
ATOM 2497 O O . LEU B 1 90 ? -3.492 -7.52 4.688 1 98.56 90 LEU B O 1
ATOM 2501 N N . ASP B 1 91 ? -5.062 -8.562 3.453 1 98.44 91 ASP B N 1
ATOM 2502 C CA . ASP B 1 91 ? -5.797 -9.023 4.625 1 98.44 91 ASP B CA 1
ATOM 2503 C C . ASP B 1 91 ? -5.535 -10.508 4.883 1 98.44 91 ASP B C 1
ATOM 2505 O O . ASP B 1 91 ? -5.863 -11.023 5.953 1 98.44 91 ASP B O 1
ATOM 2509 N N . GLY B 1 92 ? -4.91 -11.18 3.895 1 98.56 92 GLY B N 1
ATOM 2510 C CA . GLY B 1 92 ? -4.656 -12.594 4.133 1 98.56 92 GLY B CA 1
ATOM 2511 C C . GLY B 1 92 ? -3.914 -13.266 2.994 1 98.56 92 GLY B C 1
ATOM 2512 O O . GLY B 1 92 ? -3.975 -12.805 1.851 1 98.56 92 GLY B O 1
ATOM 2513 N N . LEU B 1 93 ? -3.205 -14.336 3.328 1 98.12 93 LEU B N 1
ATOM 2514 C CA . LEU B 1 93 ? -2.607 -15.25 2.363 1 98.12 93 LEU B CA 1
ATOM 2515 C C . LEU B 1 93 ? -3.441 -16.516 2.234 1 98.12 93 LEU B C 1
ATOM 2517 O O . LEU B 1 93 ? -3.643 -17.234 3.215 1 98.12 93 LEU B O 1
ATOM 2521 N N . ILE B 1 94 ? -3.945 -16.75 1.087 1 97.19 94 ILE B N 1
ATOM 2522 C CA . ILE B 1 94 ? -4.66 -17.984 0.805 1 97.19 94 ILE B CA 1
ATOM 2523 C C . ILE B 1 94 ? -3.701 -19.016 0.212 1 97.19 94 ILE B C 1
ATOM 2525 O O . ILE B 1 94 ? -3.096 -18.766 -0.835 1 97.19 94 ILE B O 1
ATOM 2529 N N . VAL B 1 95 ? -3.615 -20.109 0.879 1 95.75 95 VAL B N 1
ATOM 2530 C CA . VAL B 1 95 ? -2.744 -21.203 0.474 1 95.75 95 VAL B CA 1
ATOM 2531 C C . VAL B 1 95 ? -3.588 -22.406 0.082 1 95.75 95 VAL B C 1
ATOM 2533 O O . VAL B 1 95 ? -4.406 -22.891 0.871 1 95.75 95 VAL B O 1
ATOM 2536 N N . GLY B 1 96 ? -3.352 -22.828 -1.178 1 93.5 96 GLY B N 1
ATOM 2537 C CA . GLY B 1 96 ? -4.113 -23.969 -1.669 1 93.5 96 GLY B CA 1
ATOM 2538 C C . GLY B 1 96 ? -3.242 -25.141 -2.064 1 93.5 96 GLY B C 1
ATOM 2539 O O . GLY B 1 96 ? -2.076 -25.219 -1.67 1 93.5 96 GLY B O 1
ATOM 2540 N N . ARG B 1 97 ? -3.879 -26.109 -2.828 1 93.69 97 ARG B N 1
ATOM 2541 C CA . ARG B 1 97 ? -3.182 -27.344 -3.168 1 93.69 97 ARG B CA 1
ATOM 2542 C C . ARG B 1 97 ? -2.779 -27.359 -4.641 1 93.69 97 ARG B C 1
ATOM 2544 O O . ARG B 1 97 ? -2.369 -28.391 -5.168 1 93.69 9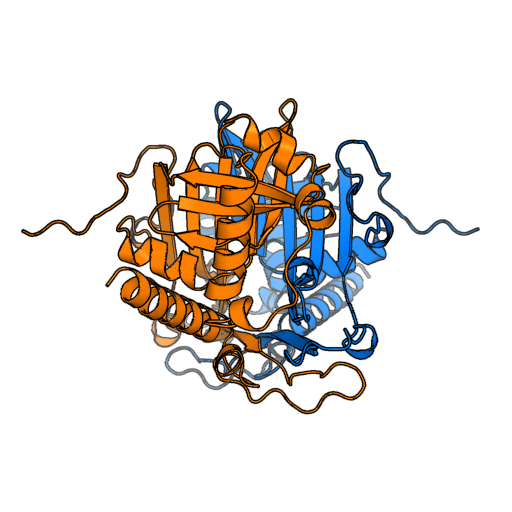7 A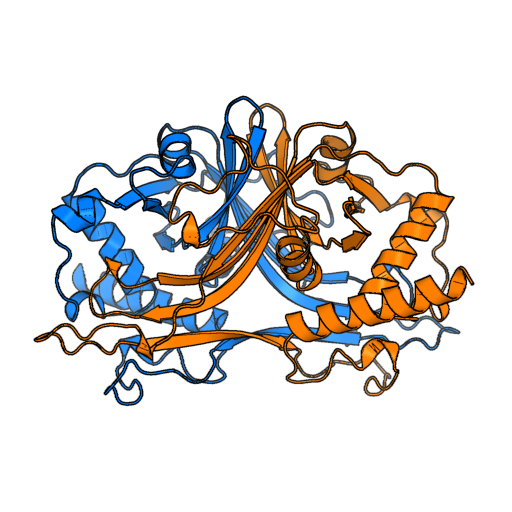RG B O 1
ATOM 2551 N N . SER B 1 98 ? -2.93 -26.281 -5.281 1 92.94 98 SER B N 1
ATOM 2552 C CA . SER B 1 98 ? -2.379 -25.984 -6.602 1 92.94 98 SER B CA 1
ATOM 2553 C C . SER B 1 98 ? -1.936 -24.531 -6.715 1 92.94 98 SER B C 1
ATOM 2555 O O . SER B 1 98 ? -2.354 -23.688 -5.918 1 92.94 98 SER B O 1
ATOM 2557 N N . GLY B 1 99 ? -1.031 -24.281 -7.617 1 92.25 99 GLY B N 1
ATOM 2558 C CA . GLY B 1 99 ? -0.532 -22.922 -7.773 1 92.25 99 GLY B CA 1
ATOM 2559 C C . GLY B 1 99 ? -1.635 -21.906 -7.953 1 92.25 99 GLY B C 1
ATOM 2560 O O . GLY B 1 99 ? -1.61 -20.844 -7.328 1 92.25 99 GLY B O 1
ATOM 2561 N N . ILE B 1 100 ? -2.629 -22.219 -8.758 1 91.25 100 ILE B N 1
ATOM 2562 C CA . ILE B 1 100 ? -3.654 -21.266 -9.133 1 91.25 100 ILE B CA 1
ATOM 2563 C C . ILE B 1 100 ? -4.594 -21.016 -7.957 1 91.25 100 ILE B C 1
ATOM 2565 O O . ILE B 1 100 ? -5.371 -20.062 -7.961 1 91.25 100 ILE B O 1
ATOM 2569 N N . MET B 1 101 ? -4.566 -21.906 -6.926 1 92.06 101 MET B N 1
ATOM 2570 C CA . MET B 1 101 ? -5.434 -21.766 -5.762 1 92.06 101 MET B CA 1
ATOM 2571 C C . MET B 1 101 ? -4.766 -20.906 -4.684 1 92.06 101 MET B C 1
ATOM 2573 O O . MET B 1 101 ? -5.363 -20.641 -3.643 1 92.06 101 MET B O 1
ATOM 2577 N N . HIS B 1 102 ? -3.52 -20.547 -4.871 1 95.31 102 HIS B N 1
ATOM 2578 C CA . HIS B 1 102 ? -2.908 -19.531 -4.023 1 95.31 102 HIS B CA 1
ATOM 2579 C C . HIS B 1 102 ? -3.385 -18.125 -4.402 1 95.31 102 HIS B C 1
ATOM 2581 O O . HIS B 1 102 ? -3.475 -17.797 -5.586 1 95.31 102 HIS B O 1
ATOM 2587 N N . SER B 1 103 ? -3.717 -17.391 -3.393 1 95.88 103 SER B N 1
ATOM 2588 C CA . SER B 1 103 ? -4.254 -16.047 -3.639 1 95.88 103 SER B CA 1
ATOM 2589 C C . SER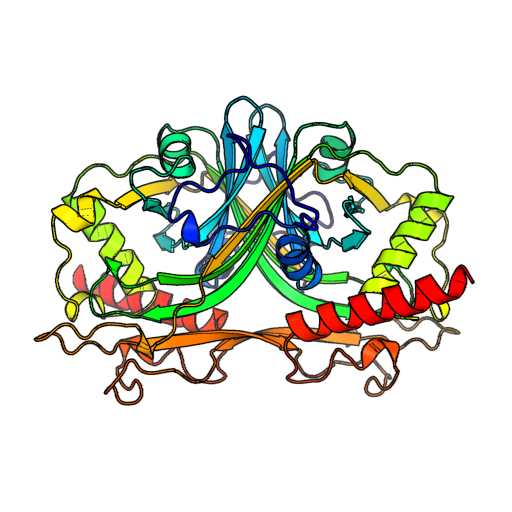 B 1 103 ? -4.137 -15.172 -2.4 1 95.88 103 SER B C 1
ATOM 2591 O O . SER B 1 103 ? -3.312 -15.43 -1.522 1 95.88 103 SER B O 1
ATOM 2593 N N . LEU B 1 104 ? -4.82 -14.023 -2.469 1 97.69 104 LEU B N 1
ATOM 2594 C CA . LEU B 1 104 ? -4.809 -13.062 -1.369 1 97.69 104 LEU B CA 1
ATOM 2595 C C . LEU B 1 104 ? -6.227 -12.656 -0.983 1 97.69 104 LEU B C 1
ATOM 2597 O O . LEU B 1 104 ? -7.102 -12.547 -1.846 1 97.69 104 LEU B O 1
ATOM 2601 N N . ASN B 1 105 ? -6.48 -12.531 0.283 1 98.06 105 ASN B N 1
ATOM 2602 C CA . ASN B 1 105 ? -7.559 -11.656 0.738 1 98.06 105 ASN B CA 1
ATOM 2603 C C . ASN B 1 105 ? -7.109 -10.195 0.783 1 98.06 105 ASN B C 1
ATOM 2605 O O . ASN B 1 105 ? -5.988 -9.898 1.191 1 98.06 105 ASN B O 1
ATOM 2609 N N . TYR B 1 106 ? -7.98 -9.312 0.315 1 98.44 106 TYR B N 1
ATOM 2610 C CA . TYR B 1 106 ? -7.594 -7.914 0.196 1 98.44 106 TYR B CA 1
ATOM 2611 C C . TYR B 1 106 ? -8.82 -7.008 0.205 1 98.44 106 TYR B C 1
ATOM 2613 O O . TYR B 1 106 ? -9.945 -7.48 0.032 1 98.44 106 TYR B O 1
ATOM 2621 N N . ARG B 1 107 ? -8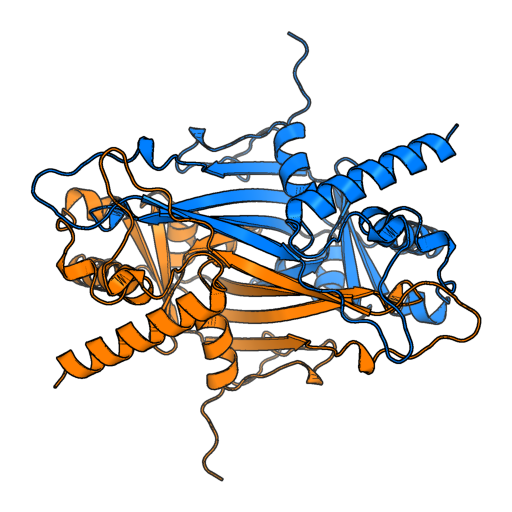.688 -5.766 0.454 1 98.44 107 ARG B N 1
ATOM 2622 C CA . ARG B 1 107 ? -9.578 -4.637 0.208 1 98.44 107 ARG B CA 1
ATOM 2623 C C . ARG B 1 107 ? -8.867 -3.537 -0.573 1 98.44 107 ARG B C 1
ATOM 2625 O O . ARG B 1 107 ? -7.719 -3.207 -0.283 1 98.44 107 ARG B O 1
ATOM 2632 N N . SER B 1 108 ? -9.547 -3.002 -1.554 1 98.69 108 SER B N 1
ATOM 2633 C CA . SER B 1 108 ? -8.922 -1.898 -2.275 1 98.69 108 SER B CA 1
ATOM 2634 C C . SER B 1 108 ? -9.969 -0.948 -2.85 1 98.69 108 SER B C 1
ATOM 2636 O O . SER B 1 108 ? -11.133 -1.327 -3.023 1 98.69 108 SER B O 1
ATOM 2638 N N . VAL B 1 109 ? -9.578 0.269 -3.045 1 98.81 109 VAL B N 1
ATOM 2639 C CA . VAL B 1 109 ? -10.328 1.28 -3.787 1 98.81 109 VAL B CA 1
ATOM 2640 C C . VAL B 1 109 ? -9.414 1.938 -4.824 1 98.81 109 VAL B C 1
ATOM 2642 O O . VAL B 1 109 ? -8.273 2.277 -4.523 1 98.81 109 VAL B O 1
ATOM 2645 N N . MET B 1 110 ? -9.875 2.01 -5.977 1 98.81 110 MET B N 1
ATOM 2646 C CA . MET B 1 110 ? -9.297 2.891 -6.992 1 98.81 110 MET B CA 1
ATOM 2647 C C . MET B 1 110 ? -10.234 4.059 -7.285 1 98.81 110 MET B C 1
ATOM 2649 O O . MET B 1 110 ? -11.383 3.857 -7.668 1 98.81 110 MET B O 1
ATOM 2653 N N . ALA B 1 111 ? -9.758 5.254 -7.09 1 98.88 111 ALA B N 1
ATOM 2654 C CA . ALA B 1 111 ? -10.531 6.48 -7.277 1 98.88 111 ALA B CA 1
ATOM 2655 C C . ALA B 1 111 ? -9.914 7.352 -8.367 1 98.88 111 ALA B C 1
ATOM 2657 O O . ALA B 1 111 ? -8.688 7.477 -8.453 1 98.88 111 ALA B O 1
ATOM 2658 N N . PHE B 1 112 ? -10.781 7.945 -9.125 1 98.88 112 PHE B N 1
ATOM 2659 C CA . PHE B 1 112 ? -10.344 8.758 -10.25 1 98.88 112 PHE B CA 1
ATOM 2660 C C . PHE B 1 112 ? -10.898 10.18 -10.141 1 98.88 112 PHE B C 1
ATOM 2662 O O . PHE B 1 112 ? -12.023 10.375 -9.688 1 98.88 112 PHE B O 1
ATOM 2669 N N . GLY B 1 113 ? -10.086 11.102 -10.57 1 98.75 113 GLY B N 1
ATOM 2670 C CA . GLY B 1 113 ? -10.469 12.5 -10.602 1 98.75 113 GLY B CA 1
ATOM 2671 C C . GLY B 1 113 ? -9.359 13.422 -11.07 1 98.75 113 GLY B C 1
ATOM 2672 O O . GLY B 1 113 ? -8.406 12.969 -11.711 1 98.75 113 GLY B O 1
ATOM 2673 N N . ARG B 1 114 ? -9.531 14.688 -10.859 1 98.81 114 ARG B N 1
ATOM 2674 C CA . ARG B 1 114 ? -8.562 15.75 -11.117 1 98.81 114 ARG B CA 1
ATOM 2675 C C . ARG B 1 114 ? -8.32 16.578 -9.859 1 98.81 114 ARG B C 1
ATOM 2677 O O . ARG B 1 114 ? -9.258 17.156 -9.305 1 98.81 114 ARG B O 1
ATOM 2684 N N . ALA B 1 115 ? -7.078 16.578 -9.43 1 98.69 115 ALA B N 1
ATOM 2685 C CA . ALA B 1 115 ? -6.754 17.312 -8.211 1 98.69 115 ALA B CA 1
ATOM 2686 C C . ALA B 1 115 ? -6.496 18.781 -8.516 1 98.69 115 ALA B C 1
ATOM 2688 O O . ALA B 1 115 ? -6.148 19.141 -9.641 1 98.69 115 ALA B O 1
ATOM 2689 N N . ARG B 1 116 ? -6.676 19.594 -7.551 1 98.31 116 ARG B N 1
ATOM 2690 C CA . ARG B 1 116 ? -6.383 21.016 -7.625 1 98.31 116 ARG B CA 1
ATOM 2691 C C . ARG B 1 116 ? -5.637 21.5 -6.383 1 98.31 116 ARG B C 1
ATOM 2693 O O . ARG B 1 116 ? -5.875 21 -5.281 1 98.31 116 ARG B O 1
ATOM 2700 N N . ALA B 1 117 ? -4.836 22.484 -6.582 1 98.25 117 ALA B N 1
ATOM 2701 C CA . ALA B 1 117 ? -4.086 23.062 -5.469 1 98.25 117 ALA B CA 1
ATOM 2702 C C . ALA B 1 117 ? -5.004 23.844 -4.535 1 98.25 117 ALA B C 1
ATOM 2704 O O . ALA B 1 117 ? -5.902 24.562 -4.992 1 98.25 117 ALA B O 1
ATOM 2705 N N . VAL B 1 118 ? -4.891 23.625 -3.281 1 97.75 118 VAL B N 1
ATOM 2706 C CA . VAL B 1 118 ? -5.477 24.5 -2.275 1 97.75 118 VAL B CA 1
ATOM 2707 C C . VAL B 1 118 ? -4.496 25.625 -1.941 1 97.75 118 VAL B C 1
ATOM 2709 O O . VAL B 1 118 ? -3.547 25.438 -1.182 1 97.75 118 VAL B O 1
ATOM 2712 N N . ALA B 1 119 ? -4.7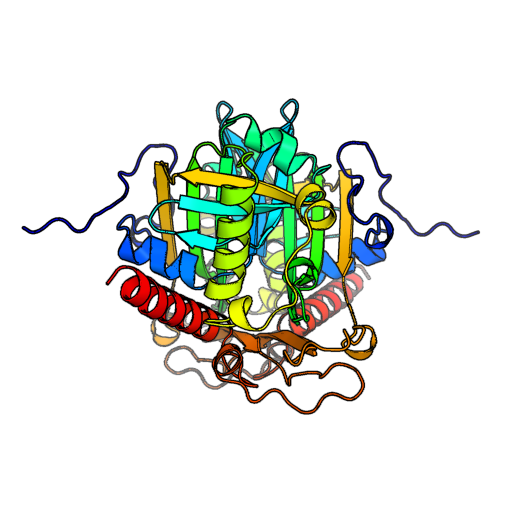38 26.828 -2.475 1 93.75 119 ALA B N 1
ATOM 2713 C CA . ALA B 1 119 ? -3.723 27.875 -2.457 1 93.75 119 ALA B CA 1
ATOM 2714 C C . ALA B 1 119 ? -3.994 28.875 -1.341 1 93.75 119 ALA B C 1
ATOM 2716 O O . ALA B 1 119 ? -3.066 29.5 -0.816 1 93.75 119 ALA B O 1
ATOM 2717 N N . GLU B 1 120 ? -5.246 29.078 -0.952 1 95.19 120 GLU B N 1
ATOM 2718 C CA . GLU B 1 120 ? -5.586 30.078 0.062 1 95.19 120 GLU B CA 1
ATOM 2719 C C . GLU B 1 120 ? -5.078 29.656 1.438 1 95.19 120 GLU B C 1
ATOM 2721 O O . GLU B 1 120 ? -5.43 28.578 1.936 1 95.19 120 GLU B O 1
ATOM 2726 N N . PRO B 1 121 ? -4.277 30.5 2.08 1 95.25 121 PRO B N 1
ATOM 2727 C CA . PRO B 1 121 ? -3.623 30.109 3.332 1 95.25 121 PRO B CA 1
ATOM 2728 C C . PRO B 1 121 ? -4.617 29.672 4.406 1 95.25 121 PRO B C 1
ATOM 2730 O O . PRO B 1 121 ? -4.371 28.688 5.117 1 95.25 121 PRO B O 1
ATOM 2733 N N . ALA B 1 122 ? -5.68 30.375 4.562 1 95.38 122 ALA B N 1
ATOM 2734 C CA . ALA B 1 122 ? -6.668 30.016 5.578 1 95.38 122 ALA B CA 1
ATOM 2735 C C . ALA B 1 122 ? -7.258 28.641 5.301 1 95.38 122 ALA B C 1
ATOM 2737 O O . ALA B 1 122 ? -7.453 27.844 6.223 1 95.38 122 ALA B O 1
ATOM 2738 N N . ALA B 1 123 ? -7.566 28.391 4.062 1 95.5 123 ALA B N 1
ATOM 2739 C CA . ALA B 1 123 ? -8.094 27.078 3.672 1 95.5 123 ALA B CA 1
ATOM 2740 C C . ALA B 1 123 ? -7.066 25.984 3.902 1 95.5 123 ALA B C 1
ATOM 2742 O O . ALA B 1 123 ? -7.406 24.891 4.363 1 95.5 123 ALA B O 1
ATOM 2743 N N . LYS B 1 124 ? -5.863 26.266 3.568 1 95.19 124 LYS B N 1
ATOM 2744 C CA . LYS B 1 124 ? -4.777 25.312 3.783 1 95.19 124 LYS B CA 1
ATOM 2745 C C . LYS B 1 124 ? -4.633 24.969 5.266 1 95.19 124 LYS B C 1
ATOM 2747 O O . LYS B 1 124 ? -4.535 23.797 5.633 1 95.19 124 LYS B O 1
ATOM 2752 N N . ARG B 1 125 ? -4.629 25.984 6.074 1 95 125 ARG B N 1
ATOM 2753 C CA . ARG B 1 125 ? -4.512 25.781 7.516 1 95 125 ARG B CA 1
ATOM 2754 C C . ARG B 1 125 ? -5.648 24.922 8.047 1 95 125 ARG B C 1
ATOM 2756 O O . ARG B 1 125 ? -5.418 23.969 8.805 1 95 125 ARG B O 1
ATOM 2763 N N . ALA B 1 126 ? -6.82 25.266 7.629 1 94.12 126 ALA B N 1
ATOM 2764 C CA . ALA B 1 126 ? -7.992 24.516 8.07 1 94.12 126 ALA B CA 1
ATOM 2765 C C . ALA B 1 126 ? -7.898 23.047 7.648 1 94.12 126 ALA B C 1
ATOM 2767 O O . ALA B 1 126 ? -8.219 22.156 8.43 1 94.12 126 ALA B O 1
ATOM 2768 N N . ALA B 1 127 ? -7.473 22.797 6.453 1 94.44 127 ALA B N 1
ATOM 2769 C CA . ALA B 1 127 ? -7.359 21.438 5.93 1 94.44 127 ALA B CA 1
ATOM 2770 C C . ALA B 1 127 ? -6.289 20.656 6.68 1 94.44 127 ALA B C 1
ATOM 2772 O O . ALA B 1 127 ? -6.484 19.469 7 1 94.44 127 ALA B O 1
ATOM 2773 N N . MET B 1 128 ? -5.211 21.266 6.949 1 94.5 128 MET B N 1
ATOM 2774 C CA . MET B 1 128 ? -4.141 20.578 7.664 1 94.5 128 MET B CA 1
ATOM 2775 C C . MET B 1 128 ? -4.57 20.234 9.086 1 94.5 128 MET B C 1
ATOM 2777 O O . MET B 1 128 ? -4.246 19.156 9.586 1 94.5 128 MET B O 1
ATOM 2781 N N . ASP B 1 129 ? -5.297 21.156 9.688 1 94.06 129 ASP B N 1
ATOM 2782 C CA . ASP B 1 129 ? -5.855 20.875 11.008 1 94.06 129 ASP B CA 1
ATOM 2783 C C . ASP B 1 129 ? -6.852 19.719 10.938 1 94.06 129 ASP B C 1
ATOM 2785 O O . ASP B 1 129 ? -6.875 18.859 11.828 1 94.06 129 ASP B O 1
ATOM 2789 N N . ALA B 1 130 ? -7.641 19.719 9.906 1 94.12 130 ALA B N 1
ATOM 2790 C CA . ALA B 1 130 ? -8.609 18.641 9.711 1 94.12 130 ALA B CA 1
ATOM 2791 C C . ALA B 1 130 ? -7.91 17.297 9.555 1 94.12 130 ALA B C 1
ATOM 2793 O O . ALA B 1 130 ? -8.367 16.297 10.094 1 94.12 130 ALA B O 1
ATOM 2794 N N . PHE B 1 131 ? -6.852 17.375 8.828 1 96.19 131 PHE B N 1
ATOM 2795 C CA . PHE B 1 131 ? -6.07 16.156 8.648 1 96.19 131 PHE B CA 1
ATOM 2796 C C . PHE B 1 131 ? -5.633 15.586 10 1 96.19 131 PHE B C 1
ATOM 2798 O O . PHE B 1 131 ? -5.867 14.414 10.289 1 96.19 131 PHE B O 1
ATOM 2805 N N . ILE B 1 132 ? -5.02 16.328 10.836 1 95.94 132 ILE B N 1
ATOM 2806 C CA . ILE B 1 132 ? -4.547 15.898 12.148 1 95.94 132 ILE B CA 1
ATOM 2807 C C . ILE B 1 132 ? -5.73 15.453 13.008 1 95.94 132 ILE B C 1
ATOM 2809 O O . ILE B 1 132 ? -5.66 14.422 13.688 1 95.94 132 ILE B O 1
ATOM 2813 N N . ASP B 1 133 ? -6.805 16.188 12.922 1 95.62 133 ASP B N 1
ATOM 2814 C CA . ASP B 1 133 ? -7.992 15.867 13.703 1 95.62 133 ASP B CA 1
ATOM 2815 C C . ASP B 1 133 ? -8.562 14.508 13.297 1 95.62 133 ASP B C 1
ATOM 2817 O O . ASP B 1 133 ? -9.047 13.75 14.141 1 95.62 133 ASP B O 1
ATOM 2821 N N . ARG B 1 134 ? -8.492 14.188 12.07 1 94.62 134 ARG B N 1
ATOM 2822 C CA . ARG B 1 134 ? -9 12.922 11.555 1 94.62 134 ARG B CA 1
ATOM 2823 C C . ARG B 1 134 ? -8.203 11.742 12.117 1 94.62 134 ARG B C 1
ATOM 2825 O O . ARG B 1 134 ? -8.758 10.672 12.352 1 94.62 134 ARG B O 1
ATOM 2832 N N . LEU B 1 135 ? -6.949 11.961 12.344 1 96.25 135 LEU B N 1
ATOM 2833 C CA . LEU B 1 135 ? -6.094 10.898 12.875 1 96.25 135 LEU B CA 1
ATOM 2834 C C . LEU B 1 135 ? -6.102 10.906 14.398 1 96.25 135 LEU B C 1
ATOM 2836 O O . LEU B 1 135 ? -6.051 9.844 15.023 1 96.25 135 LEU B O 1
ATOM 2840 N N . TYR B 1 136 ? -6.105 12.102 14.914 1 96.44 136 TYR B N 1
ATOM 2841 C CA . TYR B 1 136 ? -6.023 12.328 16.344 1 96.44 136 TYR B CA 1
ATOM 2842 C C . TYR B 1 136 ? -7.082 13.328 16.797 1 96.44 136 TYR B C 1
ATOM 2844 O O . TYR B 1 136 ? -6.789 14.516 16.969 1 96.44 136 TYR B O 1
ATOM 2852 N N . ALA B 1 137 ? -8.266 12.758 17.047 1 94.81 137 ALA B N 1
ATOM 2853 C CA . ALA B 1 137 ? -9.438 13.602 17.297 1 94.81 137 ALA B CA 1
ATOM 2854 C C . ALA B 1 137 ? -9.195 14.547 18.469 1 94.81 137 ALA B C 1
ATOM 2856 O O . ALA B 1 137 ? -8.836 14.109 19.562 1 94.81 137 ALA B O 1
ATOM 2857 N N . GLY B 1 138 ? -9.328 15.891 18.203 1 94 138 GLY B N 1
ATOM 2858 C CA . GLY B 1 138 ? -9.195 16.922 19.234 1 94 138 GLY B CA 1
ATOM 2859 C C . GLY B 1 138 ? -7.773 17.406 19.406 1 94 138 GLY B C 1
ATOM 2860 O O . GLY B 1 138 ? -7.531 18.391 20.094 1 94 138 GLY B O 1
ATOM 2861 N N . ARG B 1 139 ? -6.809 16.859 18.766 1 94.81 139 ARG B N 1
ATOM 2862 C CA . ARG B 1 139 ? -5.398 17.141 19.016 1 94.81 139 ARG B CA 1
ATOM 2863 C C . ARG B 1 139 ? -5.016 18.531 18.5 1 94.81 139 ARG B C 1
ATOM 2865 O O . ARG B 1 139 ? -4.191 19.219 19.109 1 94.81 139 ARG B O 1
ATOM 2872 N N . PRO B 1 140 ? -5.527 18.984 17.406 1 94.19 140 PRO B N 1
ATOM 2873 C CA . PRO B 1 140 ? -5.117 20.297 16.906 1 94.19 140 PRO B CA 1
ATOM 2874 C C . PRO B 1 140 ? -5.238 21.391 17.953 1 94.19 140 PRO B C 1
ATOM 2876 O O . PRO B 1 140 ? -4.441 22.328 17.969 1 94.19 140 PRO B O 1
ATOM 2879 N N . LEU B 1 141 ? -6.129 21.266 18.891 1 92.31 141 LEU B N 1
ATOM 2880 C CA . LEU B 1 141 ? -6.379 22.281 19.906 1 92.31 141 LEU B CA 1
ATOM 2881 C C . LEU B 1 141 ? -5.246 22.312 20.938 1 92.31 141 LEU B C 1
ATOM 2883 O O . LEU B 1 141 ? -5.129 23.266 21.703 1 92.31 141 LEU B O 1
ATOM 2887 N N . LYS B 1 142 ? -4.41 21.359 20.922 1 92.12 142 LYS B N 1
ATOM 2888 C CA . LYS B 1 142 ? -3.359 21.234 21.922 1 92.12 142 LYS B CA 1
ATOM 2889 C C . LYS B 1 142 ? -1.985 21.516 21.328 1 92.12 142 LYS B C 1
ATOM 2891 O O . LYS B 1 142 ? -0.979 21.516 22.047 1 92.12 142 LYS B O 1
ATOM 2896 N N . LEU B 1 143 ? -1.927 21.766 20.062 1 94.12 143 LEU B N 1
ATOM 2897 C CA . LEU B 1 143 ? -0.656 21.859 19.359 1 94.12 143 LEU B CA 1
ATOM 2898 C C . LEU B 1 143 ? -0.191 23.312 19.281 1 94.12 143 LEU B C 1
ATOM 2900 O O . LEU B 1 143 ? -1.012 24.234 19.297 1 94.12 143 LEU B O 1
ATOM 2904 N N . ARG B 1 144 ? 1.146 23.438 19.281 1 93.75 144 ARG B N 1
ATOM 2905 C CA . ARG B 1 144 ? 1.689 24.719 18.859 1 93.75 144 ARG B CA 1
ATOM 2906 C C . ARG B 1 144 ? 1.149 25.109 17.484 1 93.75 144 ARG B C 1
ATOM 2908 O O . ARG B 1 144 ? 1.188 24.312 16.547 1 93.75 144 ARG B O 1
ATOM 2915 N N . PRO B 1 145 ? 0.719 26.328 17.359 1 91.44 145 PRO B N 1
ATOM 2916 C CA . PRO B 1 145 ? 0.177 26.734 16.062 1 91.44 145 PRO B CA 1
ATOM 2917 C C . PRO B 1 145 ? 1.222 26.719 14.953 1 91.44 145 PRO B C 1
ATOM 2919 O O . PRO B 1 145 ? 2.391 27.031 15.188 1 91.44 145 PRO B O 1
ATOM 2922 N N . THR B 1 146 ? 0.739 26.297 13.805 1 92.62 146 THR B N 1
ATOM 2923 C CA . THR B 1 146 ? 1.59 26.328 12.617 1 92.62 146 THR B CA 1
ATOM 2924 C C . THR B 1 146 ? 1.856 27.766 12.18 1 92.62 146 THR B C 1
ATOM 2926 O O . THR B 1 146 ? 0.928 28.578 12.07 1 92.62 146 THR B O 1
ATOM 2929 N N . THR B 1 147 ? 3.107 28.109 11.93 1 94.19 147 THR B N 1
ATOM 2930 C CA . THR B 1 147 ? 3.453 29.453 11.484 1 94.19 147 THR B CA 1
ATOM 2931 C C . THR B 1 147 ? 3.197 29.609 9.984 1 94.19 147 THR B C 1
ATOM 2933 O O . THR B 1 147 ? 3.074 28.625 9.266 1 94.19 147 THR B O 1
ATOM 2936 N N . ASP B 1 148 ? 3.178 30.891 9.578 1 95.44 148 ASP B N 1
ATOM 2937 C CA . ASP B 1 148 ? 3.025 31.156 8.148 1 95.44 148 ASP B CA 1
ATOM 2938 C C . ASP B 1 148 ? 4.211 30.594 7.359 1 95.44 148 ASP B C 1
ATOM 2940 O O . ASP B 1 148 ? 4.043 30.094 6.246 1 95.44 148 ASP B O 1
ATOM 2944 N N . ALA B 1 149 ? 5.348 30.75 7.957 1 95.38 149 ALA B N 1
ATOM 2945 C CA . ALA B 1 149 ? 6.551 30.25 7.305 1 95.38 149 ALA B CA 1
ATOM 2946 C C . ALA B 1 149 ? 6.492 28.734 7.141 1 95.38 149 ALA B C 1
ATOM 2948 O O . ALA B 1 149 ? 6.883 28.188 6.102 1 95.38 149 ALA B O 1
ATOM 2949 N N . GLU B 1 150 ? 6.012 28.047 8.133 1 94.12 150 GLU B N 1
ATOM 2950 C CA . GLU B 1 150 ? 5.848 26.594 8.062 1 94.12 150 GLU B CA 1
ATOM 2951 C C . GLU B 1 150 ? 4.789 26.203 7.035 1 94.12 150 GLU B C 1
ATOM 2953 O O . GLU B 1 150 ? 4.988 25.281 6.246 1 94.12 150 GLU B O 1
ATOM 2958 N N . LEU B 1 151 ? 3.713 26.875 7.059 1 95.38 151 LEU B N 1
ATOM 2959 C CA . LEU B 1 151 ? 2.623 26.594 6.125 1 95.38 151 LEU B CA 1
ATOM 2960 C C . LEU B 1 151 ? 3.082 26.781 4.684 1 95.38 151 LEU B C 1
ATOM 2962 O O . LEU B 1 151 ? 2.668 26.031 3.797 1 95.38 151 LEU B O 1
ATOM 2966 N N . ALA B 1 152 ? 3.971 27.766 4.449 1 94.75 152 ALA B N 1
ATOM 2967 C CA . ALA B 1 152 ? 4.453 28.078 3.107 1 94.75 152 ALA B CA 1
ATOM 2968 C C . ALA B 1 152 ? 5.305 26.953 2.549 1 94.75 152 ALA B C 1
ATOM 2970 O O . ALA B 1 152 ? 5.492 26.844 1.334 1 94.75 152 ALA B O 1
ATOM 2971 N N . ARG B 1 153 ? 5.773 26.094 3.371 1 94.19 153 ARG B N 1
ATOM 2972 C CA . ARG B 1 153 ? 6.633 24.984 2.949 1 94.19 153 ARG B CA 1
ATOM 2973 C C . ARG B 1 153 ? 5.812 23.766 2.549 1 94.19 153 ARG B C 1
ATOM 2975 O O . ARG B 1 153 ? 6.359 22.766 2.102 1 94.19 153 ARG B O 1
ATOM 2982 N N . ILE B 1 154 ? 4.539 23.828 2.693 1 95.12 154 ILE B N 1
ATOM 2983 C CA . ILE B 1 154 ? 3.635 22.719 2.436 1 95.12 154 ILE B CA 1
ATOM 2984 C C . ILE B 1 154 ? 2.787 23.016 1.201 1 95.12 154 ILE B C 1
ATOM 2986 O O . ILE B 1 154 ? 2.277 24.125 1.043 1 95.12 154 ILE B O 1
ATOM 2990 N N . ALA B 1 155 ? 2.73 22.141 0.291 1 97.25 155 ALA B N 1
ATOM 2991 C CA . ALA B 1 155 ? 1.699 22.141 -0.742 1 97.25 155 ALA B CA 1
ATOM 2992 C C . ALA B 1 155 ? 0.574 21.172 -0.386 1 97.25 155 ALA B C 1
ATOM 2994 O O . ALA B 1 155 ? 0.802 20.172 0.294 1 97.25 155 ALA B O 1
ATOM 2995 N N . LEU B 1 156 ? -0.644 21.5 -0.731 1 98 156 LEU B N 1
ATOM 2996 C CA . LEU B 1 156 ? -1.854 20.734 -0.461 1 98 156 LEU B CA 1
ATOM 2997 C C . LEU B 1 156 ? -2.746 20.672 -1.697 1 98 156 LEU B C 1
ATOM 2999 O O . LEU B 1 156 ? -2.934 21.672 -2.385 1 98 156 LEU B O 1
ATOM 3003 N N . VAL B 1 157 ? -3.293 19.484 -1.973 1 98.62 157 VAL B N 1
ATOM 3004 C CA . VAL B 1 157 ? -4.258 19.375 -3.061 1 98.62 157 VAL B CA 1
ATOM 3005 C C . VAL B 1 157 ? -5.531 18.688 -2.559 1 98.62 157 VAL B C 1
ATOM 3007 O O . VAL B 1 157 ? -5.512 18.016 -1.531 1 98.62 157 VAL B O 1
ATOM 3010 N N . GLU B 1 158 ? -6.578 18.953 -3.211 1 98.62 158 GLU B N 1
ATOM 3011 C CA . GLU B 1 158 ? -7.852 18.266 -3.043 1 98.62 158 GLU B CA 1
ATOM 3012 C C . GLU B 1 158 ? -8.328 17.656 -4.359 1 98.62 158 GLU B C 1
ATOM 3014 O O . GLU B 1 158 ? -8.047 18.203 -5.434 1 98.62 158 GLU B O 1
ATOM 3019 N N . MET B 1 159 ? -9.047 16.547 -4.289 1 98.81 159 MET B N 1
ATOM 3020 C CA . MET B 1 159 ? -9.609 15.883 -5.461 1 98.81 159 MET B CA 1
ATOM 3021 C C . MET B 1 159 ? -11.008 15.367 -5.168 1 98.81 159 MET B C 1
ATOM 3023 O O . MET B 1 159 ? -11.195 14.508 -4.309 1 98.81 159 MET B O 1
ATOM 3027 N N . GLU B 1 160 ? -11.961 15.914 -5.859 1 98.69 160 GLU B N 1
ATOM 3028 C CA . GLU B 1 160 ? -13.258 15.25 -5.844 1 98.69 160 GLU B CA 1
ATOM 3029 C C . GLU B 1 160 ? -13.195 13.891 -6.52 1 98.69 160 GLU B C 1
ATOM 3031 O O . GLU B 1 160 ? -12.688 13.766 -7.637 1 98.69 160 GLU B O 1
ATOM 3036 N N . ILE B 1 161 ? -13.711 12.859 -5.836 1 98.75 161 ILE B N 1
ATOM 3037 C CA . ILE B 1 161 ? -13.805 11.531 -6.449 1 98.75 161 ILE B CA 1
ATOM 3038 C C . ILE B 1 161 ? -14.891 11.539 -7.523 1 98.75 161 ILE B C 1
ATOM 3040 O O . ILE B 1 161 ? -16.078 11.633 -7.219 1 98.75 161 ILE B O 1
ATOM 3044 N N . GLU B 1 162 ? -14.484 11.461 -8.727 1 98.56 162 GLU B N 1
ATOM 3045 C CA . GLU B 1 162 ? -15.438 11.406 -9.836 1 98.56 162 GLU B CA 1
ATOM 3046 C C . GLU B 1 162 ? -15.945 9.992 -10.062 1 98.56 162 GLU B C 1
ATOM 3048 O O . GLU B 1 162 ? -17.125 9.781 -10.32 1 98.56 162 GLU B O 1
ATOM 3053 N N . GLU B 1 163 ? -15.07 9.055 -10.039 1 98.25 163 GLU B N 1
ATOM 3054 C CA . GLU B 1 163 ? -15.336 7.625 -10.156 1 98.25 163 GLU B CA 1
ATOM 3055 C C . GLU B 1 163 ? -14.547 6.832 -9.117 1 98.25 163 GLU B C 1
ATOM 3057 O O . GLU B 1 163 ? -13.445 7.223 -8.742 1 98.25 163 GLU B O 1
ATOM 3062 N N . ALA B 1 164 ? -15.125 5.75 -8.703 1 98.56 164 ALA B N 1
ATOM 3063 C CA . ALA B 1 164 ? -14.406 4.863 -7.793 1 98.56 164 ALA B CA 1
ATOM 3064 C C . ALA B 1 164 ? -14.953 3.443 -7.859 1 98.56 164 ALA B C 1
ATOM 3066 O O . ALA B 1 164 ? -16.125 3.238 -8.18 1 98.56 164 ALA B O 1
ATOM 3067 N N . SER B 1 165 ? -14.117 2.518 -7.594 1 98.12 165 SER B N 1
ATOM 3068 C CA . SER B 1 165 ? -14.492 1.117 -7.422 1 98.12 165 SER B CA 1
ATOM 3069 C C . SER B 1 165 ? -13.797 0.506 -6.207 1 98.12 165 SER B C 1
ATOM 3071 O O . SER B 1 165 ? -12.602 0.718 -6 1 98.12 165 SER B O 1
ATOM 3073 N N . ALA B 1 166 ? -14.57 -0.145 -5.406 1 98.31 166 ALA B N 1
ATOM 3074 C CA . ALA B 1 166 ? -14.039 -0.994 -4.348 1 98.31 166 ALA B CA 1
ATOM 3075 C C . ALA B 1 166 ? -13.953 -2.449 -4.797 1 98.31 166 ALA B C 1
ATOM 3077 O O . ALA B 1 166 ? -14.82 -2.93 -5.527 1 98.31 166 ALA B O 1
ATOM 3078 N N . LYS B 1 167 ? -12.938 -3.104 -4.445 1 97.69 167 LYS B N 1
ATOM 3079 C CA . LYS B 1 167 ? -12.789 -4.539 -4.656 1 97.69 167 LYS B CA 1
ATOM 3080 C C . LYS B 1 167 ? -12.375 -5.246 -3.371 1 97.69 167 LYS B C 1
ATOM 3082 O O . LYS B 1 167 ? -11.422 -4.832 -2.709 1 97.69 167 LYS B O 1
ATOM 3087 N N . VAL B 1 168 ? -13.133 -6.262 -2.953 1 97.62 168 VAL B N 1
ATOM 3088 C CA . VAL B 1 168 ? -12.883 -6.961 -1.696 1 97.62 168 VAL B CA 1
ATOM 3089 C C . VAL B 1 168 ? -12.938 -8.469 -1.925 1 97.62 168 VAL B C 1
ATOM 3091 O O . VAL B 1 168 ? -13.836 -8.969 -2.604 1 97.62 168 VAL B O 1
ATOM 3094 N N . ARG B 1 169 ? -11.93 -9.125 -1.438 1 96.56 169 ARG B N 1
ATOM 3095 C CA . ARG B 1 169 ? -11.969 -10.578 -1.279 1 96.56 169 ARG B CA 1
ATOM 3096 C C . ARG B 1 169 ? -11.789 -10.977 0.183 1 96.56 169 ARG B C 1
ATOM 3098 O O . ARG B 1 169 ? -10.883 -10.492 0.857 1 96.56 169 ARG B O 1
ATOM 3105 N N . SER B 1 170 ? -12.602 -11.797 0.661 1 93.81 170 SER B N 1
ATOM 3106 C CA . SER B 1 170 ? -12.547 -12.312 2.021 1 93.81 170 SER B CA 1
ATOM 3107 C C . SER B 1 170 ? -12.883 -13.805 2.061 1 93.81 170 SER B C 1
ATOM 3109 O O . SER B 1 170 ? -13.836 -14.211 2.727 1 93.81 170 SER B O 1
ATOM 3111 N N . ALA B 1 171 ? -12.086 -14.5 1.355 1 88.62 171 ALA B N 1
ATOM 3112 C CA . ALA B 1 171 ? -12.32 -15.945 1.315 1 88.62 171 ALA B CA 1
ATOM 3113 C C . ALA B 1 171 ? -12.102 -16.578 2.688 1 88.62 171 ALA B C 1
ATOM 3115 O O . ALA B 1 171 ? -11.164 -16.203 3.404 1 88.62 171 ALA B O 1
ATOM 3116 N N . ASP B 1 172 ? -12.992 -17.5 2.973 1 88.75 172 ASP B N 1
ATOM 3117 C CA . ASP B 1 172 ? -12.906 -18.281 4.207 1 88.75 172 ASP B CA 1
ATOM 3118 C C . ASP B 1 172 ? -12.188 -19.609 3.971 1 88.75 172 ASP B C 1
ATOM 3120 O O . ASP B 1 172 ? -12.422 -20.281 2.961 1 88.75 172 ASP B O 1
ATOM 3124 N N . ALA B 1 173 ? -11.312 -19.891 4.918 1 88 173 ALA B N 1
ATOM 3125 C CA . ALA B 1 173 ? -10.555 -21.125 4.801 1 88 173 ALA B CA 1
ATOM 3126 C C . ALA B 1 173 ? -11.492 -22.328 4.605 1 88 173 ALA B C 1
ATOM 3128 O O . ALA B 1 173 ? -11.156 -23.266 3.887 1 88 173 ALA B O 1
ATOM 3129 N N . ALA B 1 174 ? -12.586 -22.234 5.188 1 83.94 174 ALA B N 1
ATOM 3130 C CA . ALA B 1 174 ? -13.547 -23.328 5.129 1 83.94 174 ALA B CA 1
ATOM 3131 C C . ALA B 1 174 ? -14.086 -23.516 3.711 1 83.94 174 ALA B C 1
ATOM 3133 O O . ALA B 1 174 ? -14.633 -24.562 3.379 1 83.94 174 ALA B O 1
ATOM 3134 N N . GLU B 1 175 ? -13.914 -22.5 2.875 1 82.75 175 GLU B N 1
ATOM 3135 C CA . GLU B 1 175 ? -14.43 -22.547 1.51 1 82.75 175 GLU B CA 1
ATOM 3136 C C . GLU B 1 175 ? -13.445 -23.203 0.562 1 82.75 175 GLU B C 1
ATOM 3138 O O . GLU B 1 175 ? -13.789 -23.531 -0.576 1 82.75 175 GLU B O 1
ATOM 3143 N N . LEU B 1 176 ? -12.297 -23.422 1.103 1 84.31 176 LEU B N 1
ATOM 3144 C CA . LEU B 1 176 ? -11.281 -24.047 0.266 1 84.31 176 LEU B CA 1
ATOM 3145 C C . LEU B 1 176 ? -11.531 -25.547 0.125 1 84.31 176 LEU B C 1
ATOM 3147 O O . LEU B 1 176 ? -11.742 -26.234 1.122 1 84.31 176 LEU B O 1
ATOM 3151 N N . GLU B 1 177 ? -11.555 -26 -1.091 1 77.75 177 GLU B N 1
ATOM 3152 C CA . GLU B 1 177 ? -11.93 -27.375 -1.368 1 77.75 177 GLU B CA 1
ATOM 3153 C C . GLU B 1 177 ? -10.727 -28.297 -1.291 1 77.75 177 GLU B C 1
ATOM 3155 O O . GLU B 1 177 ? -9.641 -27.969 -1.776 1 77.75 177 GLU B O 1
ATOM 3160 N N . PRO B 1 178 ? -11.031 -29.469 -0.667 1 74.56 178 PRO B N 1
ATOM 3161 C CA . PRO B 1 178 ? -9.961 -30.484 -0.686 1 74.56 178 PRO B CA 1
ATOM 3162 C C . PRO B 1 178 ? -9.672 -31 -2.088 1 74.56 178 PRO B C 1
ATOM 3164 O O . PRO B 1 178 ? -10.578 -31.078 -2.926 1 74.56 178 PRO B O 1
ATOM 3167 N N . GLU B 1 179 ? -8.484 -31.188 -2.441 1 78.56 179 GLU B N 1
ATOM 3168 C CA . GLU B 1 179 ? -8.055 -31.891 -3.645 1 78.56 179 GLU B CA 1
ATOM 3169 C C . GLU B 1 179 ? -7.531 -33.281 -3.312 1 78.56 179 GLU B C 1
ATOM 3171 O O . GLU B 1 179 ? -6.398 -33.438 -2.844 1 78.56 179 GLU B O 1
ATOM 3176 N N . PRO B 1 180 ? -8.367 -34.219 -3.588 1 78.81 180 PRO B N 1
ATOM 3177 C CA . PRO B 1 180 ? -7.941 -35.594 -3.225 1 78.81 180 PRO B CA 1
ATOM 3178 C C . PRO B 1 180 ? -6.59 -35.969 -3.826 1 78.81 180 PRO B C 1
ATOM 3180 O O . PRO B 1 180 ? -6.305 -35.594 -4.977 1 78.81 180 PRO B O 1
ATOM 3183 N N . GLY B 1 181 ? -5.766 -36.562 -3.041 1 83.56 181 GLY B N 1
ATOM 3184 C CA . GLY B 1 181 ? -4.496 -37.062 -3.527 1 83.56 181 GLY B CA 1
ATOM 3185 C C . GLY B 1 181 ? -3.342 -36.094 -3.309 1 83.56 181 GLY B C 1
ATOM 3186 O O . GLY B 1 181 ? -2.186 -36.438 -3.564 1 83.56 181 GLY B O 1
ATOM 3187 N N . TRP B 1 182 ? -3.672 -34.938 -2.936 1 84.5 182 TRP B N 1
ATOM 3188 C CA . TRP B 1 182 ? -2.611 -33.969 -2.684 1 84.5 182 TRP B CA 1
ATOM 3189 C C . TRP B 1 182 ? -2.621 -33.5 -1.227 1 84.5 182 TRP B C 1
ATOM 3191 O O . TRP B 1 182 ? -3.65 -33.062 -0.718 1 84.5 182 TRP B O 1
ATOM 3201 N N . ALA B 1 183 ? -1.466 -33.656 -0.606 1 83.12 183 ALA B N 1
ATOM 3202 C CA . ALA B 1 183 ? -1.412 -33.531 0.849 1 83.12 183 ALA B CA 1
ATOM 3203 C C . ALA B 1 183 ? -0.93 -32.156 1.268 1 83.12 183 ALA B C 1
ATOM 3205 O O . ALA B 1 183 ? -0.856 -31.844 2.461 1 83.12 183 ALA B O 1
ATOM 3206 N N . ALA B 1 184 ? -0.64 -31.281 0.345 1 91.31 184 ALA B N 1
ATOM 3207 C CA . ALA B 1 184 ? -0.22 -29.938 0.741 1 91.31 184 ALA B CA 1
ATOM 3208 C C . ALA B 1 184 ? -1.273 -29.266 1.62 1 91.31 184 ALA B C 1
ATOM 3210 O O . ALA B 1 184 ? -2.473 -29.391 1.359 1 91.31 184 ALA B O 1
ATOM 3211 N N . TRP B 1 185 ? -0.85 -28.641 2.68 1 93.56 185 TRP B N 1
ATOM 3212 C CA . TRP B 1 185 ? -1.763 -27.938 3.586 1 93.56 185 TRP B CA 1
ATOM 3213 C C . TRP B 1 185 ? -2.492 -26.812 2.865 1 93.56 185 TRP B C 1
ATOM 3215 O O . TRP B 1 185 ? -1.899 -26.109 2.053 1 93.56 185 TRP B O 1
ATOM 3225 N N . ALA B 1 186 ? -3.711 -26.656 3.162 1 94.81 186 ALA B N 1
ATOM 3226 C CA . ALA B 1 186 ? -4.527 -25.578 2.621 1 94.81 186 ALA B CA 1
ATOM 3227 C C . ALA B 1 186 ? -5.172 -24.766 3.742 1 94.81 186 ALA B C 1
ATOM 3229 O O . ALA B 1 186 ? -5.605 -25.328 4.75 1 94.81 186 ALA B O 1
ATOM 3230 N N . GLY B 1 187 ? -5.254 -23.484 3.609 1 96.19 187 GLY B N 1
ATOM 3231 C CA . GLY B 1 187 ? -5.836 -22.594 4.602 1 96.19 187 GLY B CA 1
ATOM 3232 C C . GLY B 1 187 ? -5.551 -21.141 4.328 1 96.19 187 GLY B C 1
ATOM 3233 O O . GLY B 1 187 ? -5.23 -20.75 3.199 1 96.19 187 GLY B O 1
ATOM 3234 N N . VAL B 1 188 ? -5.84 -20.344 5.316 1 97.5 188 VAL B N 1
ATOM 3235 C CA . VAL B 1 188 ? -5.656 -18.906 5.199 1 97.5 188 VAL B CA 1
ATOM 3236 C C . VAL B 1 188 ? -4.793 -18.406 6.355 1 97.5 188 VAL B C 1
ATOM 3238 O O . VAL B 1 188 ? -4.992 -18.797 7.504 1 97.5 188 VAL B O 1
ATOM 3241 N N . PHE B 1 189 ? -3.748 -17.672 6.055 1 97.75 189 PHE B N 1
ATOM 3242 C CA . PHE B 1 189 ? -3.037 -16.875 7.047 1 97.75 189 PHE B CA 1
ATOM 3243 C C . PHE B 1 189 ? -3.596 -15.461 7.102 1 97.75 189 PHE B C 1
ATOM 3245 O O . PHE B 1 189 ? -3.363 -14.656 6.195 1 97.75 189 PHE B O 1
ATOM 3252 N N . PRO B 1 190 ? -4.355 -15.141 8.164 1 97.75 190 PRO B N 1
ATOM 3253 C CA . PRO B 1 190 ? -4.793 -13.75 8.273 1 97.75 190 PRO B CA 1
ATOM 3254 C C . PRO B 1 190 ? -3.623 -12.773 8.406 1 97.75 190 PRO B C 1
ATOM 3256 O O . PRO B 1 190 ? -2.617 -13.086 9.039 1 97.75 190 PRO B O 1
ATOM 3259 N N . ILE B 1 191 ? -3.699 -11.68 7.766 1 98.56 191 ILE B N 1
ATOM 3260 C CA . ILE B 1 191 ? -2.699 -10.617 7.844 1 98.56 191 ILE B CA 1
ATOM 3261 C C . ILE B 1 191 ? -3.334 -9.352 8.414 1 98.56 191 ILE B C 1
ATOM 3263 O O . ILE B 1 191 ? -4.418 -8.945 7.984 1 98.56 191 ILE B O 1
ATOM 3267 N N . GLU B 1 192 ? -2.664 -8.727 9.375 1 98.19 192 GLU B N 1
ATOM 3268 C CA . GLU B 1 192 ? -3.168 -7.516 10.008 1 98.19 192 GLU B CA 1
ATOM 3269 C C . GLU B 1 192 ? -2.045 -6.508 10.242 1 98.19 192 GLU B C 1
ATOM 3271 O O . GLU B 1 192 ? -0.927 -6.891 10.602 1 98.19 192 GLU B O 1
ATOM 3276 N N . THR B 1 193 ? -2.318 -5.281 10 1 98.5 193 THR B N 1
ATOM 3277 C CA . THR B 1 193 ? -1.425 -4.207 10.422 1 98.5 193 THR B CA 1
ATOM 3278 C C . THR B 1 193 ? -1.738 -3.768 11.844 1 98.5 193 THR B C 1
ATOM 3280 O O . THR B 1 193 ? -2.867 -3.369 12.141 1 98.5 193 THR B O 1
ATOM 3283 N N . ARG B 1 194 ? -0.776 -3.797 12.688 1 98.19 194 ARG B N 1
ATOM 3284 C CA . ARG B 1 194 ? -0.997 -3.57 14.109 1 98.19 194 ARG B CA 1
ATOM 3285 C C . ARG B 1 194 ? -0.118 -2.438 14.625 1 98.19 194 ARG B C 1
ATOM 3287 O O . ARG B 1 194 ? 0.919 -2.129 14.031 1 98.19 194 ARG B O 1
ATOM 3294 N N . ILE B 1 195 ? -0.559 -1.896 15.711 1 98.25 195 ILE B N 1
ATOM 3295 C CA . ILE B 1 195 ? 0.141 -0.819 16.406 1 98.25 195 ILE B CA 1
ATOM 3296 C C . ILE B 1 195 ? 1.036 -1.402 17.5 1 98.25 195 ILE B C 1
ATOM 3298 O O . ILE B 1 195 ? 0.582 -2.199 18.312 1 98.25 195 ILE B O 1
ATOM 3302 N N . GLY B 1 196 ? 2.322 -1.046 17.438 1 96.88 196 GLY B N 1
ATOM 3303 C CA . GLY B 1 196 ? 3.254 -1.484 18.469 1 96.88 196 GLY B CA 1
ATOM 3304 C C . GLY B 1 196 ? 3.205 -0.63 19.719 1 96.88 196 GLY B C 1
ATOM 3305 O O . GLY B 1 196 ? 2.387 0.284 19.828 1 96.88 196 GLY B O 1
ATOM 3306 N N . ALA B 1 197 ? 4.074 -1.016 20.672 1 95.94 197 ALA B N 1
ATOM 3307 C CA . ALA B 1 197 ? 4.18 -0.229 21.891 1 95.94 197 ALA B CA 1
ATOM 3308 C C . ALA B 1 197 ? 4.613 1.202 21.594 1 95.94 197 ALA B C 1
ATOM 3310 O O . ALA B 1 197 ? 5.621 1.424 20.922 1 95.94 197 ALA B O 1
ATOM 3311 N N . PRO B 1 198 ? 3.826 2.154 22.109 1 96.06 198 PRO B N 1
ATOM 3312 C CA . PRO B 1 198 ? 4.246 3.537 21.875 1 96.06 198 PRO B CA 1
ATOM 3313 C C . PRO B 1 198 ? 5.641 3.832 22.422 1 96.06 198 PRO B C 1
ATOM 3315 O O . PRO B 1 198 ? 5.977 3.4 23.531 1 96.06 198 PRO B O 1
ATOM 3318 N N . ALA B 1 199 ? 6.438 4.484 21.641 1 95.88 199 ALA B N 1
ATOM 3319 C CA . ALA B 1 199 ? 7.754 4.957 22.047 1 95.88 199 ALA B CA 1
ATOM 3320 C C . ALA B 1 199 ? 7.73 6.453 22.344 1 95.88 199 ALA B C 1
ATOM 3322 O O . ALA B 1 199 ? 7.645 7.273 21.422 1 95.88 199 ALA B O 1
ATOM 3323 N N . PRO B 1 200 ? 7.828 6.828 23.609 1 93.62 200 PRO B N 1
ATOM 3324 C CA . PRO B 1 200 ? 7.758 8.25 23.953 1 93.62 200 PRO B CA 1
ATOM 3325 C C . PRO B 1 200 ? 9.023 9.016 23.578 1 93.62 200 PRO B C 1
ATOM 3327 O O . PRO B 1 200 ? 10.117 8.445 23.594 1 93.62 200 PRO B O 1
ATOM 3330 N N . ALA B 1 201 ? 8.789 10.266 23.203 1 91.81 201 ALA B N 1
ATOM 3331 C CA . ALA B 1 201 ? 9.945 11.156 23.094 1 91.81 201 ALA B CA 1
ATOM 3332 C C . ALA B 1 201 ? 10.711 11.227 24.422 1 91.81 201 ALA B C 1
ATOM 3334 O O . ALA B 1 201 ? 10.219 10.75 25.453 1 91.81 201 ALA B O 1
ATOM 3335 N N . ARG B 1 202 ? 11.938 11.703 24.234 1 83.06 202 ARG B N 1
ATOM 3336 C CA . ARG B 1 202 ? 12.773 11.789 25.422 1 83.06 202 ARG B CA 1
ATOM 3337 C C . ARG B 1 202 ? 12.062 12.547 26.531 1 83.06 202 ARG B C 1
ATOM 3339 O O . ARG B 1 202 ? 11.578 13.664 26.328 1 83.06 202 ARG B O 1
ATOM 3346 N N . GLY B 1 203 ? 11.984 11.906 27.75 1 81.94 203 GLY B N 1
ATOM 3347 C CA . GLY B 1 203 ? 11.422 12.578 28.922 1 81.94 203 GLY B CA 1
ATOM 3348 C C . GLY B 1 203 ? 9.906 12.469 29 1 81.94 203 GLY B C 1
ATOM 3349 O O . GLY B 1 203 ? 9.297 12.969 29.938 1 81.94 203 GLY B O 1
ATOM 3350 N N . GLU B 1 204 ? 9.289 11.844 28.016 1 86.31 204 GLU B N 1
ATOM 3351 C CA . GLU B 1 204 ? 7.84 11.703 27.984 1 86.31 204 GLU B CA 1
ATOM 3352 C C . GLU B 1 204 ? 7.398 10.391 28.625 1 86.31 204 GLU B C 1
ATOM 3354 O O . GLU B 1 204 ? 8.109 9.383 28.547 1 86.31 204 GLU B O 1
ATOM 3359 N N . ALA B 1 205 ? 6.262 10.477 29.312 1 86.5 205 ALA B N 1
ATOM 3360 C CA . ALA B 1 205 ? 5.602 9.266 29.781 1 86.5 205 ALA B CA 1
ATOM 3361 C C . ALA B 1 205 ? 4.812 8.594 28.656 1 86.5 205 ALA B C 1
ATOM 3363 O O . ALA B 1 205 ? 4.828 9.055 27.516 1 86.5 205 ALA B O 1
ATOM 3364 N N . ALA B 1 206 ? 4.215 7.508 29 1 86.81 206 ALA B N 1
ATOM 3365 C CA . ALA B 1 206 ? 3.346 6.836 28.031 1 86.81 206 ALA B CA 1
ATOM 3366 C C . ALA B 1 206 ? 2.137 7.699 27.688 1 86.81 206 ALA B C 1
ATOM 3368 O O . ALA B 1 206 ? 1.653 8.461 28.531 1 86.81 206 ALA B O 1
ATOM 3369 N N . PRO B 1 207 ? 1.73 7.551 26.406 1 82.94 207 PRO B N 1
ATOM 3370 C CA . PRO B 1 207 ? 0.559 8.352 26.031 1 82.94 207 PRO B CA 1
ATOM 3371 C C . PRO B 1 207 ? -0.694 7.949 26.812 1 82.94 207 PRO B C 1
ATOM 3373 O O . PRO B 1 207 ? -0.96 6.758 27 1 82.94 207 PRO B O 1
ATOM 3376 N N . HIS B 1 208 ? -1.475 8.984 27.203 1 81.44 208 HIS B N 1
ATOM 3377 C CA . HIS B 1 208 ? -2.666 8.695 28 1 81.44 208 HIS B CA 1
ATOM 3378 C C . HIS B 1 208 ? -3.785 9.68 27.688 1 81.44 208 HIS B C 1
ATOM 3380 O O . HIS B 1 208 ? -4.762 9.773 28.438 1 81.44 208 HIS B O 1
ATOM 3386 N N . THR B 1 209 ? -3.727 10.32 26.594 1 86.44 209 THR B N 1
ATOM 3387 C CA . THR B 1 209 ? -4.73 11.32 26.266 1 86.44 209 THR B CA 1
ATOM 3388 C C . THR B 1 209 ? -5.766 10.75 25.297 1 86.44 209 THR B C 1
ATOM 3390 O O . THR B 1 209 ? -5.453 9.867 24.5 1 86.44 209 THR B O 1
ATOM 3393 N N . PRO B 1 210 ? -7 11.273 25.375 1 86.62 210 PRO B N 1
ATOM 3394 C CA . PRO B 1 210 ? -8.109 10.734 24.578 1 86.62 210 PRO B CA 1
ATOM 3395 C C . PRO B 1 210 ? -7.816 10.75 23.078 1 86.62 210 PRO B C 1
ATOM 3397 O O . PRO B 1 210 ? -8.234 9.844 22.359 1 86.62 210 PRO B O 1
ATOM 3400 N N . ASP B 1 211 ? -7.137 11.727 22.609 1 90.56 211 ASP B N 1
ATOM 3401 C CA . ASP B 1 211 ? -6.852 11.859 21.188 1 90.56 211 ASP B CA 1
ATOM 3402 C C . ASP B 1 211 ? -5.988 10.695 20.688 1 90.56 211 ASP B C 1
ATOM 3404 O O . ASP B 1 211 ? -5.961 10.398 19.484 1 90.56 211 ASP B O 1
ATOM 3408 N N . LEU B 1 212 ? -5.324 10.023 21.594 1 95 212 LEU B N 1
ATOM 3409 C CA . LEU B 1 212 ? -4.402 8.953 21.203 1 95 212 LEU B CA 1
ATOM 3410 C C . LEU B 1 212 ? -4.941 7.594 21.625 1 95 212 LEU B C 1
ATOM 3412 O O . LEU B 1 212 ? -4.348 6.562 21.312 1 95 212 LEU B O 1
ATOM 3416 N N . SER B 1 213 ? -6.102 7.527 22.266 1 94 213 SER B N 1
ATOM 3417 C CA . SER B 1 213 ? -6.66 6.324 22.875 1 94 213 SER B CA 1
ATOM 3418 C C . SER B 1 213 ? -6.914 5.246 21.828 1 94 213 SER B C 1
ATOM 3420 O O . SER B 1 213 ? -6.742 4.055 22.094 1 94 213 SER B O 1
ATOM 3422 N N . PRO B 1 214 ? -7.297 5.645 20.578 1 95.5 214 PRO B N 1
ATOM 3423 C CA . PRO B 1 214 ? -7.512 4.578 19.594 1 95.5 214 PRO B CA 1
ATOM 3424 C C . PRO B 1 214 ? -6.227 3.828 19.25 1 95.5 214 PRO B C 1
ATOM 3426 O O . PRO B 1 214 ? -6.285 2.717 18.719 1 95.5 214 PRO B O 1
ATOM 3429 N N . TYR B 1 215 ? -5.105 4.367 19.469 1 97.25 215 TYR B N 1
ATOM 3430 C CA . TYR B 1 215 ? -3.826 3.807 19.047 1 97.25 215 TYR B CA 1
ATOM 3431 C C . TYR B 1 215 ? -3.17 3.037 20.188 1 97.25 215 TYR B C 1
ATOM 3433 O O . TYR B 1 215 ? -2.037 3.334 20.578 1 97.25 215 TYR B O 1
ATOM 3441 N N . ALA B 1 216 ? -3.877 1.998 20.609 1 96.5 216 ALA B N 1
ATOM 3442 C CA . ALA B 1 216 ? -3.416 1.153 21.703 1 96.5 216 ALA B CA 1
ATOM 3443 C C . ALA B 1 216 ? -2.469 0.067 21.203 1 96.5 216 ALA B C 1
ATOM 3445 O O . ALA B 1 216 ? -2.637 -0.446 20.094 1 96.5 216 ALA B O 1
ATOM 3446 N N . GLU B 1 217 ? -1.533 -0.265 22.062 1 96.31 217 GLU B N 1
ATOM 3447 C CA . GLU B 1 217 ? -0.636 -1.37 21.734 1 96.31 217 GLU B CA 1
ATOM 3448 C C . GLU B 1 217 ? -1.419 -2.635 21.391 1 96.31 217 GLU B C 1
ATOM 3450 O O . GLU B 1 217 ? -2.307 -3.045 22.141 1 96.31 217 GLU B O 1
ATOM 3455 N N . GLY B 1 218 ? -1.062 -3.201 20.219 1 95.81 218 GLY B N 1
ATOM 3456 C CA . GLY B 1 218 ? -1.689 -4.449 19.828 1 95.81 218 GLY B CA 1
ATOM 3457 C C . GLY B 1 218 ? -2.936 -4.246 18.984 1 95.81 218 GLY B C 1
ATOM 3458 O O . GLY B 1 218 ? -3.41 -5.18 18.328 1 95.81 218 GLY B O 1
ATOM 3459 N N . ALA B 1 219 ? -3.494 -3.055 18.969 1 97.25 219 ALA B N 1
ATOM 3460 C CA . ALA B 1 219 ? -4.711 -2.789 18.203 1 97.25 219 ALA B CA 1
ATOM 3461 C C . ALA B 1 219 ? -4.434 -2.809 16.703 1 97.25 219 ALA B C 1
ATOM 3463 O O . ALA B 1 219 ? -3.301 -2.592 16.266 1 97.25 219 ALA B O 1
ATOM 3464 N N . ARG B 1 220 ? -5.449 -3.174 15.945 1 98.06 220 ARG B N 1
ATOM 3465 C CA . ARG B 1 220 ? -5.352 -3.057 14.492 1 98.06 220 ARG B CA 1
ATOM 3466 C C . ARG B 1 220 ? -5.336 -1.595 14.062 1 98.06 220 ARG B C 1
ATOM 3468 O O . ARG B 1 220 ? -6.137 -0.792 14.547 1 98.06 220 ARG B O 1
ATOM 3475 N N . LEU B 1 221 ? -4.461 -1.267 13.156 1 98.5 221 LEU B N 1
ATOM 3476 C CA . LEU B 1 221 ? -4.348 0.116 12.703 1 98.5 221 LEU B CA 1
ATOM 3477 C C . LEU B 1 221 ? -5.613 0.554 11.977 1 98.5 221 LEU B C 1
ATOM 3479 O O . LEU B 1 221 ? -6.09 1.675 12.164 1 98.5 221 LEU B O 1
ATOM 3483 N N . ASP B 1 222 ? -6.152 -0.302 11.086 1 98.12 222 ASP B N 1
ATOM 3484 C CA . ASP B 1 222 ? -7.324 0.083 10.305 1 98.12 222 ASP B CA 1
ATOM 3485 C C . ASP B 1 222 ? -8.508 0.395 11.219 1 98.12 222 ASP B C 1
ATOM 3487 O O . ASP B 1 222 ? -9.25 1.353 10.977 1 98.12 222 ASP B O 1
ATOM 3491 N N . ALA B 1 223 ? -8.672 -0.36 12.258 1 97.06 223 ALA B N 1
ATOM 3492 C CA . ALA B 1 223 ? -9.742 -0.106 13.227 1 97.06 223 ALA B CA 1
ATOM 3493 C C . ALA B 1 223 ? -9.508 1.206 13.969 1 97.06 223 ALA B C 1
ATOM 3495 O O . ALA B 1 223 ? -10.445 1.974 14.195 1 97.06 223 ALA B O 1
ATOM 3496 N N . ALA B 1 224 ? -8.312 1.451 14.359 1 97.62 224 ALA B N 1
ATOM 3497 C CA . ALA B 1 224 ? -7.969 2.686 15.055 1 97.62 224 ALA B CA 1
ATOM 3498 C C . ALA B 1 224 ? -8.25 3.908 14.188 1 97.62 224 ALA B C 1
ATOM 3500 O O . ALA B 1 224 ? -8.828 4.891 14.656 1 97.62 224 ALA B O 1
ATOM 3501 N N . LEU B 1 225 ? -7.852 3.828 12.914 1 97.19 225 LEU B N 1
ATOM 3502 C CA . LEU B 1 225 ? -8.047 4.934 11.984 1 97.19 225 LEU B CA 1
ATOM 3503 C C . LEU B 1 225 ? -9.531 5.18 11.727 1 97.19 225 LEU B C 1
ATOM 3505 O O . LEU B 1 225 ? -9.969 6.328 11.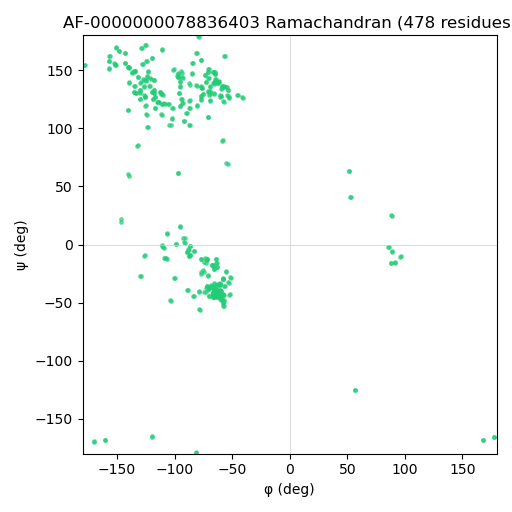688 1 97.19 225 LEU B O 1
ATOM 3509 N N . ALA B 1 226 ? -10.25 4.105 11.57 1 94.5 226 ALA B N 1
ATOM 3510 C CA . ALA B 1 226 ? -11.688 4.238 11.367 1 94.5 226 ALA B CA 1
ATOM 3511 C C . ALA B 1 226 ? -12.352 4.863 12.594 1 94.5 226 ALA B C 1
ATOM 3513 O O . ALA B 1 226 ? -13.227 5.727 12.461 1 94.5 226 ALA B O 1
ATOM 3514 N N . ALA B 1 227 ? -11.945 4.461 13.766 1 94.31 227 ALA B N 1
ATOM 3515 C CA . ALA B 1 227 ? -12.492 5.008 15 1 94.31 227 ALA B CA 1
ATOM 3516 C C . ALA B 1 227 ? -12.156 6.488 15.141 1 94.31 227 ALA B C 1
ATOM 3518 O O . ALA B 1 227 ? -13.016 7.289 15.531 1 94.31 227 ALA B O 1
ATOM 3519 N N . ALA B 1 228 ? -10.953 6.816 14.852 1 94.38 228 ALA B N 1
ATOM 3520 C CA . ALA B 1 228 ? -10.531 8.211 14.938 1 94.38 228 ALA B CA 1
ATOM 3521 C C . ALA B 1 228 ? -11.32 9.078 13.961 1 94.38 228 ALA B C 1
ATOM 3523 O O . ALA B 1 228 ? -11.719 10.195 14.297 1 94.38 228 ALA B O 1
ATOM 3524 N N . SER B 1 229 ? -11.492 8.539 12.742 1 90.88 229 SER B N 1
ATOM 3525 C CA . SER B 1 229 ? -12.258 9.266 11.734 1 90.88 229 SER B CA 1
ATOM 3526 C C . SER B 1 229 ? -13.688 9.523 12.203 1 90.88 229 SER B C 1
ATOM 3528 O O . SER B 1 229 ? -14.219 10.617 12.016 1 90.88 229 SER B O 1
ATOM 3530 N N . ARG B 1 230 ? -14.281 8.578 12.836 1 90.19 230 ARG B N 1
ATOM 3531 C CA . ARG B 1 230 ? -15.633 8.719 13.352 1 90.19 230 ARG B CA 1
ATOM 3532 C C . ARG B 1 230 ? -15.688 9.75 14.477 1 90.19 230 ARG B C 1
ATOM 3534 O O . ARG B 1 230 ? -16.609 10.562 14.539 1 90.19 230 ARG B O 1
ATOM 3541 N N . ALA B 1 231 ? -14.727 9.719 15.297 1 90.56 231 ALA B N 1
ATOM 3542 C CA . ALA B 1 231 ? -14.68 10.648 16.422 1 90.56 231 ALA B CA 1
ATOM 3543 C C . ALA B 1 231 ? -14.523 12.086 15.945 1 90.56 231 ALA B C 1
ATOM 3545 O O . ALA B 1 231 ? -15.141 13 16.5 1 90.56 231 ALA B O 1
ATOM 3546 N N . SER B 1 232 ? -13.695 12.242 14.969 1 89.88 232 SER B N 1
ATOM 3547 C CA . SER B 1 232 ? -13.469 13.57 14.406 1 89.88 232 SER B CA 1
ATOM 3548 C C . SER B 1 232 ? -14.742 14.133 13.781 1 89.88 232 SER B C 1
ATOM 3550 O O . SER B 1 232 ? -15.047 15.312 13.945 1 89.88 232 SER B O 1
ATOM 3552 N N . ARG B 1 233 ? -15.469 13.328 13.062 1 84.62 233 ARG B N 1
ATOM 3553 C CA . ARG B 1 233 ? -16.703 13.758 12.406 1 84.62 233 ARG B CA 1
ATOM 3554 C C . ARG B 1 233 ? -17.781 14.109 13.422 1 84.62 233 ARG B C 1
ATOM 3556 O O . ARG B 1 233 ? -18.578 15.023 13.203 1 84.62 233 ARG B O 1
ATOM 3563 N N . SER B 1 234 ? -17.781 13.344 14.438 1 79.81 234 SER B N 1
ATOM 3564 C CA . SER B 1 234 ? -18.766 13.602 15.484 1 79.81 234 SER B CA 1
ATOM 3565 C C . SER B 1 234 ? -18.469 14.914 16.203 1 79.81 234 SER B C 1
ATOM 3567 O O . SER B 1 234 ? -19.391 15.625 16.609 1 79.81 234 SER B O 1
ATOM 3569 N N . ALA B 1 235 ? -17.234 15.219 16.359 1 69.44 235 ALA B N 1
ATOM 3570 C CA . ALA B 1 235 ? -16.844 16.453 17.031 1 69.44 235 ALA B CA 1
ATOM 3571 C C . ALA B 1 235 ? -17.078 17.672 16.125 1 69.44 235 ALA B C 1
ATOM 3573 O O . ALA B 1 235 ? -17.422 18.75 16.625 1 69.44 235 ALA B O 1
ATOM 3574 N N . GLY B 1 236 ? -16.766 17.516 14.875 1 62.25 236 GLY B N 1
ATOM 3575 C CA . GLY B 1 236 ? -16.984 18.594 13.93 1 62.25 236 GLY B CA 1
ATOM 3576 C C . GLY B 1 236 ? -18.453 18.906 13.727 1 62.25 236 GLY B C 1
ATOM 3577 O O . GLY B 1 236 ? -18.828 20.062 13.484 1 62.25 236 GLY B O 1
ATOM 3578 N N . SER B 1 237 ? -19.266 17.766 13.617 1 51.53 237 SER B N 1
ATOM 3579 C CA . SER B 1 237 ? -20.703 18 13.523 1 51.53 237 SER B CA 1
ATOM 3580 C C . SER B 1 237 ? -21.219 18.781 14.727 1 51.53 237 SER B C 1
ATOM 3582 O O . SER B 1 237 ? -22.188 19.531 14.617 1 51.53 237 SER B O 1
ATOM 3584 N N . GLY B 1 238 ? -20.594 18.609 15.797 1 41.81 238 GLY B N 1
ATOM 3585 C CA . GLY B 1 238 ? -21 19.375 16.969 1 41.81 238 GLY B CA 1
ATOM 3586 C C . GLY B 1 238 ? -20.562 20.828 16.891 1 41.81 238 GLY B C 1
ATOM 3587 O O . GLY B 1 238 ? -21 21.656 17.703 1 41.81 238 GLY B O 1
ATOM 3588 N N . ARG B 1 239 ? -19.609 21.203 16.203 1 42.75 239 ARG B N 1
ATOM 3589 C CA . ARG B 1 239 ? -19.172 22.594 16.125 1 42.75 239 ARG B CA 1
ATOM 3590 C C . ARG B 1 239 ? -20.094 23.406 15.219 1 42.75 239 ARG B C 1
ATOM 3592 O O . ARG B 1 239 ? -20.062 24.641 15.25 1 42.75 239 ARG B O 1
ATOM 3599 N N . SER B 1 240 ? -20.812 22.812 14.297 1 37.69 240 SER B N 1
ATOM 3600 C CA . SER B 1 240 ? -21.781 23.562 13.5 1 37.69 240 SER B CA 1
ATOM 3601 C C . SER B 1 240 ? -23.109 23.719 14.242 1 37.69 240 SER B C 1
ATOM 3603 O O . SER B 1 240 ? -24.062 24.266 13.688 1 37.69 240 SER B O 1
ATOM 3605 N N . GLY B 1 241 ? -23.219 23.094 15.367 1 29.58 241 GLY B N 1
ATOM 3606 C CA . GLY B 1 241 ? -24.406 23.5 16.109 1 29.58 241 GLY B CA 1
ATOM 3607 C C . GLY B 1 241 ? -24.156 24.734 16.969 1 29.58 241 GLY B C 1
ATOM 3608 O O . GLY B 1 241 ? -23.031 25 17.375 1 29.58 241 GLY B O 1
#